Protein AF-A0A1Y6C4J4-F1 (afdb_monomer_lite)

Structure (mmCIF, N/CA/C/O backbone):
data_AF-A0A1Y6C4J4-F1
#
_entry.id   AF-A0A1Y6C4J4-F1
#
loop_
_atom_site.group_PDB
_atom_site.id
_atom_site.type_symbol
_atom_site.label_atom_id
_atom_site.label_alt_id
_atom_site.label_comp_id
_atom_site.label_asym_id
_atom_site.label_entity_id
_atom_site.label_seq_id
_atom_site.pdbx_PDB_ins_code
_atom_site.Cartn_x
_atom_site.Cartn_y
_atom_site.Cartn_z
_atom_site.occupancy
_atom_site.B_iso_or_equiv
_atom_site.auth_seq_id
_atom_site.auth_comp_id
_atom_site.auth_asym_id
_atom_site.auth_atom_id
_atom_site.pdbx_PDB_model_num
ATOM 1 N N . MET A 1 1 ? -46.419 4.845 -4.635 1.00 34.09 1 MET A N 1
ATOM 2 C CA . MET A 1 1 ? -47.227 3.797 -5.295 1.00 34.09 1 MET A CA 1
ATOM 3 C C . MET A 1 1 ? -47.492 2.702 -4.265 1.00 34.09 1 MET A C 1
ATOM 5 O O . MET A 1 1 ? -46.552 2.068 -3.812 1.00 34.09 1 MET A O 1
ATOM 9 N N . LYS A 1 2 ? -48.734 2.592 -3.773 1.00 34.47 2 LYS A N 1
ATOM 10 C CA . LYS A 1 2 ? -49.174 1.552 -2.825 1.00 34.47 2 LYS A CA 1
ATOM 11 C C . LYS A 1 2 ? -49.326 0.235 -3.581 1.00 34.47 2 LYS A C 1
ATOM 13 O O . LYS A 1 2 ? -50.110 0.230 -4.520 1.00 34.47 2 LYS A O 1
ATOM 18 N N . ILE A 1 3 ? -48.735 -0.862 -3.109 1.00 26.92 3 ILE A N 1
ATOM 19 C CA . ILE A 1 3 ? -49.293 -2.205 -3.333 1.00 26.92 3 ILE A CA 1
ATOM 20 C C . ILE A 1 3 ? -49.146 -3.014 -2.039 1.00 26.92 3 ILE A C 1
ATOM 22 O O . ILE A 1 3 ? -48.052 -3.368 -1.616 1.00 26.92 3 ILE A O 1
ATOM 26 N N . LYS A 1 4 ? -50.294 -3.267 -1.401 1.00 36.09 4 LYS A N 1
ATOM 27 C CA . LYS A 1 4 ? -50.515 -4.353 -0.441 1.00 36.09 4 LYS A CA 1
ATOM 28 C C . LYS A 1 4 ? -50.807 -5.615 -1.249 1.00 36.09 4 LYS A C 1
ATOM 30 O O . LYS A 1 4 ? -51.696 -5.559 -2.090 1.00 36.09 4 LYS A O 1
ATOM 35 N N . MET A 1 5 ? -50.227 -6.751 -0.876 1.00 27.31 5 MET A N 1
ATOM 36 C CA . MET A 1 5 ? -50.918 -8.038 -0.990 1.00 27.31 5 MET A CA 1
ATOM 37 C C . MET A 1 5 ? -50.624 -8.898 0.239 1.00 27.31 5 MET A C 1
ATOM 39 O O . MET A 1 5 ? -49.491 -9.273 0.515 1.00 27.31 5 MET A O 1
ATOM 43 N N . LYS A 1 6 ? -51.696 -9.165 0.990 1.00 33.03 6 LYS A N 1
ATOM 44 C CA . LYS A 1 6 ? -51.835 -10.311 1.887 1.00 33.03 6 LYS A CA 1
ATOM 45 C C . LYS A 1 6 ? -52.098 -11.539 1.014 1.00 33.03 6 LYS A C 1
ATOM 47 O O . LYS A 1 6 ? -52.935 -11.438 0.122 1.00 33.03 6 LYS A O 1
ATOM 52 N N . ASN A 1 7 ? -51.496 -12.680 1.339 1.00 28.75 7 ASN A N 1
ATOM 53 C CA . ASN A 1 7 ? -52.259 -13.900 1.609 1.00 28.75 7 ASN A CA 1
ATOM 54 C C . ASN A 1 7 ? -51.387 -14.979 2.262 1.00 28.75 7 ASN A C 1
ATOM 56 O O . ASN A 1 7 ? -50.315 -15.332 1.787 1.00 28.75 7 ASN A O 1
ATOM 60 N N . MET A 1 8 ? -51.905 -15.470 3.386 1.00 27.91 8 MET A N 1
ATOM 61 C CA . MET A 1 8 ? -51.503 -16.678 4.097 1.00 27.91 8 MET A CA 1
ATOM 62 C C . MET A 1 8 ? -51.885 -17.910 3.263 1.00 27.91 8 MET A C 1
ATOM 64 O O . MET A 1 8 ? -52.939 -17.879 2.639 1.00 27.91 8 MET A O 1
ATOM 68 N N . PHE A 1 9 ? -51.116 -19.002 3.328 1.00 26.58 9 PHE A N 1
ATOM 69 C CA . PHE A 1 9 ? -51.574 -20.288 3.886 1.00 26.58 9 PHE A CA 1
ATOM 70 C C . PHE A 1 9 ? -50.457 -21.352 3.857 1.00 26.58 9 PHE A C 1
ATOM 72 O O . PHE A 1 9 ? -49.955 -21.712 2.803 1.00 26.58 9 PHE A O 1
ATOM 79 N N . LYS A 1 10 ? -50.133 -21.835 5.066 1.00 29.83 10 LYS A N 1
ATOM 80 C CA . LYS A 1 10 ? -49.715 -23.190 5.477 1.00 29.83 10 LYS A CA 1
ATOM 81 C C . LYS A 1 10 ? -48.837 -24.025 4.534 1.00 29.83 10 LYS A C 1
ATOM 83 O O . LYS A 1 10 ? -49.337 -24.543 3.549 1.00 29.83 10 LYS A O 1
ATOM 88 N N . LEU A 1 11 ? -47.640 -24.367 5.022 1.00 26.33 11 LEU A N 1
ATOM 89 C CA . LEU A 1 11 ? -47.135 -25.747 5.087 1.00 26.33 11 LEU A CA 1
ATOM 90 C C . LEU A 1 11 ? -46.048 -25.837 6.179 1.00 26.33 11 LEU A C 1
ATOM 92 O O . LEU A 1 11 ? -44.971 -25.268 6.068 1.00 26.33 11 LEU A O 1
ATOM 96 N N . ALA A 1 12 ? -46.382 -26.538 7.255 1.00 26.98 12 ALA A N 1
ATOM 97 C CA . ALA A 1 12 ? -45.487 -27.230 8.184 1.00 26.98 12 ALA A CA 1
ATOM 98 C C . ALA A 1 12 ? -46.141 -28.622 8.368 1.00 26.98 12 ALA A C 1
ATOM 100 O O . ALA A 1 12 ? -47.374 -28.675 8.244 1.00 26.98 12 ALA A O 1
ATOM 101 N N . PRO A 1 13 ? -45.423 -29.725 8.681 1.00 40.00 13 PRO A N 1
ATOM 102 C CA . PRO A 1 13 ? -44.359 -29.716 9.687 1.00 40.00 13 PRO A CA 1
ATOM 103 C C . PRO A 1 13 ? -43.185 -30.711 9.474 1.00 40.00 13 PRO A C 1
ATOM 105 O O . PRO A 1 13 ? -43.144 -31.484 8.525 1.00 40.00 13 PRO A O 1
ATOM 108 N N . ILE A 1 14 ? -42.320 -30.736 10.498 1.00 28.66 14 ILE A N 1
ATOM 109 C CA . ILE A 1 14 ? -41.444 -31.828 10.969 1.00 28.66 14 ILE A CA 1
ATOM 110 C C . ILE A 1 14 ? -40.010 -31.864 10.409 1.00 28.66 14 ILE A C 1
ATOM 112 O O . ILE A 1 14 ? -39.689 -32.638 9.518 1.00 28.66 14 ILE A O 1
ATOM 116 N N . PHE A 1 15 ? -39.109 -31.145 11.086 1.00 26.92 15 PHE A N 1
ATOM 117 C CA . PHE A 1 15 ? -37.897 -31.762 11.635 1.00 26.92 15 PHE A CA 1
ATOM 118 C C . PHE A 1 15 ? -37.693 -31.240 13.066 1.00 26.92 15 PHE A C 1
ATOM 120 O O . PHE A 1 15 ? -37.558 -30.041 13.302 1.00 26.92 15 PHE A O 1
ATOM 127 N N . LEU A 1 16 ? -37.789 -32.162 14.025 1.00 32.66 16 LEU A N 1
ATOM 128 C CA . LEU A 1 16 ? -37.516 -31.968 15.447 1.00 32.66 16 LEU A CA 1
ATOM 129 C C . LEU A 1 16 ? -36.001 -31.909 15.660 1.00 32.66 16 LEU A C 1
ATOM 131 O O . LEU A 1 16 ? -35.281 -32.779 15.179 1.00 32.66 16 LEU A O 1
ATOM 135 N N . GLY A 1 17 ? -35.542 -30.912 16.412 1.00 28.70 17 GLY A N 1
ATOM 136 C CA . GLY A 1 17 ? -34.134 -30.761 16.775 1.00 28.70 17 GLY A CA 1
ATOM 137 C C . GLY A 1 17 ? -33.886 -29.573 17.701 1.00 28.70 17 GLY A C 1
ATOM 138 O O . GLY A 1 17 ? -33.094 -28.701 17.383 1.00 28.70 17 GLY A O 1
ATOM 139 N N . SER A 1 18 ? -34.638 -29.510 18.806 1.00 36.38 18 SER A N 1
ATOM 140 C CA . SER A 1 18 ? -34.207 -28.946 20.100 1.00 36.38 18 SER A CA 1
ATOM 141 C C . SER A 1 18 ? -33.292 -27.704 20.098 1.00 36.38 18 SER A C 1
ATOM 143 O O . SER A 1 18 ? -32.151 -27.778 20.538 1.00 36.38 18 SER A O 1
ATOM 145 N N . THR A 1 19 ? -33.816 -26.535 19.723 1.00 35.59 19 THR A N 1
ATOM 146 C CA . THR A 1 19 ? -33.212 -25.226 20.079 1.00 35.59 19 THR A CA 1
ATOM 147 C C . THR A 1 19 ? -34.222 -24.194 20.600 1.00 35.59 19 THR A C 1
ATOM 149 O O . THR A 1 19 ? -33.856 -23.072 20.930 1.00 35.59 19 THR A O 1
ATOM 152 N N . LEU A 1 20 ? -35.493 -24.571 20.780 1.00 35.91 20 LEU A N 1
ATOM 153 C CA . LEU A 1 20 ? -36.574 -23.650 21.171 1.00 35.91 20 LEU A CA 1
ATOM 154 C C . LEU A 1 20 ? -36.891 -23.595 22.680 1.00 35.91 20 LEU A C 1
ATOM 156 O O . LEU A 1 20 ? -37.967 -23.143 23.050 1.00 35.91 20 LEU A O 1
ATOM 160 N N . ALA A 1 21 ? -35.985 -24.029 23.561 1.00 34.91 21 ALA A N 1
ATOM 161 C CA . ALA A 1 21 ? -36.251 -24.037 25.009 1.00 34.91 21 ALA A CA 1
ATOM 162 C C . ALA A 1 21 ? -35.464 -23.000 25.832 1.00 34.91 21 ALA A C 1
ATOM 164 O O . ALA A 1 21 ? -35.797 -22.795 26.996 1.00 34.91 21 ALA A O 1
ATOM 165 N N . PHE A 1 22 ? -34.458 -22.323 25.266 1.00 36.72 22 PHE A N 1
ATOM 166 C CA . PHE A 1 22 ? -33.609 -21.415 26.054 1.00 36.72 22 PHE A CA 1
ATOM 167 C C . PHE A 1 22 ? -33.965 -19.929 25.914 1.00 36.72 22 PHE A C 1
ATOM 169 O O . PHE A 1 22 ? -33.882 -19.191 26.893 1.00 36.72 22 PHE A O 1
ATOM 176 N N . THR A 1 23 ? -34.462 -19.477 24.759 1.00 35.97 23 THR A N 1
ATOM 177 C CA . THR A 1 23 ? -34.812 -18.056 24.560 1.00 35.97 23 THR A CA 1
ATOM 178 C C . THR A 1 23 ? -36.113 -17.652 25.259 1.00 35.97 23 THR A C 1
ATOM 180 O O . THR A 1 23 ? -36.235 -16.521 25.725 1.00 35.97 23 THR A O 1
ATOM 183 N N . SER A 1 24 ? -37.056 -18.584 25.432 1.00 40.69 24 SER A N 1
ATOM 184 C CA . SER A 1 24 ? -38.268 -18.374 26.235 1.00 40.69 24 SER A CA 1
ATOM 185 C C . SER A 1 24 ? -38.009 -18.405 27.744 1.00 40.69 24 SER A C 1
ATOM 187 O O . SER A 1 24 ? -38.804 -17.855 28.497 1.00 40.69 24 SER A O 1
ATOM 189 N N . GLY A 1 25 ? -36.913 -19.027 28.193 1.00 37.84 25 GLY A N 1
ATOM 190 C CA . GLY A 1 25 ? -36.538 -19.080 29.608 1.00 37.84 25 GLY A CA 1
ATOM 191 C C . GLY A 1 25 ? -35.976 -17.752 30.112 1.00 37.84 25 GLY A C 1
ATOM 192 O O . GLY A 1 25 ? -36.397 -17.277 31.161 1.00 37.84 25 GLY A O 1
ATOM 193 N N . ILE A 1 26 ? -35.096 -17.118 29.331 1.00 41.72 26 ILE A N 1
ATOM 194 C CA . ILE A 1 26 ? -34.402 -15.880 29.723 1.00 41.72 26 ILE A CA 1
ATOM 195 C C . ILE A 1 26 ? -35.346 -14.668 29.686 1.00 41.72 26 ILE A C 1
ATOM 197 O O . ILE A 1 26 ? -35.375 -13.901 30.645 1.00 41.72 26 ILE A O 1
ATOM 201 N N . TYR A 1 27 ? -36.181 -14.533 28.644 1.00 37.47 27 TYR A N 1
ATOM 202 C CA . TYR A 1 27 ? -37.206 -13.476 28.583 1.00 37.47 27 TYR A CA 1
ATOM 203 C C . TYR A 1 27 ? -38.282 -13.637 29.671 1.00 37.47 27 TYR A C 1
ATOM 205 O O . TYR A 1 27 ? -38.720 -12.656 30.265 1.00 37.47 27 TYR A O 1
ATOM 213 N N . ALA A 1 28 ? -38.675 -14.875 29.997 1.00 36.50 28 ALA A N 1
ATOM 214 C CA . ALA A 1 28 ? -39.592 -15.120 31.109 1.00 36.50 28 ALA A CA 1
ATOM 215 C C . ALA A 1 28 ? -38.946 -14.822 32.475 1.00 36.50 28 ALA A C 1
ATOM 217 O O . ALA A 1 28 ? -39.638 -14.386 33.395 1.00 36.50 28 ALA A O 1
ATOM 218 N N . GLN A 1 29 ? -37.630 -15.022 32.619 1.00 41.62 29 GLN A N 1
ATOM 219 C CA . GLN A 1 29 ? -36.895 -14.709 33.846 1.00 41.62 29 GLN A CA 1
ATOM 220 C C . GLN A 1 29 ? -36.711 -13.206 34.055 1.00 41.62 29 GLN A C 1
ATOM 222 O O . GLN A 1 29 ? -36.845 -12.752 35.191 1.00 41.62 29 GLN A O 1
ATOM 227 N N . THR A 1 30 ? -36.450 -12.420 33.007 1.00 49.28 30 THR A N 1
ATOM 228 C CA . THR A 1 30 ? -36.346 -10.955 33.115 1.00 49.28 30 THR A CA 1
ATOM 229 C C . THR A 1 30 ? -37.695 -10.308 33.415 1.00 49.28 30 THR A C 1
ATOM 231 O O . THR A 1 30 ? -37.757 -9.449 34.295 1.00 49.28 30 THR A O 1
ATOM 234 N N . ASP A 1 31 ? -38.787 -10.770 32.799 1.00 52.00 31 ASP A N 1
ATOM 235 C CA . ASP A 1 31 ? -40.142 -10.285 33.103 1.00 52.00 31 ASP A CA 1
ATOM 236 C C . ASP A 1 31 ? -40.610 -10.696 34.506 1.00 52.00 31 ASP A C 1
ATOM 238 O O . ASP A 1 31 ? -41.165 -9.875 35.242 1.00 52.00 31 ASP A O 1
ATOM 242 N N . ALA A 1 32 ? -40.330 -11.932 34.933 1.00 51.34 32 ALA A N 1
ATOM 243 C CA . ALA A 1 32 ? -40.629 -12.375 36.293 1.00 51.34 32 ALA A CA 1
ATOM 244 C C . ALA A 1 32 ? -39.810 -11.596 37.333 1.00 51.34 32 ALA A C 1
ATOM 246 O O . ALA A 1 32 ? -40.360 -11.167 38.347 1.00 51.34 32 ALA A O 1
ATOM 247 N N . SER A 1 33 ? -38.525 -11.348 37.072 1.00 54.28 33 SER A N 1
ATOM 248 C CA . SER A 1 33 ? -37.646 -10.610 37.989 1.00 54.28 33 SER A CA 1
ATOM 249 C C . SER A 1 33 ? -38.019 -9.126 38.064 1.00 54.28 33 SER A C 1
ATOM 251 O O . SER A 1 33 ? -38.105 -8.578 39.163 1.00 54.28 33 SER A O 1
ATOM 253 N N . ASN A 1 34 ? -38.356 -8.489 36.937 1.00 59.75 34 ASN A N 1
ATOM 254 C CA . ASN A 1 34 ? -38.869 -7.114 36.911 1.00 59.75 34 ASN A CA 1
ATOM 255 C C . ASN A 1 34 ? -40.237 -6.995 37.594 1.00 59.75 34 ASN A C 1
ATOM 257 O O . ASN A 1 34 ? -40.468 -6.043 38.342 1.00 59.75 34 ASN A O 1
ATOM 261 N N . SER A 1 35 ? -41.125 -7.973 37.399 1.00 62.88 35 SER A N 1
ATOM 262 C CA . SER A 1 35 ? -42.422 -8.037 38.079 1.00 62.88 35 SER A CA 1
ATOM 263 C C . SER A 1 35 ? -42.262 -8.206 39.592 1.00 62.88 35 SER A C 1
ATOM 265 O O . SER A 1 35 ? -42.950 -7.537 40.367 1.00 62.88 35 SER A O 1
ATOM 267 N N . VAL A 1 36 ? -41.339 -9.061 40.041 1.00 65.44 36 VAL A N 1
ATOM 268 C CA . VAL A 1 36 ? -41.051 -9.268 41.468 1.00 65.44 36 VAL A CA 1
ATOM 269 C C . VAL A 1 36 ? -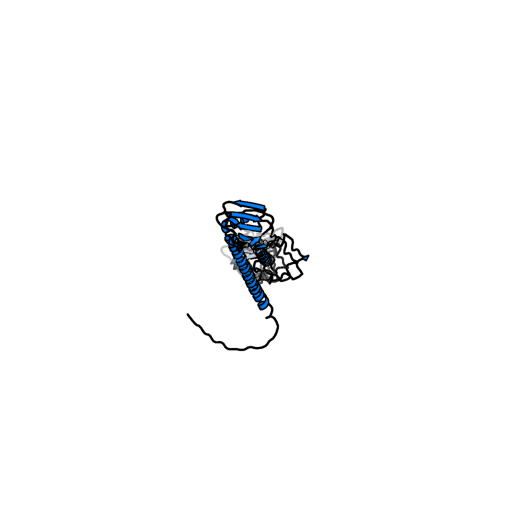40.453 -8.006 42.085 1.00 65.44 36 VAL A C 1
ATOM 271 O O . VAL A 1 36 ? -40.950 -7.565 43.115 1.00 65.44 36 VAL A O 1
ATOM 274 N N . VAL A 1 37 ? -39.482 -7.353 41.442 1.00 66.44 37 VAL A N 1
ATOM 275 C CA . VAL A 1 37 ? -38.886 -6.100 41.947 1.00 66.44 37 VAL A CA 1
ATOM 276 C C . VAL A 1 37 ? -39.899 -4.959 41.980 1.00 66.44 37 VAL A C 1
ATOM 278 O O . VAL A 1 37 ? -39.947 -4.216 42.961 1.00 66.44 37 VAL A O 1
ATOM 281 N N . ALA A 1 38 ? -40.745 -4.825 40.956 1.00 65.25 38 ALA A N 1
ATOM 282 C CA . ALA A 1 38 ? -41.829 -3.844 40.952 1.00 65.25 38 ALA A CA 1
ATOM 283 C C . ALA A 1 38 ? -42.831 -4.110 42.088 1.00 65.25 38 ALA A C 1
ATOM 285 O O . ALA A 1 38 ? -43.228 -3.183 42.796 1.00 65.25 38 ALA A O 1
ATOM 286 N N . THR A 1 39 ? -43.174 -5.380 42.322 1.00 72.06 39 THR A N 1
ATOM 287 C CA . THR A 1 39 ? -44.068 -5.801 43.411 1.00 72.06 39 THR A CA 1
ATOM 288 C C . THR A 1 39 ? -43.443 -5.557 44.786 1.00 72.06 39 THR A C 1
ATOM 290 O O . THR A 1 39 ? -44.113 -5.047 45.683 1.00 72.06 39 THR A O 1
ATOM 293 N N . THR A 1 40 ? -42.158 -5.867 44.966 1.00 71.06 40 THR A N 1
ATOM 294 C CA . THR A 1 40 ? -41.415 -5.621 46.209 1.00 71.06 40 THR A CA 1
ATOM 295 C C . THR A 1 40 ? -41.287 -4.126 46.478 1.00 71.06 40 THR A C 1
ATOM 297 O O . THR A 1 40 ? -41.589 -3.689 47.583 1.00 71.06 40 THR A O 1
ATOM 300 N N . ARG A 1 41 ? -40.953 -3.310 45.469 1.00 72.31 41 ARG A N 1
ATOM 301 C CA . ARG A 1 41 ? -40.892 -1.844 45.597 1.00 72.31 41 ARG A CA 1
ATOM 302 C C . ARG A 1 41 ? -42.251 -1.250 45.969 1.00 72.31 41 ARG A C 1
ATOM 304 O O . ARG A 1 41 ? -42.314 -0.388 46.837 1.00 72.31 41 ARG A O 1
ATOM 311 N N . ALA A 1 42 ? -43.336 -1.743 45.372 1.00 76.12 42 ALA A N 1
ATOM 312 C CA . ALA A 1 42 ? -44.688 -1.332 45.740 1.00 76.12 42 ALA A CA 1
ATOM 313 C C . ALA A 1 42 ? -45.036 -1.727 47.186 1.00 76.12 42 ALA A C 1
ATOM 315 O O . ALA A 1 42 ? -45.605 -0.923 47.920 1.00 76.12 42 ALA A O 1
ATOM 316 N N . ARG A 1 43 ? -44.660 -2.934 47.630 1.00 77.31 43 ARG A N 1
ATOM 317 C CA . ARG A 1 43 ? -44.859 -3.389 49.019 1.00 77.31 43 ARG A CA 1
ATOM 318 C C . ARG A 1 43 ? -44.059 -2.564 50.025 1.00 77.31 43 ARG A C 1
ATOM 320 O O . ARG A 1 43 ? -44.623 -2.194 51.050 1.00 77.31 43 ARG A O 1
ATOM 327 N N . VAL A 1 44 ? -42.800 -2.247 49.721 1.00 76.75 44 VAL A N 1
ATOM 328 C CA . VAL A 1 44 ? -41.965 -1.350 50.537 1.00 76.75 44 VAL A CA 1
ATOM 329 C C . VAL A 1 44 ? -42.617 0.026 50.625 1.00 76.75 44 VAL A C 1
ATOM 331 O O . VAL A 1 44 ? -42.866 0.492 51.728 1.00 76.75 44 VAL A O 1
ATOM 334 N N . GLN A 1 45 ? -43.032 0.617 49.500 1.00 79.88 45 GLN A N 1
ATOM 335 C CA . GLN A 1 45 ? -43.687 1.928 49.498 1.00 79.88 45 GLN A CA 1
ATOM 336 C C . GLN A 1 45 ? -44.990 1.944 50.309 1.00 79.88 45 GLN A C 1
ATOM 338 O O . GLN A 1 45 ? -45.271 2.907 51.019 1.00 79.88 45 GLN A O 1
ATOM 343 N N . ILE A 1 46 ? -45.798 0.882 50.222 1.00 80.50 46 ILE A N 1
ATOM 344 C CA . ILE A 1 46 ? -47.022 0.740 51.021 1.00 80.50 46 ILE A CA 1
ATOM 345 C C . ILE A 1 46 ? -46.684 0.679 52.513 1.00 80.50 46 ILE A C 1
ATOM 347 O O . ILE A 1 46 ? -47.370 1.306 53.315 1.00 80.50 46 ILE A O 1
ATOM 351 N N . LEU A 1 47 ? -45.648 -0.065 52.901 1.00 77.44 47 LEU A N 1
ATOM 352 C CA . LEU A 1 47 ? -45.229 -0.165 54.298 1.00 77.44 47 LEU A CA 1
ATOM 353 C C . LEU A 1 47 ? -44.613 1.141 54.809 1.00 77.44 47 LEU A C 1
ATOM 355 O O . LEU A 1 47 ? -44.971 1.562 55.900 1.00 77.44 47 LEU A O 1
ATOM 359 N N . GLU A 1 48 ? -43.783 1.822 54.021 1.00 77.44 48 GLU A N 1
ATOM 360 C CA . GLU A 1 48 ? -43.252 3.153 54.340 1.00 77.44 48 GLU A CA 1
ATOM 361 C C . GLU A 1 48 ? -44.367 4.184 54.513 1.00 77.44 48 GLU A C 1
ATOM 363 O O . GLU A 1 48 ? -44.331 4.988 55.439 1.00 77.44 48 GLU A O 1
ATOM 368 N N . ASN A 1 49 ? -45.382 4.157 53.647 1.00 77.06 49 ASN A N 1
ATOM 369 C CA . ASN A 1 49 ? -46.542 5.031 53.785 1.00 77.06 49 ASN A CA 1
ATOM 370 C C . ASN A 1 49 ? -47.339 4.683 55.046 1.00 77.06 49 ASN A C 1
ATOM 372 O O . ASN A 1 49 ? -47.732 5.585 55.771 1.00 77.06 49 ASN A O 1
ATOM 376 N N . ARG A 1 50 ? -47.501 3.394 55.375 1.00 72.50 50 ARG A N 1
ATOM 377 C CA . ARG A 1 50 ? -48.128 2.967 56.637 1.00 72.50 50 ARG A CA 1
ATOM 378 C C . ARG A 1 50 ? -47.319 3.383 57.863 1.00 72.50 50 ARG A C 1
ATOM 380 O O . ARG A 1 50 ? -47.924 3.734 58.868 1.00 72.50 50 ARG A O 1
ATOM 387 N N . ILE A 1 51 ? -45.989 3.352 57.792 1.00 70.12 51 ILE A N 1
ATOM 388 C CA . ILE A 1 51 ? -45.102 3.859 58.844 1.00 70.12 51 ILE A CA 1
ATOM 389 C C . ILE A 1 51 ? -45.292 5.367 58.979 1.00 70.12 51 ILE A C 1
ATOM 391 O O . ILE A 1 51 ? -45.587 5.818 60.073 1.00 70.12 51 ILE A O 1
ATOM 395 N N . LYS A 1 52 ? -45.258 6.133 57.882 1.00 67.69 52 LYS A N 1
ATOM 396 C CA . LYS A 1 52 ? -45.506 7.587 57.894 1.00 67.69 52 LYS A CA 1
ATOM 397 C C . LYS A 1 52 ? -46.900 7.945 58.405 1.00 67.69 52 LYS A C 1
ATOM 399 O O . LYS A 1 52 ? -47.054 8.914 59.140 1.00 67.69 52 LYS A O 1
ATOM 404 N N . ASP A 1 53 ? -47.918 7.166 58.056 1.00 65.56 53 ASP A N 1
ATOM 405 C CA . ASP A 1 53 ? -49.273 7.332 58.580 1.00 65.56 53 ASP A CA 1
ATOM 406 C C . ASP A 1 53 ? -49.325 7.011 60.081 1.00 65.56 53 ASP A C 1
ATOM 408 O O . ASP A 1 53 ? -49.989 7.727 60.834 1.00 65.56 53 ASP A O 1
ATOM 412 N N . GLN A 1 54 ? -48.594 5.988 60.546 1.00 62.56 54 GLN A N 1
ATOM 413 C CA . GLN A 1 54 ? -48.437 5.673 61.971 1.00 62.56 54 GLN A CA 1
ATOM 414 C C . GLN A 1 54 ? -47.626 6.732 62.731 1.00 62.56 54 GLN A C 1
ATOM 416 O O . GLN A 1 54 ? -48.000 7.093 63.843 1.00 62.56 54 GLN A O 1
ATOM 421 N N . GLU A 1 55 ? -46.575 7.291 62.140 1.00 60.00 55 GLU A N 1
ATOM 422 C CA . GLU A 1 55 ? -45.795 8.407 62.680 1.00 60.00 55 GLU A CA 1
ATOM 423 C C . GLU A 1 55 ? -46.639 9.690 62.735 1.00 60.00 55 GLU A C 1
ATOM 425 O O . GLU A 1 55 ? -46.648 10.388 63.745 1.00 60.00 55 GLU A O 1
ATOM 430 N N . ASN A 1 56 ? -47.455 9.980 61.723 1.00 55.81 56 ASN A N 1
ATOM 431 C CA . ASN A 1 56 ? -48.355 11.136 61.745 1.00 55.81 56 ASN A CA 1
ATOM 432 C C . ASN A 1 56 ? -49.514 10.956 62.738 1.00 55.81 56 ASN A C 1
ATOM 434 O O . ASN A 1 56 ? -49.883 11.899 63.439 1.00 55.81 56 ASN A O 1
ATOM 438 N N . THR A 1 57 ? -50.051 9.741 62.883 1.00 53.78 57 THR A N 1
ATOM 439 C CA . THR A 1 57 ? -51.002 9.412 63.963 1.00 53.78 57 THR A CA 1
ATOM 440 C C . THR A 1 57 ? -50.332 9.273 65.333 1.00 53.78 57 THR A C 1
ATOM 442 O O . THR A 1 57 ? -51.033 9.284 66.347 1.00 53.78 57 THR A O 1
ATOM 445 N N . SER A 1 58 ? -49.000 9.220 65.416 1.00 49.16 58 SER A N 1
ATOM 446 C CA . SER A 1 58 ? -48.251 9.244 66.681 1.00 49.16 58 SER A CA 1
ATOM 447 C C . SER A 1 58 ? -48.230 10.625 67.350 1.00 49.16 58 SER A C 1
ATOM 449 O O . SER A 1 58 ? -47.938 10.723 68.539 1.00 49.16 58 SER A O 1
ATOM 451 N N . LEU A 1 59 ? -48.618 11.682 66.625 1.00 49.34 59 LEU A N 1
ATOM 452 C CA . LEU A 1 59 ? -48.827 13.036 67.157 1.00 49.34 59 LEU A CA 1
ATOM 453 C C . LEU A 1 59 ? -50.237 13.234 67.762 1.00 49.34 59 LEU A C 1
ATOM 455 O O . LEU A 1 59 ? -50.520 14.269 68.379 1.00 49.34 59 LEU A O 1
ATOM 459 N N . SER A 1 60 ? -51.124 12.238 67.638 1.00 52.47 60 SER A N 1
ATOM 460 C CA . SER A 1 60 ? -52.460 12.198 68.247 1.00 52.47 60 SER A CA 1
ATOM 461 C C . SER A 1 60 ? -52.623 10.996 69.189 1.00 52.47 60 SER A C 1
ATOM 463 O O . SER A 1 60 ? -51.844 10.050 69.161 1.00 52.47 60 SER A O 1
ATOM 465 N N . ALA A 1 61 ? -53.647 11.013 70.052 1.00 51.69 61 ALA A N 1
ATOM 466 C CA . ALA A 1 61 ? -53.923 10.013 71.104 1.00 51.69 61 ALA A CA 1
ATOM 467 C C . ALA A 1 61 ? -54.128 8.547 70.624 1.00 51.69 61 ALA A C 1
ATOM 469 O O . ALA A 1 61 ? -54.467 7.673 71.415 1.00 51.69 61 ALA A O 1
ATOM 470 N N . SER A 1 62 ? -53.909 8.280 69.339 1.00 58.00 62 SER A N 1
ATOM 471 C CA . SER A 1 62 ? -53.991 7.012 68.611 1.00 58.00 62 SER A CA 1
ATOM 472 C C . SER A 1 62 ? -52.834 6.037 68.865 1.00 58.00 62 SER A C 1
ATOM 474 O O . SER A 1 62 ? -52.972 4.862 68.542 1.00 58.00 62 SER A O 1
ATOM 476 N N . ARG A 1 63 ? -51.717 6.472 69.472 1.00 72.38 63 ARG A N 1
ATOM 477 C CA . ARG A 1 63 ? -50.583 5.586 69.833 1.00 72.38 63 ARG A CA 1
ATOM 478 C C . ARG A 1 63 ? -50.837 4.732 71.086 1.00 72.38 63 ARG A C 1
ATOM 480 O O . ARG A 1 63 ? -50.056 3.839 71.419 1.00 72.38 63 ARG A O 1
ATOM 487 N N . PHE A 1 64 ? -51.945 5.000 71.775 1.00 76.62 64 PHE A N 1
ATOM 488 C CA . PHE A 1 64 ? -52.384 4.251 72.941 1.00 76.62 64 PHE A CA 1
ATOM 489 C C . PHE A 1 64 ? -53.665 3.490 72.639 1.00 76.62 64 PHE A C 1
ATOM 491 O O . PHE A 1 64 ? -54.626 4.039 72.101 1.00 76.62 64 PHE A O 1
ATOM 498 N N . ARG A 1 65 ? -53.734 2.240 73.093 1.00 82.12 65 ARG A N 1
ATOM 499 C CA . ARG A 1 65 ? -55.020 1.575 73.278 1.00 82.12 65 ARG A CA 1
ATOM 500 C C . ARG A 1 65 ? -55.695 2.199 74.497 1.00 82.12 65 ARG A C 1
ATOM 502 O O . ARG A 1 65 ? -55.213 2.020 75.615 1.00 82.12 65 ARG A O 1
ATOM 509 N N . ILE A 1 66 ? -56.774 2.943 74.263 1.00 85.38 66 ILE A N 1
ATOM 510 C CA . ILE A 1 66 ? -57.535 3.631 75.309 1.00 85.38 66 ILE A CA 1
ATOM 511 C C . ILE A 1 66 ? -58.495 2.657 75.986 1.00 85.38 66 ILE A C 1
ATOM 513 O O . ILE A 1 66 ? -59.293 1.987 75.334 1.00 85.38 66 ILE A O 1
ATOM 517 N N . GLU A 1 67 ? -58.426 2.603 77.309 1.00 85.19 67 GLU A N 1
ATOM 518 C CA . GLU A 1 67 ? -59.227 1.735 78.157 1.00 85.19 67 GLU A CA 1
ATOM 519 C C . GLU A 1 67 ? -59.974 2.587 79.196 1.00 85.19 67 GLU A C 1
ATOM 521 O O . GLU A 1 67 ? -59.432 2.885 80.266 1.00 85.19 67 GLU A O 1
ATOM 526 N N . PRO A 1 68 ? -61.216 3.010 78.898 1.00 86.50 68 PRO A N 1
ATOM 527 C CA . PRO A 1 68 ? -62.028 3.761 79.845 1.00 86.50 68 PRO A CA 1
ATOM 528 C C . PRO A 1 68 ? -62.463 2.879 81.019 1.00 86.50 68 PRO A C 1
ATOM 530 O O . PRO A 1 68 ? -62.585 1.658 80.891 1.00 86.50 68 PRO A O 1
ATOM 533 N N . ASN A 1 69 ? -62.706 3.510 82.164 1.00 88.88 69 ASN A N 1
ATOM 534 C CA . ASN A 1 69 ? -63.076 2.892 83.440 1.00 88.88 69 ASN A CA 1
ATOM 535 C C . ASN A 1 69 ? -62.091 1.830 83.948 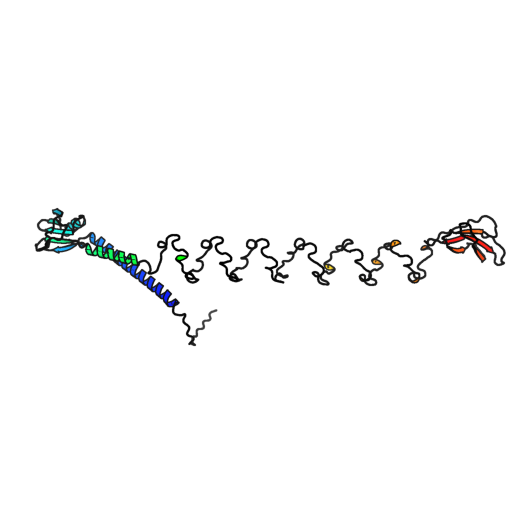1.00 88.88 69 ASN A C 1
ATOM 537 O O . ASN A 1 69 ? -62.457 0.918 84.695 1.00 88.88 69 ASN A O 1
ATOM 541 N N . ASN A 1 70 ? -60.832 1.937 83.537 1.00 88.38 70 ASN A N 1
ATOM 542 C CA . ASN A 1 70 ? -59.769 1.030 83.926 1.00 88.38 70 ASN A CA 1
ATOM 543 C C . ASN A 1 70 ? -58.582 1.834 84.435 1.00 88.38 70 ASN A C 1
ATOM 545 O O . ASN A 1 70 ? -58.135 2.775 83.780 1.00 88.38 70 ASN A O 1
ATOM 549 N N . ARG A 1 71 ? -58.046 1.421 85.582 1.00 90.88 71 ARG A N 1
ATOM 550 C CA . ARG A 1 71 ? -56.817 1.952 86.160 1.00 90.88 71 ARG A CA 1
ATOM 551 C C . ARG A 1 71 ? -55.738 0.883 86.159 1.00 90.88 71 ARG A C 1
ATOM 553 O O . ARG A 1 71 ? -55.941 -0.212 86.688 1.00 90.88 71 ARG A O 1
ATOM 560 N N . TYR A 1 72 ? -54.579 1.228 85.616 1.00 90.75 72 TYR A N 1
ATOM 561 C CA . TYR A 1 72 ? -53.365 0.444 85.805 1.00 90.75 72 TYR A CA 1
ATOM 562 C C . TYR A 1 72 ? -52.650 0.868 87.086 1.00 90.75 72 TYR A C 1
ATOM 564 O O . TYR A 1 72 ? -52.518 2.055 87.383 1.00 90.75 72 TYR A O 1
ATOM 572 N N . LEU A 1 73 ? -52.209 -0.118 87.862 1.00 87.31 73 LEU A N 1
ATOM 573 C CA . LEU A 1 73 ? -51.465 0.058 89.111 1.00 87.31 73 LEU A CA 1
ATOM 574 C C . LEU A 1 73 ? -49.968 -0.208 88.890 1.00 87.31 73 LEU A C 1
ATOM 576 O O . LEU A 1 73 ? -49.337 -0.924 89.665 1.00 87.31 73 LEU A O 1
ATOM 580 N N . GLY A 1 74 ? -49.422 0.283 87.777 1.00 83.31 74 GLY A N 1
ATOM 581 C CA . GLY A 1 74 ? -47.991 0.243 87.498 1.00 83.31 74 GLY A CA 1
ATOM 582 C C . GLY A 1 74 ? -47.219 1.279 88.313 1.00 83.31 74 GLY A C 1
ATOM 583 O O . GLY A 1 74 ? -47.791 2.127 89.001 1.00 83.31 74 GLY A O 1
ATOM 584 N N . MET A 1 75 ? -45.892 1.215 88.231 1.00 84.38 75 MET A N 1
ATOM 585 C CA . MET A 1 75 ? -45.024 2.192 88.883 1.00 84.38 75 MET A CA 1
ATOM 586 C C . MET A 1 75 ? -45.193 3.563 88.218 1.00 84.38 75 MET A C 1
ATOM 588 O O . MET A 1 75 ? -44.916 3.711 87.028 1.00 84.38 75 MET A O 1
ATOM 592 N N . VAL A 1 76 ? -45.644 4.557 88.987 1.00 87.69 76 VAL A N 1
ATOM 593 C CA . VAL A 1 76 ? -45.832 5.930 88.499 1.00 87.69 76 VAL A CA 1
ATOM 594 C C . VAL A 1 76 ? -44.469 6.607 88.361 1.00 87.69 76 VAL A C 1
ATOM 596 O O . VAL A 1 76 ? -43.781 6.834 89.353 1.00 87.69 76 VAL A O 1
ATOM 599 N N . SER A 1 77 ? -44.073 6.915 87.127 1.00 86.94 77 SER A N 1
ATOM 600 C CA . SER A 1 77 ? -42.821 7.599 86.794 1.00 86.94 77 SER A CA 1
ATOM 601 C C . SER A 1 77 ? -42.932 9.116 86.930 1.00 86.94 77 SER A C 1
ATOM 603 O O . SER A 1 77 ? -41.950 9.780 87.246 1.00 86.94 77 SER A O 1
ATOM 605 N N . SER A 1 78 ? -44.115 9.680 86.686 1.00 89.25 78 SER A N 1
ATOM 606 C CA . SER A 1 78 ? -44.381 11.109 86.868 1.00 89.25 78 SER A CA 1
ATOM 607 C C . SER A 1 78 ? -45.873 11.378 87.025 1.00 89.25 78 SER A C 1
ATOM 609 O O . SER A 1 78 ? -46.715 10.584 86.611 1.00 89.25 78 SER A O 1
ATOM 611 N N . THR A 1 79 ? -46.215 12.517 87.620 1.00 91.38 79 THR A N 1
ATOM 612 C CA . THR A 1 79 ? -47.601 12.966 87.792 1.00 91.38 79 THR A CA 1
ATOM 613 C C . THR A 1 79 ? -47.730 14.418 87.355 1.00 91.38 79 THR A C 1
ATOM 615 O O . THR A 1 79 ? -46.904 15.252 87.720 1.00 91.38 79 THR A O 1
ATOM 618 N N . THR A 1 80 ? -48.777 14.726 86.598 1.00 92.50 80 THR A N 1
ATOM 619 C CA . THR A 1 80 ? -49.106 16.077 86.139 1.00 92.50 80 THR A CA 1
ATOM 620 C C . THR A 1 80 ? -50.556 16.387 86.492 1.00 92.50 80 THR A C 1
ATOM 622 O O . THR A 1 80 ? -51.460 15.646 86.113 1.00 92.50 80 THR A O 1
ATOM 625 N N . ASN A 1 81 ? -50.780 17.482 87.217 1.00 92.06 81 ASN A N 1
ATOM 626 C CA . ASN A 1 81 ? -52.116 17.957 87.588 1.00 92.06 81 ASN A CA 1
ATOM 627 C C . ASN A 1 81 ? -52.600 19.032 86.602 1.00 92.06 81 ASN A C 1
ATOM 629 O O . ASN A 1 81 ? -51.789 19.655 85.919 1.00 92.06 81 ASN A O 1
ATOM 633 N N . GLY A 1 82 ? -53.911 19.277 86.554 1.00 88.56 82 GLY A N 1
ATOM 634 C CA . GLY A 1 82 ? -54.506 20.306 85.691 1.00 88.56 82 GLY A CA 1
ATOM 635 C C . GLY A 1 82 ? -54.582 19.909 84.214 1.00 88.56 82 GLY A C 1
ATOM 636 O O . GLY A 1 82 ? -54.614 20.772 83.339 1.00 88.56 82 GLY A O 1
ATOM 637 N N . VAL A 1 83 ? -54.586 18.608 83.919 1.00 89.94 83 VAL A N 1
ATOM 638 C CA . VAL A 1 83 ? -54.685 18.086 82.553 1.00 89.94 83 VAL A CA 1
ATOM 639 C C . VAL A 1 83 ? -56.159 18.042 82.141 1.00 89.94 83 VAL A C 1
ATOM 641 O O . VAL A 1 83 ? -56.980 17.419 82.815 1.00 89.94 83 VAL A O 1
ATOM 644 N N . ALA A 1 84 ? -56.505 18.705 81.035 1.00 86.19 84 ALA A N 1
ATOM 645 C CA . ALA A 1 84 ? -57.897 18.960 80.659 1.00 86.19 84 ALA A CA 1
ATOM 646 C C . ALA A 1 84 ? -58.657 17.705 80.203 1.00 86.19 84 ALA A C 1
ATOM 648 O O . ALA A 1 84 ? -59.878 17.659 80.307 1.00 86.19 84 ALA A O 1
ATOM 649 N N . ASN A 1 85 ? -57.954 16.709 79.659 1.00 85.25 85 ASN A N 1
ATOM 650 C CA . ASN A 1 85 ? -58.534 15.449 79.201 1.00 85.25 85 ASN A CA 1
ATOM 651 C C . ASN A 1 85 ? -57.460 14.364 79.014 1.00 85.25 85 ASN A C 1
ATOM 653 O O . ASN A 1 85 ? -56.253 14.635 78.991 1.00 85.25 85 ASN A O 1
ATOM 657 N N . TYR A 1 86 ? -57.903 13.121 78.822 1.00 84.56 86 TYR A N 1
ATOM 658 C CA . TYR A 1 86 ? -57.006 11.987 78.609 1.00 84.56 86 TYR A CA 1
ATOM 659 C C . TYR A 1 86 ? -56.163 12.120 77.327 1.00 84.56 86 TYR A C 1
ATOM 661 O O . TYR A 1 86 ? -55.053 11.595 77.282 1.00 84.56 86 TYR A O 1
ATOM 669 N N . GLN A 1 87 ? -56.624 12.844 76.294 1.00 86.62 87 GLN A N 1
ATOM 670 C CA . GLN A 1 87 ? -55.829 13.078 75.081 1.00 86.62 87 GLN A CA 1
ATOM 671 C C . GLN A 1 87 ? -54.606 13.960 75.361 1.00 86.62 87 GLN A C 1
ATOM 673 O O . GLN A 1 87 ? -53.536 13.731 74.799 1.00 86.62 87 GLN A O 1
ATOM 678 N N . GLN A 1 88 ? -54.733 14.955 76.240 1.00 86.12 88 GLN A N 1
ATOM 679 C CA . GLN A 1 88 ? -53.603 15.762 76.691 1.00 86.12 88 GLN A CA 1
ATOM 680 C C . GLN A 1 88 ? -52.652 14.929 77.563 1.00 86.12 88 GLN A C 1
ATOM 682 O O . GLN A 1 88 ? -51.440 15.029 77.398 1.00 86.12 88 GLN A O 1
ATOM 687 N N . CYS A 1 89 ? -53.184 14.039 78.407 1.00 87.44 89 CYS A N 1
ATOM 688 C CA . CYS A 1 89 ? -52.383 13.087 79.184 1.00 87.44 89 CYS A CA 1
ATOM 689 C C . CYS A 1 89 ? -51.577 12.128 78.282 1.00 87.44 89 CYS A C 1
ATOM 691 O O . CYS A 1 89 ? -50.383 11.917 78.499 1.00 87.44 89 CYS A O 1
ATOM 693 N N . ALA A 1 90 ? -52.185 11.642 77.195 1.00 86.12 90 ALA A N 1
ATOM 694 C CA . ALA A 1 90 ? -51.517 10.833 76.176 1.00 86.12 90 ALA A CA 1
ATOM 695 C C . ALA A 1 90 ? -50.334 11.567 75.519 1.00 86.12 90 ALA A C 1
ATOM 697 O O . ALA A 1 90 ? -49.266 10.982 75.341 1.00 86.12 90 ALA A O 1
ATOM 698 N N . LYS A 1 91 ? -50.489 12.861 75.202 1.00 84.56 91 LYS A N 1
ATOM 699 C CA . LYS A 1 91 ? -49.403 13.683 74.638 1.00 84.56 91 LYS A CA 1
ATOM 700 C C . LYS A 1 91 ? -48.231 13.839 75.607 1.00 84.56 91 LYS A C 1
ATOM 702 O O . LYS A 1 91 ? -47.083 13.740 75.186 1.00 84.56 91 LYS A O 1
ATOM 707 N N . ILE A 1 92 ? -48.519 14.044 76.893 1.00 85.75 92 ILE A N 1
ATOM 708 C CA . ILE A 1 92 ? -47.488 14.142 77.938 1.00 85.75 92 ILE A CA 1
ATOM 709 C C . ILE A 1 92 ? -46.730 12.810 78.056 1.00 85.75 92 ILE A C 1
ATOM 711 O O . ILE A 1 92 ? -45.508 12.813 78.160 1.00 85.75 92 ILE A O 1
ATOM 715 N N . CYS A 1 93 ? -47.433 11.676 77.960 1.00 85.81 93 CYS A N 1
ATOM 716 C CA . CYS A 1 93 ? -46.813 10.351 77.948 1.00 85.81 93 CYS A CA 1
ATOM 717 C C . CYS A 1 93 ? -45.894 10.140 76.733 1.00 85.81 93 CYS A C 1
ATOM 719 O O . CYS A 1 93 ? -44.768 9.695 76.906 1.00 85.81 93 CYS A O 1
ATOM 721 N N . ILE A 1 94 ? -46.313 10.522 75.521 1.00 81.75 94 ILE A N 1
ATOM 722 C CA . ILE A 1 94 ? -45.477 10.402 74.306 1.00 81.75 94 ILE A CA 1
ATOM 723 C C . ILE A 1 94 ? -44.205 11.254 74.390 1.00 81.75 94 ILE A C 1
ATOM 725 O O . ILE A 1 94 ? -43.158 10.837 73.902 1.00 81.75 94 ILE A O 1
ATOM 729 N N . ALA A 1 95 ? -44.284 12.434 75.009 1.00 80.94 95 ALA A N 1
ATOM 730 C CA . ALA A 1 95 ? -43.131 13.312 75.197 1.00 80.94 95 ALA A CA 1
ATOM 731 C C . ALA A 1 95 ? -42.154 12.815 76.283 1.00 80.94 95 ALA A C 1
ATOM 733 O O . ALA A 1 95 ? -41.029 13.307 76.367 1.00 80.94 95 ALA A O 1
ATOM 734 N N . ALA A 1 96 ? -42.563 11.859 77.121 1.00 81.88 96 ALA A N 1
ATOM 735 C CA . ALA A 1 96 ? -41.737 11.307 78.184 1.00 81.88 96 ALA A CA 1
ATOM 736 C C . ALA A 1 96 ? -40.973 10.064 77.700 1.00 81.88 96 ALA A C 1
ATOM 738 O O . ALA A 1 96 ? -41.558 9.092 77.233 1.00 81.88 96 ALA A O 1
ATOM 739 N N . THR A 1 97 ? -39.655 10.051 77.899 1.00 77.06 97 THR A N 1
ATOM 740 C CA . THR A 1 97 ? -38.743 8.993 77.423 1.00 77.06 97 THR A CA 1
ATOM 741 C C . THR A 1 97 ? -39.011 7.595 77.990 1.00 77.06 97 THR A C 1
ATOM 743 O O . THR A 1 97 ? -38.568 6.623 77.394 1.00 77.06 97 THR A O 1
ATOM 746 N N . ASN A 1 98 ? -39.742 7.471 79.105 1.00 79.75 98 ASN A N 1
ATOM 747 C CA . ASN A 1 98 ? -39.987 6.198 79.802 1.00 79.75 98 ASN A CA 1
ATOM 748 C C . ASN A 1 98 ? -41.472 5.939 80.117 1.00 79.75 98 ASN A C 1
ATOM 750 O O . ASN A 1 98 ? -41.789 5.245 81.085 1.00 79.75 98 ASN A O 1
ATOM 754 N N . CYS A 1 99 ? -42.399 6.496 79.337 1.00 84.50 99 CYS A N 1
ATOM 755 C CA . CYS A 1 99 ? -43.826 6.267 79.544 1.00 84.50 99 CYS A CA 1
ATOM 756 C C . CYS A 1 99 ? -44.362 5.177 78.610 1.00 84.50 99 CYS A C 1
ATOM 758 O O . CYS A 1 99 ? -44.379 5.332 77.394 1.00 84.50 99 CYS A O 1
ATOM 760 N N . GLN A 1 100 ? -44.837 4.074 79.185 1.00 86.44 100 GLN A N 1
ATOM 761 C CA . GLN A 1 100 ? -45.531 3.011 78.452 1.00 86.44 100 GLN A CA 1
ATOM 762 C C . GLN A 1 100 ? -47.045 3.065 78.652 1.00 86.44 100 GLN A C 1
ATOM 764 O O . GLN A 1 100 ? -47.797 2.466 77.882 1.00 86.44 100 GLN A O 1
ATOM 769 N N . ILE A 1 101 ? -47.508 3.724 79.714 1.00 88.94 101 ILE A N 1
ATOM 770 C CA . ILE A 1 101 ? -48.921 3.822 80.069 1.00 88.94 101 ILE A CA 1
ATOM 771 C C . ILE A 1 101 ? -49.170 5.175 80.690 1.00 88.94 101 ILE A C 1
ATOM 773 O O . ILE A 1 101 ? -48.377 5.638 81.504 1.00 88.94 101 ILE A O 1
ATOM 777 N N . PHE A 1 102 ? -50.310 5.766 80.379 1.00 91.94 102 PHE A N 1
ATOM 778 C CA . PHE A 1 102 ? -50.834 6.861 81.174 1.00 91.94 102 PHE A CA 1
ATOM 779 C C . PHE A 1 102 ? -52.129 6.442 81.865 1.00 91.94 102 PHE A C 1
ATOM 781 O O . PHE A 1 102 ? -52.875 5.605 81.355 1.00 91.94 102 PHE A O 1
ATOM 788 N N . VAL A 1 103 ? -52.405 7.057 83.007 1.00 93.12 103 VAL A N 1
ATOM 789 C CA . VAL A 1 103 ? -53.645 6.931 83.768 1.00 93.12 103 VAL A CA 1
ATOM 790 C C . VAL A 1 103 ? -54.167 8.337 84.022 1.00 93.12 103 VAL A C 1
ATOM 792 O O . VAL A 1 103 ? -53.517 9.134 84.695 1.00 93.12 103 VAL A O 1
ATOM 795 N N . TYR A 1 104 ? -55.333 8.652 83.470 1.00 93.69 104 TYR A N 1
ATOM 796 C CA . TYR A 1 104 ? -56.004 9.930 83.656 1.00 93.69 104 TYR A CA 1
ATOM 797 C C . TYR A 1 104 ? -57.213 9.772 84.575 1.00 93.69 104 TYR A C 1
ATOM 799 O O . TYR A 1 104 ? -58.113 8.990 84.274 1.00 93.69 104 TYR A O 1
ATOM 807 N N . THR A 1 105 ? -57.247 10.527 85.670 1.00 93.06 105 THR A N 1
ATOM 808 C CA . THR A 1 105 ? -58.372 10.569 86.612 1.00 93.06 105 THR A CA 1
ATOM 809 C C . THR A 1 105 ? -59.165 11.852 86.384 1.00 93.06 105 THR A C 1
ATOM 811 O O . THR A 1 105 ? -58.668 12.945 86.666 1.00 93.06 105 THR A O 1
ATOM 814 N N . GLU A 1 106 ? -60.403 11.725 85.901 1.00 88.88 106 GLU A N 1
ATOM 815 C CA . GLU A 1 106 ? -61.255 12.865 85.527 1.00 88.88 106 GLU A CA 1
ATOM 816 C C . GLU A 1 106 ? -61.595 13.753 86.726 1.00 88.88 106 GLU A C 1
ATOM 818 O O . GLU A 1 106 ? -61.477 14.973 86.647 1.00 88.88 106 GLU A O 1
ATOM 823 N N . SER A 1 107 ? -61.940 13.147 87.867 1.00 88.56 107 SER A N 1
ATOM 824 C CA . SER A 1 107 ? -62.330 13.875 89.082 1.00 88.56 107 SER A CA 1
ATOM 825 C C . SER A 1 107 ? -61.214 14.737 89.677 1.00 88.56 107 SER A C 1
ATOM 827 O O . SER A 1 107 ? -61.493 15.651 90.445 1.00 88.56 107 SER A O 1
ATOM 829 N N . GLU A 1 108 ? -59.956 14.441 89.346 1.00 89.50 108 GLU A N 1
ATOM 830 C CA . GLU A 1 108 ? -58.772 15.123 89.881 1.00 89.50 108 GLU A CA 1
ATOM 831 C C . GLU A 1 108 ? -58.026 15.937 88.811 1.00 89.50 108 GLU A C 1
ATOM 833 O O . GLU A 1 108 ? -57.022 16.579 89.122 1.00 89.50 108 GLU A O 1
ATOM 838 N N . ALA A 1 109 ? -58.475 15.894 87.546 1.00 91.56 109 ALA A N 1
ATOM 839 C CA . ALA A 1 109 ? -57.743 16.416 86.386 1.00 91.56 109 ALA A CA 1
ATOM 840 C C . ALA A 1 109 ? -56.256 15.992 86.391 1.00 91.56 109 ALA A C 1
ATOM 842 O O . ALA A 1 109 ? -55.351 16.783 86.098 1.00 91.56 109 ALA A O 1
ATOM 843 N N . LYS A 1 110 ? -56.001 14.739 86.781 1.00 93.81 110 LYS A N 1
ATOM 844 C CA . LYS A 1 110 ? -54.670 14.218 87.113 1.00 93.81 110 LYS A CA 1
ATOM 845 C C . LYS A 1 110 ? -54.217 13.191 86.087 1.00 93.81 110 LYS A C 1
ATOM 847 O O . LYS A 1 110 ? -54.956 12.265 85.774 1.00 93.81 110 LYS A O 1
ATOM 852 N N . CYS A 1 111 ? -52.991 13.340 85.598 1.00 94.06 111 CYS A N 1
ATOM 853 C CA . CYS A 1 111 ? -52.333 12.440 84.660 1.00 94.06 111 CYS A CA 1
ATOM 854 C C . CYS A 1 111 ? -51.126 11.774 85.328 1.00 94.06 111 CYS A C 1
ATOM 856 O O . CYS A 1 111 ? -50.165 12.447 85.697 1.00 94.06 111 CYS A O 1
ATOM 858 N N . GLU A 1 112 ? -51.163 10.458 85.484 1.00 92.94 112 GLU A N 1
ATOM 859 C CA . GLU A 1 112 ? -50.065 9.652 86.014 1.00 92.94 112 GLU A CA 1
ATOM 860 C C . GLU A 1 112 ? -49.428 8.863 84.870 1.00 92.94 112 GLU A C 1
ATOM 862 O O . GLU A 1 112 ? -50.103 8.101 84.180 1.00 92.94 112 GLU A O 1
ATOM 867 N N . LEU A 1 113 ? -48.128 9.037 84.664 1.00 93.38 113 LEU A N 1
ATOM 868 C CA . LEU A 1 113 ? -47.359 8.280 83.682 1.00 93.38 113 LEU A CA 1
ATOM 869 C C . LEU A 1 113 ? -46.733 7.066 84.358 1.00 93.38 113 LEU A C 1
ATOM 871 O O . LEU A 1 113 ? -46.267 7.170 85.490 1.00 93.38 113 LEU A O 1
ATOM 875 N N . GLN A 1 114 ? -46.713 5.926 83.680 1.00 91.25 114 GLN A N 1
ATOM 876 C CA . GLN A 1 114 ? -46.174 4.669 84.187 1.00 91.25 114 GLN A CA 1
ATOM 877 C C . GLN A 1 114 ? -45.280 4.012 83.134 1.00 91.25 114 GLN A C 1
ATOM 879 O O . GLN A 1 114 ? -45.546 4.071 81.931 1.00 91.25 114 GLN A O 1
ATOM 884 N N . ASN A 1 115 ? -44.230 3.338 83.594 1.00 85.88 115 ASN A N 1
ATOM 885 C CA . ASN A 1 115 ? -43.264 2.643 82.737 1.00 85.88 115 ASN A CA 1
ATOM 886 C C . ASN A 1 115 ? -43.570 1.145 82.545 1.00 85.88 115 ASN A C 1
ATOM 888 O O . ASN A 1 115 ? -42.836 0.461 81.840 1.00 85.88 115 ASN A O 1
ATOM 892 N N . SER A 1 116 ? -44.610 0.616 83.198 1.00 82.75 116 SER A N 1
ATOM 893 C CA . SER A 1 116 ? -44.913 -0.819 83.241 1.00 82.75 116 SER A CA 1
ATOM 894 C C . SER A 1 116 ? -46.407 -1.088 83.436 1.00 82.75 116 SER A C 1
ATOM 896 O O . SER A 1 116 ? -47.114 -0.298 84.059 1.00 82.75 116 SER A O 1
ATOM 898 N N . ARG A 1 117 ? -46.891 -2.227 82.911 1.00 75.25 117 ARG A N 1
ATOM 899 C CA . ARG A 1 117 ? -48.327 -2.582 82.854 1.00 75.25 117 ARG A CA 1
ATOM 900 C C . ARG A 1 117 ? -48.999 -2.933 84.171 1.00 75.25 117 ARG A C 1
ATOM 902 O O . ARG A 1 117 ? -50.217 -2.886 84.194 1.00 75.25 117 ARG A O 1
ATOM 909 N N . GLY A 1 118 ? -48.272 -3.153 85.268 1.00 79.94 118 GLY A N 1
ATOM 910 C CA . GLY A 1 118 ? -48.867 -3.375 86.595 1.00 79.94 118 GLY A CA 1
ATOM 911 C C . GLY A 1 118 ? -50.054 -4.356 86.607 1.00 79.94 118 GLY A C 1
ATOM 912 O O . GLY A 1 118 ? -50.230 -5.172 85.704 1.00 79.94 118 GLY A O 1
ATOM 913 N N . SER A 1 119 ? -50.892 -4.277 87.642 1.00 83.38 119 SER A N 1
ATOM 914 C CA . SER A 1 119 ? -52.201 -4.949 87.656 1.00 83.38 119 SER A CA 1
ATOM 915 C C . SER A 1 119 ? -53.301 -3.990 87.203 1.00 83.38 119 SER A C 1
ATOM 917 O O . SER A 1 119 ? -53.265 -2.802 87.528 1.00 83.38 119 SER A O 1
ATOM 919 N N . LYS A 1 120 ? -54.293 -4.505 86.473 1.00 88.50 120 LYS A N 1
ATOM 920 C CA . LYS A 1 120 ? -55.446 -3.738 85.983 1.00 88.50 120 LYS A CA 1
ATOM 921 C C . LYS A 1 120 ? -56.617 -3.857 86.956 1.00 88.50 120 LYS A C 1
ATOM 923 O O . LYS A 1 120 ? -56.983 -4.963 87.348 1.00 88.50 120 LYS A O 1
ATOM 928 N N . ARG A 1 121 ? -57.233 -2.730 87.316 1.00 89.38 121 ARG A N 1
ATOM 929 C CA . ARG A 1 121 ? -58.433 -2.671 88.163 1.00 89.38 121 ARG A CA 1
ATOM 930 C C . ARG A 1 121 ? -59.508 -1.820 87.494 1.00 89.38 121 ARG A C 1
ATOM 932 O O . ARG A 1 121 ? -59.209 -0.754 86.963 1.00 89.38 121 ARG A O 1
ATOM 939 N N . ALA A 1 122 ? -60.758 -2.267 87.552 1.00 89.00 122 ALA A N 1
ATOM 940 C CA . ALA A 1 122 ? -61.886 -1.448 87.122 1.00 89.00 122 ALA A CA 1
ATOM 941 C C . ALA A 1 122 ? -62.071 -0.270 88.093 1.00 89.00 122 ALA A C 1
ATOM 943 O O . ALA A 1 122 ? -62.177 -0.469 89.306 1.00 89.00 122 ALA A O 1
ATOM 944 N N . GLN A 1 123 ? -62.091 0.950 87.565 1.00 89.56 123 GLN A N 1
ATOM 945 C CA . GLN A 1 123 ? -62.303 2.174 88.333 1.00 89.56 123 GLN A CA 1
ATOM 946 C C . GLN A 1 123 ? -63.034 3.192 87.459 1.00 89.56 123 GLN A C 1
ATOM 948 O O . GLN A 1 123 ? -62.493 3.654 86.459 1.00 89.56 123 GLN A O 1
ATOM 953 N N . SER A 1 124 ? -64.267 3.526 87.841 1.00 87.56 124 SER A N 1
ATOM 954 C CA . SER A 1 124 ? -65.090 4.504 87.122 1.00 87.56 124 SER A CA 1
ATOM 955 C C . SER A 1 124 ? -64.448 5.895 87.146 1.00 87.56 124 SER A C 1
ATOM 957 O O . SER A 1 124 ? -63.903 6.293 88.175 1.00 87.56 124 SER A O 1
ATOM 959 N N . GLY A 1 125 ? -64.525 6.631 86.033 1.00 85.38 125 GLY A N 1
ATOM 960 C CA . GLY A 1 125 ? -63.958 7.988 85.911 1.00 85.38 125 GLY A CA 1
ATOM 961 C C . GLY A 1 125 ? -62.435 8.029 85.727 1.00 85.38 125 GLY A C 1
ATOM 962 O O . GLY A 1 125 ? -61.816 9.083 85.884 1.00 85.38 125 GLY A O 1
ATOM 963 N N . VAL A 1 126 ? -61.820 6.882 85.415 1.00 91.25 126 VAL A N 1
ATOM 964 C CA . VAL A 1 126 ? -60.398 6.773 85.072 1.00 91.25 126 VAL A CA 1
ATOM 965 C C . VAL A 1 126 ? -60.250 6.247 83.651 1.00 91.25 126 VAL A C 1
ATOM 967 O O . VAL A 1 126 ? -60.842 5.230 83.291 1.00 91.25 126 VAL A O 1
ATOM 970 N N . VAL A 1 127 ? -59.428 6.916 82.850 1.00 91.06 127 VAL A N 1
ATOM 971 C CA . VAL A 1 127 ? -59.076 6.500 81.492 1.00 91.06 127 VAL A CA 1
ATOM 972 C C . VAL A 1 127 ? -57.594 6.189 81.456 1.00 91.06 127 VAL A C 1
ATOM 974 O O . VAL A 1 127 ? -56.767 7.076 81.661 1.00 91.06 127 VAL A O 1
ATOM 977 N N . SER A 1 128 ? -57.246 4.942 81.161 1.00 90.88 128 SER A N 1
ATOM 978 C CA . SER A 1 128 ? -55.849 4.575 80.946 1.00 90.88 128 SER A CA 1
ATOM 979 C C . SER A 1 128 ? -55.557 4.364 79.468 1.00 90.88 128 SER A C 1
ATOM 981 O O . SER A 1 128 ? -56.410 3.878 78.730 1.00 90.88 128 SER A O 1
ATOM 983 N N . GLY A 1 129 ? -54.346 4.687 79.031 1.00 88.19 129 GLY A N 1
ATOM 984 C CA . GLY A 1 129 ? -53.875 4.382 77.685 1.00 88.19 129 GLY A CA 1
ATOM 985 C C . GLY A 1 129 ? -52.606 3.555 77.735 1.00 88.19 129 GLY A C 1
ATOM 986 O O . GLY A 1 129 ? -51.664 3.929 78.425 1.00 88.19 129 GLY A O 1
ATOM 987 N N . VAL A 1 130 ? -52.567 2.452 76.989 1.00 86.88 130 VAL A N 1
ATOM 988 C CA . VAL A 1 130 ? -51.397 1.566 76.896 1.00 86.88 130 VAL A CA 1
ATOM 989 C C . VAL A 1 130 ? -50.698 1.759 75.555 1.00 86.88 130 VAL A C 1
ATOM 991 O O . VAL A 1 130 ? -51.328 1.581 74.514 1.00 86.88 130 VAL A O 1
ATOM 994 N N . LEU A 1 131 ? -49.411 2.107 75.580 1.00 82.50 131 LEU A N 1
ATOM 995 C CA . LEU A 1 131 ? -48.604 2.385 74.392 1.00 82.50 131 LEU A CA 1
ATOM 996 C C . LEU A 1 131 ? -48.481 1.119 73.528 1.00 82.50 131 LEU A C 1
ATOM 998 O O . LEU A 1 131 ? -48.188 0.028 74.040 1.00 82.50 131 LEU A O 1
ATOM 1002 N N . VAL A 1 132 ? -48.725 1.259 72.224 1.00 73.12 132 VAL A N 1
ATOM 1003 C CA . VAL A 1 132 ? -48.715 0.157 71.247 1.00 73.12 132 VAL A CA 1
ATOM 1004 C C . VAL A 1 132 ? -47.540 0.315 70.272 1.00 73.12 132 VAL A C 1
ATOM 1006 O O . VAL A 1 132 ? -47.721 0.365 69.064 1.00 73.12 132 VAL A O 1
ATOM 1009 N N . ASP A 1 133 ? -46.306 0.360 70.779 1.00 65.06 133 ASP A N 1
ATOM 1010 C CA . ASP A 1 133 ? -45.097 0.453 69.930 1.00 65.06 133 ASP A CA 1
ATOM 1011 C C . ASP A 1 133 ? -44.772 -0.863 69.184 1.00 65.06 133 ASP A C 1
ATOM 1013 O O . ASP A 1 133 ? -43.938 -0.905 68.280 1.00 65.06 133 ASP A O 1
ATOM 1017 N N . SER A 1 134 ? -45.455 -1.964 69.523 1.00 61.41 134 SER A N 1
ATOM 1018 C CA . SER A 1 134 ? -45.197 -3.290 68.945 1.00 61.41 134 SER A CA 1
ATOM 1019 C C . SER A 1 134 ? -45.588 -3.434 67.474 1.00 61.41 134 SER A C 1
ATOM 1021 O O . SER A 1 134 ? -45.165 -4.393 66.835 1.00 61.41 134 SER A O 1
ATOM 1023 N N . GLU A 1 135 ? -46.455 -2.567 66.948 1.00 64.69 135 GLU A N 1
ATOM 1024 C CA . GLU A 1 135 ? -46.867 -2.627 65.539 1.00 64.69 135 GLU A CA 1
ATOM 1025 C C . GLU A 1 135 ? -45.913 -1.854 64.629 1.00 64.69 135 GLU A C 1
ATOM 1027 O O . GLU A 1 135 ? -45.575 -2.363 63.562 1.00 64.69 135 GLU A O 1
ATOM 1032 N N . LEU A 1 136 ? -45.400 -0.709 65.090 1.00 65.75 136 LEU A N 1
ATOM 1033 C CA . LEU A 1 136 ? -44.417 0.088 64.356 1.00 65.75 136 LEU A CA 1
ATOM 1034 C C . LEU A 1 136 ? -43.113 -0.697 64.163 1.00 65.75 136 LEU A C 1
ATOM 1036 O O . LEU A 1 136 ? -42.667 -0.881 63.036 1.00 65.75 136 LEU A O 1
ATOM 1040 N N . SER A 1 137 ? -42.596 -1.309 65.234 1.00 68.06 137 SER A N 1
ATOM 1041 C CA . SER A 1 137 ? -41.391 -2.149 65.161 1.00 68.06 137 SER A CA 1
ATOM 1042 C C . SER A 1 137 ? -41.563 -3.365 64.233 1.00 68.06 137 SER A C 1
ATOM 1044 O O . SER A 1 137 ? -40.632 -3.761 63.532 1.00 68.06 137 SER A O 1
ATOM 1046 N N . LYS A 1 138 ? -42.771 -3.949 64.161 1.00 72.88 138 LYS A N 1
ATOM 1047 C CA . LYS A 1 138 ? -43.073 -5.033 63.208 1.00 72.88 138 LYS A CA 1
ATOM 1048 C C . LYS A 1 138 ? -43.088 -4.540 61.763 1.00 72.88 138 LYS A C 1
ATOM 1050 O O . LYS A 1 138 ? -42.648 -5.279 60.886 1.00 72.88 138 LYS A O 1
ATOM 1055 N N . LEU A 1 139 ? -43.600 -3.336 61.512 1.00 69.94 139 LEU A N 1
ATOM 1056 C CA . LEU A 1 139 ? -43.618 -2.734 60.179 1.00 69.94 139 LEU A CA 1
ATOM 1057 C C . LEU A 1 139 ? -42.206 -2.351 59.724 1.00 69.9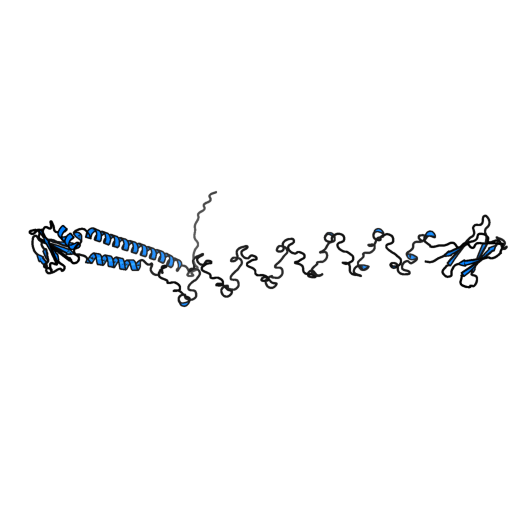4 139 LEU A C 1
ATOM 1059 O O . LEU A 1 139 ? -41.838 -2.670 58.599 1.00 69.94 139 LEU A O 1
ATOM 1063 N N . GLU A 1 140 ? -41.388 -1.774 60.604 1.00 71.94 140 GLU A N 1
ATOM 1064 C CA . GLU A 1 140 ? -39.975 -1.463 60.335 1.00 71.94 140 GLU A CA 1
ATOM 1065 C C . GLU A 1 140 ? -39.164 -2.727 60.008 1.00 71.94 140 GLU A C 1
ATOM 1067 O O . GLU A 1 140 ? -38.422 -2.766 59.026 1.00 71.94 140 GLU A O 1
ATOM 1072 N N . LEU A 1 141 ? -39.358 -3.807 60.775 1.00 75.81 141 LEU A N 1
ATOM 1073 C CA . LEU A 1 141 ? -38.742 -5.109 60.494 1.00 75.81 141 LEU A CA 1
ATOM 1074 C C . LEU A 1 141 ? -39.203 -5.701 59.153 1.00 75.81 141 LEU A C 1
ATOM 1076 O O . LEU A 1 141 ? -38.406 -6.309 58.440 1.00 75.81 141 LEU A O 1
ATOM 1080 N N . GLN A 1 142 ? -40.479 -5.532 58.791 1.00 76.81 142 GLN A N 1
ATOM 1081 C CA . GLN A 1 142 ? -41.002 -5.971 57.493 1.00 76.81 142 GLN A CA 1
ATOM 1082 C C . GLN A 1 142 ? -40.405 -5.178 56.328 1.00 76.81 142 GLN A C 1
ATOM 1084 O O . GLN A 1 142 ? -40.111 -5.778 55.297 1.00 76.81 142 GLN A O 1
ATOM 1089 N N . VAL A 1 143 ? -40.203 -3.866 56.489 1.00 78.25 143 VAL A N 1
ATOM 1090 C CA . VAL A 1 143 ? -39.525 -3.026 55.491 1.00 78.25 143 VAL A CA 1
ATOM 1091 C C . VAL A 1 143 ? -38.093 -3.498 55.294 1.00 78.25 143 VAL A C 1
ATOM 1093 O O . VAL A 1 143 ? -37.727 -3.821 54.168 1.00 78.25 143 VAL A O 1
ATOM 1096 N N . LYS A 1 144 ? -37.326 -3.659 56.377 1.00 74.31 144 LYS A N 1
ATOM 1097 C CA . LYS A 1 144 ? -35.926 -4.098 56.307 1.00 74.31 144 LYS A CA 1
ATOM 1098 C C . LYS A 1 144 ? -35.762 -5.428 55.561 1.00 74.31 144 LYS A C 1
ATOM 1100 O O . LYS A 1 144 ? -34.952 -5.538 54.649 1.00 74.31 144 LYS A O 1
ATOM 1105 N N . ASN A 1 145 ? -36.599 -6.414 55.884 1.00 74.69 145 ASN A N 1
ATOM 1106 C CA . ASN A 1 145 ? -36.563 -7.719 55.218 1.00 74.69 145 ASN A CA 1
ATOM 1107 C C . ASN A 1 145 ? -36.906 -7.644 53.719 1.00 74.69 145 ASN A C 1
ATOM 1109 O O . ASN A 1 145 ? -36.480 -8.503 52.953 1.00 74.69 145 ASN A O 1
ATOM 1113 N N . LEU A 1 146 ? -37.696 -6.656 53.289 1.00 73.88 146 LEU A N 1
ATOM 1114 C CA . LEU A 1 146 ? -38.030 -6.449 51.878 1.00 73.88 146 LEU A CA 1
ATOM 1115 C C . LEU A 1 146 ? -36.971 -5.615 51.147 1.00 73.88 146 LEU A C 1
ATOM 1117 O O . LEU A 1 146 ? -36.742 -5.841 49.959 1.00 73.88 146 LEU A O 1
ATOM 1121 N N . GLU A 1 147 ? -36.300 -4.690 51.831 1.00 70.69 147 GLU A N 1
ATOM 1122 C CA . GLU A 1 147 ? -35.177 -3.927 51.277 1.00 70.69 147 GLU A CA 1
ATOM 1123 C C . GLU A 1 147 ? -33.993 -4.828 50.925 1.00 70.69 147 GLU A C 1
ATOM 1125 O O . GLU A 1 147 ? -33.429 -4.684 49.841 1.00 70.69 147 GLU A O 1
ATOM 1130 N N . ASP A 1 148 ? -33.703 -5.831 51.753 1.00 64.38 148 ASP A N 1
ATOM 1131 C CA . ASP A 1 148 ? -32.683 -6.845 51.459 1.00 64.38 148 ASP A CA 1
ATOM 1132 C C . ASP A 1 148 ? -33.029 -7.675 50.201 1.00 64.38 148 ASP A C 1
ATOM 1134 O O . ASP A 1 148 ? -32.147 -8.206 49.526 1.00 64.38 148 ASP A O 1
ATOM 1138 N N . THR A 1 149 ? -34.311 -7.728 49.817 1.00 64.12 149 THR A N 1
ATOM 1139 C CA . THR A 1 149 ? -34.798 -8.385 48.586 1.00 64.12 149 THR A CA 1
ATOM 1140 C C . THR A 1 149 ? -34.960 -7.439 47.390 1.00 64.12 149 THR A C 1
ATOM 1142 O O . THR A 1 149 ? -35.448 -7.850 46.338 1.00 64.12 149 THR A O 1
ATOM 1145 N N . LYS A 1 150 ? -34.585 -6.159 47.525 1.00 62.00 150 LYS A N 1
ATOM 1146 C CA . LYS A 1 150 ? -34.682 -5.158 46.447 1.00 62.00 150 LYS A CA 1
ATOM 1147 C C . LYS A 1 150 ? -33.676 -5.409 45.321 1.00 62.00 150 LYS A C 1
ATOM 1149 O O . LYS A 1 150 ? -33.902 -4.949 44.201 1.00 62.00 150 LYS A O 1
ATOM 1154 N N . ASN A 1 151 ? -32.596 -6.135 45.604 1.00 65.31 151 ASN A N 1
ATOM 1155 C CA . ASN A 1 151 ? -31.681 -6.616 44.577 1.00 65.31 151 ASN A CA 1
ATOM 1156 C C . ASN A 1 151 ? -32.372 -7.725 43.781 1.00 65.31 151 ASN A C 1
ATOM 1158 O O . ASN A 1 151 ? -32.993 -8.615 44.364 1.00 65.31 151 ASN A O 1
ATOM 1162 N N . LEU A 1 152 ? -32.282 -7.669 42.449 1.00 63.16 152 LEU A N 1
ATOM 1163 C CA . LEU A 1 152 ? -32.804 -8.744 41.609 1.00 63.16 152 LEU A CA 1
ATOM 1164 C C . LEU A 1 152 ? -32.136 -10.056 42.064 1.00 63.16 152 LEU A C 1
ATOM 1166 O O . LEU A 1 152 ? -30.916 -10.076 42.266 1.00 63.16 152 LEU A O 1
ATOM 1170 N N . PRO A 1 153 ? -32.891 -11.151 42.254 1.00 56.16 153 PRO A N 1
ATOM 1171 C CA . PRO A 1 153 ? -32.274 -12.440 42.524 1.00 56.16 153 PRO A CA 1
ATOM 1172 C C . PRO A 1 153 ? -31.277 -12.745 41.396 1.00 56.16 153 PRO A C 1
ATOM 1174 O O . PRO A 1 153 ? -31.623 -12.660 40.220 1.00 56.16 153 PRO A O 1
ATOM 1177 N N . ASN A 1 154 ? -30.033 -13.055 41.772 1.00 62.81 154 ASN A N 1
ATOM 1178 C CA . ASN A 1 154 ? -28.888 -13.279 40.878 1.00 62.81 154 ASN A CA 1
ATOM 1179 C C . ASN A 1 154 ? -28.326 -12.040 40.150 1.00 62.81 154 ASN A C 1
ATOM 1181 O O . ASN A 1 154 ? -27.575 -12.205 39.192 1.00 62.81 154 ASN A O 1
ATOM 1185 N N . SER A 1 155 ? -28.625 -10.812 40.588 1.00 68.25 155 SER A N 1
ATOM 1186 C CA . SER A 1 155 ? -27.890 -9.630 40.112 1.00 68.25 155 SER A CA 1
ATOM 1187 C C . SER A 1 155 ? -26.744 -9.254 41.038 1.00 68.25 155 SER A C 1
ATOM 1189 O O . SER A 1 155 ? -26.902 -9.241 42.260 1.00 68.25 155 SER A O 1
ATOM 1191 N N . ILE A 1 156 ? -25.633 -8.855 40.429 1.00 75.25 156 ILE A N 1
ATOM 1192 C CA . ILE A 1 156 ? -24.512 -8.196 41.085 1.00 75.25 156 ILE A CA 1
ATOM 1193 C C . ILE A 1 156 ? -24.495 -6.738 40.609 1.00 75.25 156 ILE A C 1
ATOM 1195 O O . ILE A 1 156 ? -24.348 -6.467 39.420 1.00 75.25 156 ILE A O 1
ATOM 1199 N N . GLY A 1 157 ? -24.706 -5.799 41.527 1.00 68.94 157 GLY A N 1
ATOM 1200 C CA . GLY A 1 157 ? -24.636 -4.360 41.289 1.00 68.94 157 GLY A CA 1
ATOM 1201 C C . GLY A 1 157 ? -23.206 -3.817 41.347 1.00 68.94 157 GLY A C 1
ATOM 1202 O O . GLY A 1 157 ? -22.295 -4.463 41.864 1.00 68.94 157 GLY A O 1
ATOM 1203 N N . SER A 1 158 ? -23.023 -2.584 40.869 1.00 65.88 158 SER A N 1
ATOM 1204 C CA . SER A 1 158 ? -21.711 -1.934 40.693 1.00 65.88 158 SER A CA 1
ATOM 1205 C C . SER A 1 158 ? -20.897 -1.718 41.974 1.00 65.88 158 SER A C 1
ATOM 1207 O O . SER A 1 158 ? -19.723 -1.381 41.896 1.00 65.88 158 SER A O 1
ATOM 1209 N N . THR A 1 159 ? -21.490 -1.908 43.154 1.00 76.62 159 THR A N 1
ATOM 1210 C CA . THR A 1 159 ? -20.816 -1.774 44.456 1.00 76.62 159 THR A CA 1
ATOM 1211 C C . THR A 1 159 ? -20.479 -3.114 45.111 1.00 76.62 159 THR A C 1
ATOM 1213 O O . THR A 1 159 ? -19.814 -3.142 46.146 1.00 76.62 159 THR A O 1
ATOM 1216 N N . GLN A 1 160 ? -20.953 -4.230 44.549 1.00 79.75 160 GLN A N 1
ATOM 1217 C CA . GLN A 1 160 ? -20.820 -5.560 45.150 1.00 79.75 160 GLN A CA 1
ATOM 1218 C C . GLN A 1 160 ? -19.527 -6.279 44.739 1.00 79.75 160 GLN A C 1
ATOM 1220 O O . GLN A 1 160 ? -19.113 -7.216 45.420 1.00 79.75 160 GLN A O 1
ATOM 1225 N N . ILE A 1 161 ? -18.873 -5.829 43.666 1.00 84.25 161 ILE A N 1
ATOM 1226 C CA . ILE A 1 161 ? -17.572 -6.319 43.200 1.00 84.25 161 ILE A CA 1
ATOM 1227 C C . ILE A 1 161 ? -16.550 -5.238 43.539 1.00 84.25 161 ILE A C 1
ATOM 1229 O O . ILE A 1 161 ? -16.686 -4.099 43.101 1.00 84.25 161 ILE A O 1
ATOM 1233 N N . LYS A 1 162 ? -15.548 -5.577 44.351 1.00 84.94 162 LYS A N 1
ATOM 1234 C CA . LYS A 1 162 ? -14.411 -4.678 44.586 1.00 84.94 162 LYS A CA 1
ATOM 1235 C C . LYS A 1 162 ? -13.484 -4.694 43.373 1.00 84.94 162 LYS A C 1
ATOM 1237 O O . LYS A 1 162 ? -13.440 -5.689 42.649 1.00 84.94 162 LYS A O 1
ATOM 1242 N N . ASP A 1 163 ? -12.692 -3.641 43.209 1.00 82.62 163 ASP A N 1
ATOM 1243 C CA . ASP A 1 163 ? -11.647 -3.594 42.187 1.00 82.62 163 ASP A CA 1
ATOM 1244 C C . ASP A 1 163 ? -10.763 -4.848 42.258 1.00 82.62 163 ASP A C 1
ATOM 1246 O O . ASP A 1 163 ? -10.307 -5.243 43.335 1.00 82.62 163 ASP A O 1
ATOM 1250 N N . ASN A 1 164 ? -10.533 -5.476 41.102 1.00 81.94 164 ASN A N 1
ATOM 1251 C CA . ASN A 1 164 ? -9.754 -6.711 40.940 1.00 81.94 164 ASN A CA 1
ATOM 1252 C C . ASN A 1 164 ? -10.307 -7.952 41.670 1.00 81.94 164 ASN A C 1
ATOM 1254 O O . ASN A 1 164 ? -9.592 -8.942 41.802 1.00 81.94 164 ASN A O 1
ATOM 1258 N N . ALA A 1 165 ? -11.555 -7.937 42.153 1.00 87.88 165 ALA A N 1
ATOM 1259 C CA . ALA A 1 165 ? -12.124 -9.086 42.864 1.00 87.88 165 ALA A CA 1
ATOM 1260 C C . ALA A 1 165 ? -12.462 -10.283 41.956 1.00 87.88 165 ALA A C 1
ATOM 1262 O O . ALA A 1 165 ? -12.669 -11.378 42.470 1.00 87.88 165 ALA A O 1
ATOM 1263 N N . VAL A 1 166 ? -12.536 -10.081 40.636 1.00 88.50 166 VAL A N 1
ATOM 1264 C CA . VAL A 1 166 ? -12.760 -11.142 39.645 1.00 88.50 166 VAL A CA 1
ATOM 1265 C C . VAL A 1 166 ? -11.500 -11.280 38.797 1.00 88.50 166 VAL A C 1
ATOM 1267 O O . VAL A 1 166 ? -11.215 -10.417 37.968 1.00 88.50 166 VAL A O 1
ATOM 1270 N N . GLY A 1 167 ? -10.736 -12.345 39.028 1.00 86.38 167 GLY A N 1
ATOM 1271 C CA . GLY A 1 167 ? -9.579 -12.738 38.236 1.00 86.38 167 GLY A CA 1
ATOM 1272 C C . GLY A 1 167 ? -9.842 -14.015 37.436 1.00 86.38 167 GLY A C 1
ATOM 1273 O O . GLY A 1 167 ? -10.975 -14.473 37.279 1.00 86.38 167 GLY A O 1
ATOM 1274 N N . ALA A 1 168 ? -8.770 -14.607 36.907 1.00 83.19 168 ALA A N 1
ATOM 1275 C CA . ALA A 1 168 ? -8.870 -15.784 36.044 1.00 83.19 168 ALA A CA 1
ATOM 1276 C C . ALA A 1 168 ? -9.424 -17.029 36.764 1.00 83.19 168 ALA A C 1
ATOM 1278 O O . ALA A 1 168 ? -10.033 -17.875 36.120 1.00 83.19 168 ALA A O 1
ATOM 1279 N N . SER A 1 169 ? -9.235 -17.160 38.083 1.00 88.69 169 SER A N 1
ATOM 1280 C CA . SER A 1 169 ? -9.761 -18.290 38.865 1.00 88.69 169 SER A CA 1
ATOM 1281 C C . SER A 1 169 ? -11.270 -18.221 39.084 1.00 88.69 169 SER A C 1
ATOM 1283 O O . SER A 1 169 ? -11.910 -19.252 39.284 1.00 88.69 169 SER A O 1
ATOM 1285 N N . GLU A 1 170 ? -11.841 -17.020 39.037 1.00 90.62 170 GLU A N 1
ATOM 1286 C CA . GLU A 1 170 ? -13.266 -16.777 39.249 1.00 90.62 170 GLU A CA 1
ATOM 1287 C C . GLU A 1 170 ? -14.072 -16.914 37.946 1.00 90.62 170 GLU A C 1
ATOM 1289 O O . GLU A 1 170 ? -15.298 -17.017 37.994 1.00 90.62 170 GLU A O 1
ATOM 1294 N N . ILE A 1 171 ? -13.398 -16.960 36.788 1.00 89.88 171 ILE A N 1
ATOM 1295 C CA . ILE A 1 171 ? -14.005 -17.126 35.463 1.00 89.88 171 ILE A CA 1
ATOM 1296 C C . ILE A 1 171 ? -13.629 -18.501 34.908 1.00 89.88 171 ILE A C 1
ATOM 1298 O O . ILE A 1 171 ? -12.499 -18.741 34.488 1.00 89.88 171 ILE A O 1
ATOM 1302 N N . ALA A 1 172 ? -14.595 -19.420 34.868 1.00 89.88 172 ALA A N 1
ATOM 1303 C CA . ALA A 1 172 ? -14.372 -20.727 34.258 1.00 89.88 172 ALA A CA 1
ATOM 1304 C C . ALA A 1 172 ? -14.048 -20.600 32.755 1.00 89.88 172 ALA A C 1
ATOM 1306 O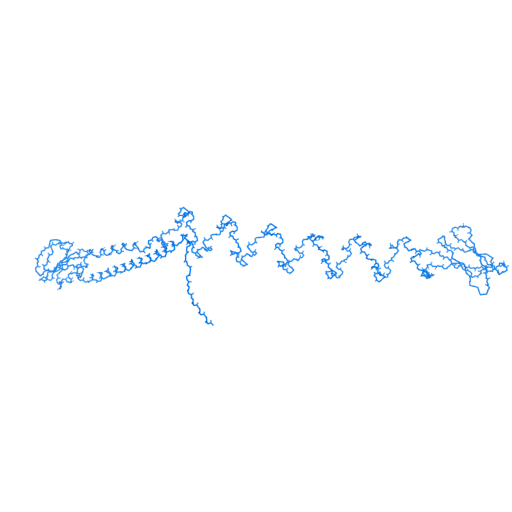 O . ALA A 1 172 ? -14.536 -19.703 32.065 1.00 89.88 172 ALA A O 1
ATOM 1307 N N . THR A 1 173 ? -13.246 -21.525 32.222 1.00 87.00 173 THR A N 1
ATOM 1308 C CA . THR A 1 173 ? -12.902 -21.548 30.793 1.00 87.00 173 THR A CA 1
ATOM 1309 C C . THR A 1 173 ? -14.163 -21.587 29.927 1.00 87.00 173 THR A C 1
ATOM 1311 O O . THR A 1 173 ? -15.002 -22.471 30.086 1.00 87.00 173 THR A O 1
ATOM 1314 N N . GLY A 1 174 ? -14.287 -20.627 29.006 1.00 85.00 174 GLY A N 1
ATOM 1315 C CA . GLY A 1 174 ? -15.447 -20.495 28.120 1.00 85.00 174 GLY A CA 1
ATOM 1316 C C . GLY A 1 174 ? -16.704 -19.916 28.779 1.00 85.00 174 GLY A C 1
ATOM 1317 O O . GLY A 1 174 ? -17.743 -19.882 28.130 1.00 85.00 174 GLY A O 1
ATOM 1318 N N . ALA A 1 175 ? -16.636 -19.459 30.036 1.00 89.12 175 ALA A N 1
ATOM 1319 C CA . ALA A 1 175 ? -17.784 -18.869 30.726 1.00 89.12 175 ALA A CA 1
ATOM 1320 C C . ALA A 1 175 ? -18.219 -17.513 30.147 1.00 89.12 175 ALA A C 1
ATOM 1322 O O . ALA A 1 175 ? -19.375 -17.139 30.304 1.00 89.12 175 ALA A O 1
ATOM 1323 N N . VAL A 1 176 ? -17.306 -16.787 29.495 1.00 89.88 176 VAL A N 1
ATOM 1324 C CA . VAL A 1 176 ? -17.601 -15.528 28.800 1.00 89.88 176 VAL A CA 1
ATOM 1325 C C . VAL A 1 176 ? -17.498 -15.778 27.298 1.00 89.88 176 VAL A C 1
ATOM 1327 O O . VAL A 1 176 ? -16.398 -15.949 26.771 1.00 89.88 176 VAL A O 1
ATOM 1330 N N . GLY A 1 177 ? -18.642 -15.840 26.621 1.00 86.81 177 GLY A N 1
ATOM 1331 C CA . GLY A 1 177 ? -18.760 -15.970 25.174 1.00 86.81 177 GLY A CA 1
ATOM 1332 C C . GLY A 1 177 ? -19.468 -14.766 24.547 1.00 86.81 177 GLY A C 1
ATOM 1333 O O . GLY A 1 177 ? -19.582 -13.692 25.134 1.00 86.81 177 GLY A O 1
ATOM 1334 N N . ALA A 1 178 ? -19.951 -14.945 23.317 1.00 82.31 178 ALA A N 1
ATOM 1335 C CA . ALA A 1 178 ? -20.565 -13.865 22.543 1.00 82.31 178 ALA A CA 1
ATOM 1336 C C . ALA A 1 178 ? -21.908 -13.364 23.108 1.00 82.31 178 ALA A C 1
ATOM 1338 O O . ALA A 1 178 ? -22.351 -12.284 22.739 1.00 82.31 178 ALA A O 1
ATOM 1339 N N . LEU A 1 179 ? -22.584 -14.141 23.962 1.00 87.69 179 LEU A N 1
ATOM 1340 C CA . LEU A 1 179 ? -23.854 -13.727 24.572 1.00 87.69 179 LEU A CA 1
ATOM 1341 C C . LEU A 1 179 ? -23.636 -12.888 25.834 1.00 87.69 179 LEU A C 1
ATOM 1343 O O . LEU A 1 179 ? -24.487 -12.077 26.194 1.00 87.69 179 LEU A O 1
ATOM 1347 N N . GLU A 1 180 ? -22.505 -13.093 26.500 1.00 88.88 180 GLU A N 1
ATOM 1348 C CA . GLU A 1 180 ? -22.123 -12.424 27.737 1.00 88.88 180 GLU A CA 1
ATOM 1349 C C . GLU A 1 180 ? -21.466 -11.060 27.473 1.00 88.88 180 GLU A C 1
ATOM 1351 O O . GLU A 1 180 ? -21.480 -10.195 28.349 1.00 88.88 180 GLU A O 1
ATOM 1356 N N . ILE A 1 181 ? -20.932 -10.844 26.265 1.00 90.44 181 ILE A N 1
ATOM 1357 C CA . ILE A 1 181 ? -20.353 -9.573 25.818 1.00 90.44 181 ILE A CA 1
ATOM 1358 C C . ILE A 1 181 ? -21.364 -8.860 24.918 1.00 90.44 181 ILE A C 1
ATOM 1360 O O . ILE A 1 181 ? -21.640 -9.294 23.802 1.00 90.44 181 ILE A O 1
ATOM 1364 N N . ALA A 1 182 ? -21.921 -7.747 25.397 1.00 88.06 182 ALA A N 1
ATOM 1365 C CA . ALA A 1 182 ? -22.793 -6.917 24.573 1.00 88.06 182 ALA A CA 1
ATOM 1366 C C . ALA A 1 182 ? -22.018 -6.286 23.401 1.00 88.06 182 ALA A C 1
ATOM 1368 O O . ALA A 1 182 ? -20.809 -6.067 23.484 1.00 88.06 182 ALA A O 1
ATOM 1369 N N . ASN A 1 183 ? -22.729 -5.949 22.321 1.00 86.69 183 ASN A N 1
ATOM 1370 C CA . ASN A 1 183 ? -22.138 -5.206 21.206 1.00 86.69 183 ASN A CA 1
ATOM 1371 C C . ASN A 1 183 ? -21.453 -3.933 21.723 1.00 86.69 183 ASN A C 1
ATOM 1373 O O . ASN A 1 183 ? -22.009 -3.237 22.573 1.00 86.69 183 ASN A O 1
ATOM 1377 N N . ASP A 1 184 ? -20.254 -3.659 21.209 1.00 87.00 184 ASP A N 1
ATOM 1378 C CA . ASP A 1 184 ? -19.421 -2.505 21.566 1.00 87.00 184 ASP A CA 1
ATOM 1379 C C . ASP A 1 184 ? -18.989 -2.437 23.048 1.00 87.00 184 ASP A C 1
ATOM 1381 O O . ASP A 1 184 ? -18.448 -1.424 23.486 1.00 87.00 184 ASP A O 1
ATOM 1385 N N . ALA A 1 185 ? -19.189 -3.502 23.838 1.00 91.19 185 ALA A N 1
ATOM 1386 C CA . ALA A 1 185 ? -18.824 -3.515 25.259 1.00 91.19 185 ALA A CA 1
ATOM 1387 C C . ALA A 1 185 ? -17.308 -3.560 25.514 1.00 91.19 185 ALA A C 1
ATOM 1389 O O . ALA A 1 185 ? -16.869 -3.219 26.610 1.00 91.19 185 ALA A O 1
ATOM 1390 N N . VAL A 1 186 ? -16.518 -3.992 24.527 1.00 91.56 186 VAL A N 1
ATOM 1391 C CA . VAL A 1 186 ? -15.051 -4.025 24.589 1.00 91.56 186 VAL A CA 1
ATOM 1392 C C . VAL A 1 186 ? -14.509 -3.004 23.594 1.00 91.56 186 VAL A C 1
ATOM 1394 O O . VAL A 1 186 ? -14.519 -3.245 22.387 1.00 91.56 186 VAL A O 1
ATOM 1397 N N . GLY A 1 187 ? -14.063 -1.855 24.098 1.00 90.56 187 GLY A N 1
ATOM 1398 C CA . GLY A 1 187 ? -13.440 -0.791 23.322 1.00 90.56 187 GLY A CA 1
ATOM 1399 C C . GLY A 1 187 ? -11.935 -0.690 23.571 1.00 90.56 187 GLY A C 1
ATOM 1400 O O . GLY A 1 187 ? -11.286 -1.587 24.112 1.00 90.56 187 GLY A O 1
ATOM 1401 N N . SER A 1 188 ? -11.355 0.441 23.171 1.00 85.44 188 SER A N 1
ATOM 1402 C CA . SER A 1 188 ? -9.910 0.679 23.276 1.00 85.44 188 SER A CA 1
ATOM 1403 C C . SER A 1 188 ? -9.400 0.823 24.711 1.00 85.44 188 SER A C 1
ATOM 1405 O O . SER A 1 188 ? -8.205 0.682 24.937 1.00 85.44 188 SER A O 1
ATOM 1407 N N . ASN A 1 189 ? -10.267 1.141 25.676 1.00 90.50 189 ASN A N 1
ATOM 1408 C CA . ASN A 1 189 ? -9.864 1.266 27.080 1.00 90.50 189 ASN A CA 1
ATOM 1409 C C . ASN A 1 189 ? -9.826 -0.099 27.777 1.00 90.50 189 ASN A C 1
ATOM 1411 O O . ASN A 1 189 ? -9.076 -0.291 28.732 1.00 90.50 189 ASN A O 1
ATOM 1415 N N . GLU A 1 190 ? -10.634 -1.038 27.293 1.00 91.94 190 GLU A N 1
ATOM 1416 C CA . GLU A 1 190 ? -10.767 -2.388 27.826 1.00 91.94 190 GLU A CA 1
ATOM 1417 C C . GLU A 1 190 ? -9.662 -3.317 27.296 1.00 91.94 190 GLU A C 1
ATOM 1419 O O . GLU A 1 190 ? -9.314 -4.297 27.955 1.00 91.94 190 GLU A O 1
ATOM 1424 N N . ILE A 1 191 ? -9.065 -2.991 26.142 1.00 93.12 191 ILE A N 1
ATOM 1425 C CA . ILE A 1 191 ? -7.921 -3.704 25.559 1.00 93.12 191 ILE A CA 1
ATOM 1426 C C . ILE A 1 191 ? -6.641 -2.909 25.825 1.00 93.12 191 ILE A C 1
ATOM 1428 O O . ILE A 1 191 ? -6.401 -1.865 25.223 1.00 93.12 191 ILE A O 1
ATOM 1432 N N . GLN A 1 192 ? -5.781 -3.416 26.710 1.00 91.00 192 GLN A N 1
ATOM 1433 C CA . GLN A 1 192 ? -4.482 -2.784 26.946 1.00 91.00 192 GLN A CA 1
ATOM 1434 C C . GLN A 1 192 ? -3.584 -2.856 25.702 1.00 91.00 192 GLN A C 1
ATOM 1436 O O . GLN A 1 192 ? -3.688 -3.764 24.875 1.00 91.00 192 GLN A O 1
ATOM 1441 N N . VAL A 1 193 ? -2.646 -1.913 25.592 1.00 88.69 193 VAL A N 1
ATOM 1442 C CA . VAL A 1 193 ? -1.627 -1.932 24.533 1.00 88.69 193 VAL A CA 1
ATOM 1443 C C . VAL A 1 193 ? -0.866 -3.262 24.582 1.00 88.69 193 VAL A C 1
ATOM 1445 O O . VAL A 1 193 ? -0.408 -3.675 25.645 1.00 88.69 193 VAL A O 1
ATOM 1448 N N . ASN A 1 194 ? -0.728 -3.917 23.425 1.00 86.94 194 ASN A N 1
ATOM 1449 C CA . ASN A 1 194 ? -0.124 -5.247 23.258 1.00 86.94 194 ASN A CA 1
ATOM 1450 C C . ASN A 1 194 ? -0.874 -6.413 23.938 1.00 86.94 194 ASN A C 1
ATOM 1452 O O . ASN A 1 194 ? -0.312 -7.501 24.034 1.00 86.94 194 ASN A O 1
ATOM 1456 N N . ALA A 1 195 ? -2.116 -6.227 24.400 1.00 92.69 195 ALA A N 1
ATOM 1457 C CA . ALA A 1 195 ? -2.885 -7.309 25.026 1.00 92.69 195 ALA A CA 1
ATOM 1458 C C . ALA A 1 195 ? -3.318 -8.407 24.039 1.00 92.69 195 ALA A C 1
ATOM 1460 O O . ALA A 1 195 ? -3.538 -9.540 24.453 1.00 92.69 195 ALA A O 1
ATOM 1461 N N . VAL A 1 196 ? -3.447 -8.074 22.751 1.00 92.75 196 VAL A N 1
ATOM 1462 C CA . VAL A 1 196 ? -3.789 -9.019 21.679 1.00 92.75 196 VAL A CA 1
ATOM 1463 C C . VAL A 1 196 ? -2.550 -9.232 20.814 1.00 92.75 196 VAL A C 1
ATOM 1465 O O . VAL A 1 196 ? -2.186 -8.366 20.019 1.00 92.75 196 VAL A O 1
ATOM 1468 N N . GLY A 1 197 ? -1.878 -10.365 21.003 1.00 91.06 197 GLY A N 1
ATOM 1469 C CA . GLY A 1 197 ? -0.734 -10.809 20.219 1.00 91.06 197 GLY A CA 1
ATOM 1470 C C . GLY A 1 197 ? -1.099 -11.931 19.245 1.00 91.06 197 GLY A C 1
ATOM 1471 O O . GLY A 1 197 ? -2.263 -12.192 18.938 1.00 91.06 197 GLY A O 1
ATOM 1472 N N . SER A 1 198 ? -0.077 -12.615 18.731 1.00 87.62 198 SER A N 1
ATOM 1473 C CA . SER A 1 198 ? -0.261 -13.693 17.754 1.00 87.62 198 SER A CA 1
ATOM 1474 C C . SER A 1 198 ? -0.879 -14.966 18.340 1.00 87.62 198 SER A C 1
ATOM 1476 O O . SER A 1 198 ? -1.439 -15.753 17.584 1.00 87.62 198 SER A O 1
ATOM 1478 N N . SER A 1 199 ? -0.804 -15.188 19.657 1.00 91.69 199 SER A N 1
ATOM 1479 C CA . SER A 1 199 ? -1.461 -16.324 20.320 1.00 91.69 199 SER A CA 1
ATOM 1480 C C . SER A 1 199 ? -2.969 -16.135 20.465 1.00 91.69 199 SER A C 1
ATOM 1482 O O . SER A 1 199 ? -3.706 -17.118 20.518 1.00 91.69 199 SER A O 1
ATOM 1484 N N . GLU A 1 200 ? -3.430 -14.887 20.506 1.00 93.00 200 GLU A N 1
ATOM 1485 C CA . GLU A 1 200 ? -4.836 -14.529 20.684 1.00 93.00 200 GLU A CA 1
ATOM 1486 C C . GLU A 1 200 ? -5.583 -14.464 19.342 1.00 93.00 200 GLU A C 1
ATOM 1488 O O . GLU A 1 200 ? -6.804 -14.612 19.306 1.00 93.00 200 GLU A O 1
ATOM 1493 N N . ILE A 1 201 ? -4.859 -14.287 18.231 1.00 93.81 201 ILE A N 1
ATOM 1494 C CA . ILE A 1 201 ? -5.410 -14.252 16.872 1.00 93.81 201 ILE A CA 1
ATOM 1495 C C . ILE A 1 201 ? -5.155 -15.598 16.192 1.00 93.81 201 ILE A C 1
ATOM 1497 O O . ILE A 1 201 ? -4.052 -15.892 15.733 1.00 93.81 201 ILE A O 1
ATOM 1501 N N . ALA A 1 202 ? -6.197 -16.425 16.088 1.00 92.12 202 ALA A N 1
ATOM 1502 C CA . ALA A 1 202 ? -6.099 -17.689 15.366 1.00 92.12 202 ALA A CA 1
ATOM 1503 C C . ALA A 1 202 ? -5.772 -17.470 13.875 1.00 92.12 202 ALA A C 1
ATOM 1505 O O . ALA A 1 202 ? -6.120 -16.450 13.274 1.00 92.12 202 ALA A O 1
ATOM 1506 N N . SER A 1 203 ? -5.131 -18.456 13.241 1.00 90.44 203 SER A N 1
ATOM 1507 C CA . SER A 1 203 ? -4.839 -18.394 11.805 1.00 90.44 203 SER A CA 1
ATOM 1508 C C . SER A 1 203 ? -6.118 -18.187 10.989 1.00 90.44 203 SER A C 1
ATOM 1510 O O . SER A 1 203 ? -7.097 -18.909 11.173 1.00 90.44 203 SER A O 1
ATOM 1512 N N . ASN A 1 204 ? -6.086 -17.227 10.060 1.00 87.69 204 ASN A N 1
ATOM 1513 C CA . ASN A 1 204 ? -7.227 -16.797 9.240 1.00 87.69 204 ASN A CA 1
ATOM 1514 C C . ASN A 1 204 ? -8.401 -16.169 10.019 1.00 87.69 204 ASN A C 1
ATOM 1516 O O . ASN A 1 204 ? -9.472 -16.007 9.443 1.00 87.69 204 ASN A O 1
ATOM 1520 N N . ALA A 1 205 ? -8.233 -15.814 11.299 1.00 93.56 205 ALA A N 1
ATOM 1521 C CA . ALA A 1 205 ? -9.296 -15.172 12.078 1.00 93.56 205 ALA A CA 1
ATOM 1522 C C . ALA A 1 205 ? -9.617 -13.744 11.607 1.00 93.56 205 ALA A C 1
ATOM 1524 O O . ALA A 1 205 ? -10.738 -13.284 11.793 1.00 93.56 205 ALA A O 1
ATOM 1525 N N . VAL A 1 206 ? -8.644 -13.056 11.001 1.00 93.81 206 VAL A N 1
ATOM 1526 C CA . VAL A 1 206 ? -8.818 -11.721 10.417 1.00 93.81 206 VAL A CA 1
ATOM 1527 C C . VAL A 1 206 ? -8.819 -11.858 8.896 1.00 93.81 206 VAL A C 1
ATOM 1529 O O . VAL A 1 206 ? -7.769 -12.073 8.289 1.00 93.81 206 VAL A O 1
ATOM 1532 N N . GLY A 1 207 ? -10.000 -11.781 8.288 1.00 91.88 207 GLY A N 1
ATOM 1533 C CA . GLY A 1 207 ? -10.206 -11.792 6.845 1.00 91.88 207 GLY A CA 1
ATOM 1534 C C . GLY A 1 207 ? -10.606 -10.420 6.303 1.00 91.88 207 GLY A C 1
ATOM 1535 O O . GLY A 1 207 ? -10.491 -9.385 6.959 1.00 91.88 207 GLY A O 1
ATOM 1536 N N . SER A 1 208 ? -11.095 -10.400 5.062 1.00 88.38 208 SER A N 1
ATOM 1537 C CA . SER A 1 208 ? -11.489 -9.158 4.387 1.00 88.38 208 SER A CA 1
ATOM 1538 C C . SER A 1 208 ? -12.743 -8.499 4.972 1.00 88.38 208 SER A C 1
ATOM 1540 O O . SER A 1 208 ? -12.972 -7.324 4.713 1.00 88.38 208 SER A O 1
ATOM 1542 N N . SER A 1 209 ? -13.586 -9.234 5.706 1.00 92.62 209 SER A N 1
ATOM 1543 C CA . SER A 1 209 ? -14.767 -8.671 6.380 1.00 92.62 209 SER A CA 1
ATOM 1544 C C . SER A 1 209 ? -14.406 -7.930 7.664 1.00 92.62 209 SER A C 1
ATOM 1546 O O . SER A 1 209 ? -15.129 -7.022 8.064 1.00 92.62 209 SER A O 1
ATOM 1548 N N . GLU A 1 210 ? -13.288 -8.295 8.287 1.00 93.62 210 GLU A N 1
ATOM 1549 C CA . GLU A 1 210 ? -12.811 -7.719 9.544 1.00 93.62 210 GLU A CA 1
ATOM 1550 C C . GLU A 1 210 ? -11.919 -6.493 9.303 1.00 93.62 210 GLU A C 1
ATOM 1552 O O . GLU A 1 210 ? -11.802 -5.632 10.173 1.00 93.62 210 GLU A O 1
ATOM 1557 N N . ILE A 1 211 ? -11.322 -6.377 8.112 1.00 94.62 211 ILE A N 1
ATOM 1558 C CA . ILE A 1 211 ? -10.502 -5.232 7.703 1.00 94.62 211 ILE A CA 1
ATOM 1559 C C . ILE A 1 211 ? -11.340 -4.305 6.819 1.00 94.62 211 ILE A C 1
ATOM 1561 O O . ILE A 1 211 ? -11.604 -4.595 5.652 1.00 94.62 211 ILE A O 1
ATOM 1565 N N . ALA A 1 212 ? -11.741 -3.155 7.361 1.00 93.00 212 ALA A N 1
ATOM 1566 C CA . ALA A 1 212 ? -12.439 -2.139 6.580 1.00 93.00 212 ALA A CA 1
ATOM 1567 C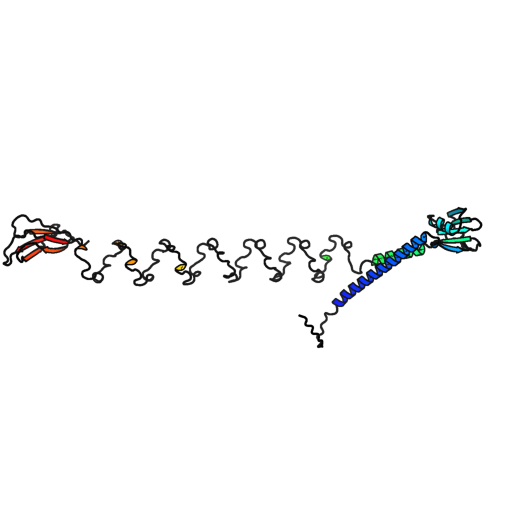 C . ALA A 1 212 ? -11.561 -1.594 5.434 1.00 93.00 212 ALA A C 1
ATOM 1569 O O . ALA A 1 212 ? -10.330 -1.590 5.501 1.00 93.00 212 ALA A O 1
ATOM 1570 N N . SER A 1 213 ? -12.191 -1.088 4.370 1.00 90.88 213 SER A N 1
ATOM 1571 C CA . SER A 1 213 ? -11.461 -0.468 3.258 1.00 90.88 213 SER A CA 1
ATOM 1572 C C . SER A 1 213 ? -10.579 0.683 3.750 1.00 90.88 213 SER A C 1
ATOM 1574 O O . SER A 1 213 ? -11.051 1.564 4.466 1.00 90.88 213 SER A O 1
ATOM 1576 N N . ASN A 1 214 ? -9.312 0.690 3.323 1.00 88.38 214 ASN A N 1
ATOM 1577 C CA . ASN A 1 214 ? -8.276 1.643 3.746 1.00 88.38 214 ASN A CA 1
ATOM 1578 C C . ASN A 1 214 ? -7.907 1.594 5.243 1.00 88.38 214 ASN A C 1
ATOM 1580 O O . ASN A 1 214 ? -7.269 2.523 5.726 1.00 88.38 214 ASN A O 1
ATOM 1584 N N . ALA A 1 215 ? -8.289 0.546 5.985 1.00 94.00 215 ALA A N 1
ATOM 1585 C CA . ALA A 1 215 ? -7.933 0.420 7.402 1.00 94.00 215 ALA A CA 1
ATOM 1586 C C . ALA A 1 215 ? -6.439 0.136 7.638 1.00 94.00 215 ALA A C 1
ATOM 1588 O O . ALA A 1 215 ? -5.931 0.442 8.710 1.00 94.00 215 ALA A O 1
ATOM 1589 N N . VAL A 1 216 ? -5.746 -0.440 6.650 1.00 94.31 216 VAL A N 1
ATOM 1590 C CA . VAL A 1 216 ? -4.297 -0.682 6.685 1.00 94.31 216 VAL A CA 1
ATOM 1591 C C . VAL A 1 216 ? -3.627 0.310 5.737 1.00 94.31 216 VAL A C 1
ATOM 1593 O O . VAL A 1 216 ? -3.713 0.161 4.517 1.00 94.31 216 VAL A O 1
ATOM 1596 N N . GLY A 1 217 ? -3.009 1.347 6.296 1.00 92.69 217 GLY A N 1
ATOM 1597 C CA . GLY A 1 217 ? -2.216 2.342 5.587 1.00 92.69 217 GLY A CA 1
ATOM 1598 C C . GLY A 1 217 ? -0.714 2.125 5.777 1.00 92.69 217 GLY A C 1
ATOM 1599 O O . GLY A 1 217 ? -0.252 1.092 6.259 1.00 92.69 217 GLY A O 1
ATOM 1600 N N . SER A 1 218 ? 0.077 3.123 5.381 1.00 89.06 218 SER A N 1
ATOM 1601 C CA . SER A 1 218 ? 1.540 3.048 5.470 1.00 89.06 218 SER A CA 1
ATOM 1602 C C . SER A 1 218 ? 2.070 3.069 6.906 1.00 89.06 218 SER A C 1
ATOM 1604 O O . SER A 1 218 ? 3.181 2.616 7.132 1.00 89.06 218 SER A O 1
ATOM 1606 N N . SER A 1 219 ? 1.320 3.602 7.877 1.00 93.00 219 SER A N 1
ATOM 1607 C CA . SER A 1 219 ? 1.722 3.588 9.292 1.00 93.00 219 SER A CA 1
ATOM 1608 C C . SER A 1 219 ? 1.561 2.216 9.943 1.00 93.00 219 SER A C 1
ATOM 1610 O O . SER A 1 219 ? 2.239 1.923 10.924 1.00 93.00 219 SER A O 1
ATOM 1612 N N . GLU A 1 220 ? 0.682 1.376 9.398 1.00 94.00 220 GLU A N 1
ATOM 1613 C CA . GLU A 1 220 ? 0.386 0.038 9.912 1.00 94.00 220 GLU A CA 1
ATOM 1614 C C . GLU A 1 220 ? 1.300 -1.032 9.291 1.00 94.00 220 GLU A C 1
ATOM 1616 O O . GLU A 1 220 ? 1.436 -2.124 9.842 1.00 94.00 220 GLU A O 1
ATOM 1621 N N . ILE A 1 221 ? 1.948 -0.721 8.164 1.00 94.50 221 ILE A N 1
ATOM 1622 C CA . ILE A 1 221 ? 2.905 -1.595 7.481 1.00 94.50 221 ILE A CA 1
ATOM 1623 C C . ILE A 1 221 ? 4.317 -1.097 7.786 1.00 94.50 221 ILE A C 1
ATOM 1625 O O . ILE A 1 221 ? 4.750 -0.074 7.266 1.00 94.50 221 ILE A O 1
ATOM 1629 N N . ALA A 1 222 ? 5.050 -1.834 8.620 1.00 92.69 222 ALA A N 1
ATOM 1630 C CA . ALA A 1 222 ? 6.439 -1.500 8.916 1.00 92.69 222 ALA A CA 1
ATOM 1631 C C . ALA A 1 222 ? 7.333 -1.587 7.663 1.00 92.69 222 ALA A C 1
ATOM 1633 O O . ALA A 1 222 ? 7.073 -2.363 6.739 1.00 92.69 222 ALA A O 1
ATOM 1634 N N . ASP A 1 223 ? 8.433 -0.832 7.663 1.00 90.19 223 ASP A N 1
ATOM 1635 C CA . ASP A 1 223 ? 9.413 -0.862 6.577 1.00 90.19 223 ASP A CA 1
ATOM 1636 C C . ASP A 1 223 ? 9.910 -2.294 6.324 1.00 90.19 223 ASP A C 1
ATOM 1638 O O . ASP A 1 223 ? 10.365 -2.986 7.237 1.00 90.19 223 ASP A O 1
ATOM 1642 N N . ASN A 1 224 ? 9.867 -2.722 5.059 1.00 87.50 224 ASN A N 1
ATOM 1643 C CA . ASN A 1 224 ? 10.222 -4.075 4.607 1.00 87.50 224 ASN A CA 1
ATOM 1644 C C . ASN A 1 224 ? 9.323 -5.210 5.140 1.00 87.50 224 ASN A C 1
ATOM 1646 O O . ASN A 1 224 ? 9.681 -6.375 4.984 1.00 87.50 224 ASN A O 1
ATOM 1650 N N . ALA A 1 225 ? 8.165 -4.911 5.743 1.00 94.00 225 ALA A N 1
ATOM 1651 C CA . ALA A 1 225 ? 7.247 -5.944 6.234 1.00 94.00 225 ALA A CA 1
ATOM 1652 C C . ALA A 1 225 ? 6.605 -6.774 5.109 1.00 94.00 225 ALA A C 1
ATOM 1654 O O . ALA A 1 225 ? 6.230 -7.920 5.336 1.00 94.00 225 ALA A O 1
ATOM 1655 N N . VAL A 1 226 ? 6.478 -6.205 3.905 1.00 94.06 226 VAL A N 1
ATOM 1656 C CA . VAL A 1 226 ? 5.966 -6.900 2.717 1.00 94.06 226 VAL A CA 1
ATOM 1657 C C . VAL A 1 226 ? 7.144 -7.266 1.817 1.00 94.06 226 VAL A C 1
ATOM 1659 O O . VAL A 1 226 ? 7.668 -6.420 1.090 1.00 94.06 226 VAL A O 1
ATOM 1662 N N . GLY A 1 227 ? 7.578 -8.522 1.889 1.00 91.75 227 GLY A N 1
ATOM 1663 C CA . GLY A 1 227 ? 8.633 -9.088 1.061 1.00 91.75 227 GLY A CA 1
ATOM 1664 C C . GLY A 1 227 ? 8.098 -10.008 -0.036 1.00 91.75 227 GLY A C 1
ATOM 1665 O O . GLY A 1 227 ? 6.903 -10.089 -0.323 1.00 91.75 227 GLY A O 1
ATOM 1666 N N . SER A 1 228 ? 9.018 -10.731 -0.678 1.00 88.12 228 SER A N 1
ATOM 1667 C CA . SER A 1 228 ? 8.673 -11.645 -1.777 1.00 88.12 228 SER A CA 1
ATOM 1668 C C . SER A 1 228 ? 7.812 -12.844 -1.354 1.00 88.12 228 SER A C 1
ATOM 1670 O O . SER A 1 228 ? 7.132 -13.412 -2.201 1.00 88.12 228 SER A O 1
ATOM 1672 N N . SER A 1 229 ? 7.823 -13.236 -0.075 1.00 91.88 229 SER A N 1
ATOM 1673 C CA . SER A 1 229 ? 6.975 -14.318 0.446 1.00 91.88 229 SER A CA 1
ATOM 1674 C C . SER A 1 229 ? 5.526 -13.887 0.661 1.00 91.88 229 SER A C 1
ATOM 1676 O O . SER A 1 229 ? 4.628 -14.724 0.601 1.00 91.88 229 SER A O 1
ATOM 1678 N N . GLU A 1 230 ? 5.292 -12.594 0.879 1.00 93.31 230 GLU A N 1
ATOM 1679 C CA . GLU A 1 230 ? 3.972 -12.018 1.144 1.00 93.31 230 GLU A CA 1
ATOM 1680 C C . GLU A 1 230 ? 3.253 -11.623 -0.154 1.00 93.31 230 GLU A C 1
ATOM 1682 O O . GLU A 1 230 ? 2.026 -11.527 -0.183 1.00 93.31 230 GLU A O 1
ATOM 1687 N N . ILE A 1 231 ? 4.000 -11.432 -1.246 1.00 94.00 231 ILE A N 1
ATOM 1688 C CA . ILE A 1 231 ? 3.464 -11.119 -2.573 1.00 94.00 231 ILE A CA 1
ATOM 1689 C C . ILE A 1 231 ? 3.416 -12.400 -3.408 1.00 94.00 231 ILE A C 1
ATOM 1691 O O . ILE A 1 231 ? 4.432 -12.886 -3.904 1.00 94.00 231 ILE A O 1
ATOM 1695 N N . ALA A 1 232 ? 2.213 -12.940 -3.607 1.00 92.06 232 ALA A N 1
ATOM 1696 C CA . ALA A 1 232 ? 2.028 -14.097 -4.477 1.00 92.06 232 ALA A CA 1
ATOM 1697 C C . ALA A 1 232 ? 2.453 -13.797 -5.929 1.00 92.06 232 ALA A C 1
ATOM 1699 O O . ALA A 1 232 ? 2.391 -12.661 -6.407 1.00 92.06 232 ALA A O 1
ATOM 1700 N N . ALA A 1 233 ? 2.851 -14.837 -6.666 1.00 89.56 233 ALA A N 1
ATOM 1701 C CA . ALA A 1 233 ? 3.226 -14.697 -8.070 1.00 89.56 233 ALA A CA 1
ATOM 1702 C C . ALA A 1 233 ? 2.085 -14.062 -8.888 1.00 89.56 233 ALA A C 1
ATOM 1704 O O . ALA A 1 233 ? 0.950 -14.537 -8.852 1.00 89.56 233 ALA A O 1
ATOM 1705 N N . ASN A 1 234 ? 2.408 -13.016 -9.656 1.00 86.81 234 ASN A N 1
ATOM 1706 C CA . ASN A 1 234 ? 1.463 -12.208 -10.440 1.00 86.81 234 ASN A CA 1
ATOM 1707 C C . ASN A 1 234 ? 0.418 -11.424 -9.617 1.00 86.81 234 ASN A C 1
ATOM 1709 O O . ASN A 1 234 ? -0.553 -10.947 -10.196 1.00 86.81 234 ASN A O 1
ATOM 1713 N N . ALA A 1 235 ? 0.591 -11.275 -8.297 1.00 93.38 235 ALA A N 1
ATOM 1714 C CA . ALA A 1 235 ? -0.340 -10.501 -7.469 1.00 93.38 235 ALA A CA 1
ATOM 1715 C C . ALA A 1 235 ? -0.308 -8.992 -7.768 1.00 93.38 235 ALA A C 1
ATOM 1717 O O . ALA A 1 235 ? -1.313 -8.316 -7.580 1.00 93.38 235 ALA A O 1
ATOM 1718 N N . VAL A 1 236 ? 0.831 -8.474 -8.241 1.00 93.38 236 VAL A N 1
ATOM 1719 C CA . VAL A 1 236 ? 0.979 -7.084 -8.691 1.00 93.38 236 VAL A CA 1
ATOM 1720 C C . VAL A 1 236 ? 0.970 -7.066 -10.217 1.00 93.38 236 VAL A C 1
ATOM 1722 O O . VAL A 1 236 ? 1.958 -7.435 -10.856 1.00 93.38 236 VAL A O 1
ATOM 1725 N N . GLY A 1 237 ? -0.163 -6.684 -10.799 1.00 91.31 237 GLY A N 1
ATOM 1726 C CA . GLY A 1 237 ? -0.354 -6.506 -12.231 1.00 91.31 237 GLY A CA 1
ATOM 1727 C C . GLY A 1 237 ? -0.288 -5.038 -12.653 1.00 91.31 237 GLY A C 1
ATOM 1728 O O . GLY A 1 237 ? 0.063 -4.138 -11.890 1.00 91.31 237 GLY A O 1
ATOM 1729 N N . ALA A 1 238 ? -0.629 -4.783 -13.917 1.00 87.38 238 ALA A N 1
ATOM 1730 C CA . ALA A 1 238 ? -0.581 -3.435 -14.483 1.00 87.38 238 ALA A CA 1
ATOM 1731 C C . ALA A 1 238 ? -1.614 -2.474 -13.863 1.00 87.38 238 ALA A C 1
ATOM 1733 O O . ALA A 1 238 ? -1.396 -1.267 -13.890 1.00 87.38 238 ALA A O 1
ATOM 1734 N N . SER A 1 239 ? -2.729 -2.977 -13.319 1.00 92.00 239 SER A N 1
ATOM 1735 C CA . SER A 1 239 ? -3.745 -2.155 -12.647 1.00 92.00 239 SER A CA 1
ATOM 1736 C C . SER A 1 239 ? -3.303 -1.663 -11.272 1.00 92.00 239 SER A C 1
ATOM 1738 O O . SER A 1 239 ? -3.768 -0.618 -10.822 1.00 92.00 239 SER A O 1
ATOM 1740 N N . GLU A 1 240 ? -2.398 -2.389 -10.620 1.00 92.75 240 GLU A N 1
ATOM 1741 C CA . GLU A 1 240 ? -1.889 -2.078 -9.284 1.00 92.75 240 GLU A CA 1
ATOM 1742 C C . GLU A 1 240 ? -0.709 -1.094 -9.338 1.00 92.75 240 GLU A C 1
ATOM 1744 O O . GLU A 1 240 ? -0.393 -0.445 -8.342 1.00 92.75 240 GLU A O 1
ATOM 1749 N N . ILE A 1 241 ? -0.076 -0.942 -10.507 1.00 93.44 241 ILE A N 1
ATOM 1750 C CA . ILE A 1 241 ? 1.033 -0.013 -10.737 1.00 93.44 241 ILE A CA 1
ATOM 1751 C C . ILE A 1 241 ? 0.491 1.253 -11.403 1.00 93.44 241 ILE A C 1
ATOM 1753 O O . ILE A 1 241 ? 0.166 1.270 -12.592 1.00 93.44 241 ILE A O 1
ATOM 1757 N N . ALA A 1 242 ? 0.424 2.349 -10.646 1.00 91.69 242 ALA A N 1
ATOM 1758 C CA . ALA A 1 242 ? 0.013 3.634 -11.201 1.00 91.69 242 ALA A CA 1
ATOM 1759 C C . ALA A 1 242 ? 0.962 4.098 -12.326 1.00 91.69 242 ALA A C 1
ATOM 1761 O O . ALA A 1 242 ? 2.163 3.815 -12.327 1.00 91.69 242 ALA A O 1
ATOM 1762 N N . THR A 1 243 ? 0.430 4.848 -13.296 1.00 88.38 243 THR A N 1
ATOM 1763 C CA . THR A 1 243 ? 1.240 5.389 -14.399 1.00 88.38 243 THR A CA 1
ATOM 1764 C C . THR A 1 243 ? 2.364 6.269 -13.853 1.00 88.38 243 THR A C 1
ATOM 1766 O O . THR A 1 243 ? 2.107 7.241 -13.149 1.00 88.38 243 THR A O 1
ATOM 1769 N N . GLY A 1 244 ? 3.609 5.926 -14.195 1.00 86.06 244 GLY A N 1
ATOM 1770 C CA . GLY A 1 244 ? 4.802 6.629 -13.716 1.00 86.06 244 GLY A CA 1
ATOM 1771 C C . GLY A 1 244 ? 5.251 6.258 -12.299 1.00 86.06 244 GLY A C 1
ATOM 1772 O O . GLY A 1 244 ? 6.200 6.863 -11.816 1.00 86.06 244 GLY A O 1
ATOM 1773 N N . ALA A 1 245 ? 4.616 5.279 -11.639 1.00 92.75 245 ALA A N 1
ATOM 1774 C CA . ALA A 1 245 ? 5.016 4.834 -10.300 1.00 92.75 245 ALA A CA 1
ATOM 1775 C C . ALA A 1 245 ? 6.388 4.141 -10.274 1.00 92.75 245 ALA A C 1
ATOM 1777 O O . ALA A 1 245 ? 7.072 4.184 -9.259 1.00 92.75 245 ALA A O 1
ATOM 1778 N N . VAL A 1 246 ? 6.789 3.514 -11.385 1.00 92.38 246 VAL A N 1
ATOM 1779 C CA . VAL A 1 246 ? 8.123 2.923 -11.553 1.00 92.38 246 VAL A CA 1
ATOM 1780 C C . VAL A 1 246 ? 8.972 3.887 -12.378 1.00 92.38 246 VAL A C 1
ATOM 1782 O O . VAL A 1 246 ? 8.819 3.971 -13.598 1.00 92.38 246 VAL A O 1
ATOM 1785 N N . GLY A 1 247 ? 9.831 4.646 -11.703 1.00 89.00 247 GLY A N 1
ATOM 1786 C CA . GLY A 1 247 ? 10.800 5.553 -12.302 1.00 89.00 247 GLY A CA 1
ATOM 1787 C C . GLY A 1 247 ? 12.203 4.946 -12.376 1.00 89.00 247 GLY A C 1
ATOM 1788 O O . GLY A 1 247 ? 12.418 3.741 -12.243 1.00 89.00 247 GLY A O 1
ATOM 1789 N N . THR A 1 248 ? 13.197 5.801 -12.622 1.00 84.44 248 THR A N 1
ATOM 1790 C CA . THR A 1 248 ? 14.596 5.368 -12.776 1.00 84.44 248 THR A CA 1
ATOM 1791 C C . THR A 1 248 ? 15.256 4.950 -11.464 1.00 84.44 248 THR A C 1
ATOM 1793 O O . THR A 1 248 ? 16.292 4.299 -11.509 1.00 84.44 248 THR A O 1
ATOM 1796 N N . LEU A 1 249 ? 14.715 5.354 -10.310 1.00 89.00 249 LEU A N 1
ATOM 1797 C CA . LEU A 1 249 ? 15.262 4.980 -9.000 1.00 89.00 249 LEU A CA 1
ATOM 1798 C C . LEU A 1 249 ? 14.771 3.597 -8.561 1.00 89.00 249 LEU A C 1
ATOM 1800 O O . LEU A 1 249 ? 15.470 2.891 -7.841 1.00 89.00 249 LEU A O 1
ATOM 1804 N N . GLU A 1 250 ? 13.589 3.209 -9.028 1.00 90.81 250 GLU A N 1
ATOM 1805 C CA . GLU A 1 250 ? 12.928 1.945 -8.724 1.00 90.81 250 GLU A CA 1
ATOM 1806 C C . GLU A 1 250 ? 13.488 0.791 -9.573 1.00 90.81 250 GLU A C 1
ATOM 1808 O O . GLU A 1 250 ? 13.419 -0.370 -9.172 1.00 90.81 250 GLU A O 1
ATOM 1813 N N . ILE A 1 251 ? 14.081 1.099 -10.734 1.00 91.56 251 ILE A N 1
ATOM 1814 C CA . ILE A 1 251 ? 14.740 0.124 -11.609 1.00 91.56 251 ILE A CA 1
ATOM 1815 C C . ILE A 1 251 ? 16.245 0.136 -11.331 1.00 91.56 251 ILE A C 1
ATOM 1817 O O . ILE A 1 251 ? 16.974 1.016 -11.788 1.00 91.56 251 ILE A O 1
ATOM 1821 N N . ALA A 1 252 ? 16.729 -0.874 -10.609 1.00 89.25 252 ALA A N 1
ATOM 1822 C CA . ALA A 1 252 ? 18.159 -1.031 -10.364 1.00 89.25 252 ALA A CA 1
ATOM 1823 C C . ALA A 1 252 ? 18.954 -1.241 -11.670 1.00 89.25 252 ALA A C 1
ATOM 1825 O O . ALA A 1 252 ? 18.449 -1.762 -12.669 1.00 89.25 252 ALA A O 1
ATOM 1826 N N . THR A 1 253 ? 20.240 -0.882 -11.656 1.00 85.88 253 THR A N 1
ATOM 1827 C CA . THR A 1 253 ? 21.144 -1.117 -12.790 1.00 85.88 253 THR A CA 1
ATOM 1828 C C . THR A 1 253 ? 21.151 -2.598 -13.178 1.00 85.88 253 THR A C 1
ATOM 1830 O O . THR A 1 253 ? 21.376 -3.461 -12.333 1.00 85.88 253 THR A O 1
ATOM 1833 N N . ASN A 1 254 ? 20.943 -2.884 -14.467 1.00 84.44 254 ASN A N 1
ATOM 1834 C CA . ASN A 1 254 ? 20.805 -4.234 -15.036 1.00 84.44 254 ASN A CA 1
ATOM 1835 C C . ASN A 1 254 ? 19.567 -5.033 -14.572 1.00 84.44 254 ASN A C 1
ATOM 1837 O O . ASN A 1 254 ? 19.516 -6.234 -14.820 1.00 84.44 254 ASN A O 1
ATOM 1841 N N . ALA A 1 255 ? 18.570 -4.408 -13.931 1.00 90.12 255 ALA A N 1
ATOM 1842 C CA . ALA A 1 255 ? 17.346 -5.104 -13.519 1.00 90.12 255 ALA A CA 1
ATOM 1843 C C . ALA A 1 255 ? 16.472 -5.549 -14.706 1.00 90.12 255 ALA A C 1
ATOM 1845 O O . ALA A 1 255 ? 15.772 -6.551 -14.607 1.00 90.12 255 ALA A O 1
ATOM 1846 N N . VAL A 1 256 ? 16.524 -4.822 -15.828 1.00 91.25 256 VAL A N 1
ATOM 1847 C CA . VAL A 1 256 ? 15.841 -5.188 -17.077 1.00 91.25 256 VAL A CA 1
ATOM 1848 C C . VAL A 1 256 ? 16.868 -5.784 -18.037 1.00 91.25 256 VAL A C 1
ATOM 1850 O O . VAL A 1 256 ? 17.673 -5.059 -18.626 1.00 91.25 256 VAL A O 1
ATOM 1853 N N . GLY A 1 257 ? 16.866 -7.108 -18.164 1.00 87.81 257 GLY A N 1
ATOM 1854 C CA . GLY A 1 257 ? 17.713 -7.851 -19.089 1.00 87.81 257 GLY A CA 1
ATOM 1855 C C . GLY A 1 257 ? 17.020 -8.156 -20.420 1.00 87.81 257 GLY A C 1
ATOM 1856 O O . GLY A 1 257 ? 15.958 -7.631 -20.759 1.00 87.81 257 GLY A O 1
ATOM 1857 N N . PHE A 1 258 ? 17.653 -9.020 -21.217 1.00 80.38 258 PHE A N 1
ATOM 1858 C CA . PHE A 1 258 ? 17.163 -9.360 -22.556 1.00 80.38 258 PHE A CA 1
ATOM 1859 C C . PHE A 1 258 ? 15.895 -10.228 -22.546 1.00 80.38 258 PHE A C 1
ATOM 1861 O O . PHE A 1 258 ? 15.167 -10.224 -23.533 1.00 80.38 258 PHE A O 1
ATOM 1868 N N . ASN A 1 259 ? 15.638 -10.979 -21.469 1.00 87.56 259 ASN A N 1
ATOM 1869 C CA . ASN A 1 259 ? 14.442 -11.820 -21.355 1.00 87.56 259 ASN A CA 1
ATOM 1870 C C . ASN A 1 259 ? 13.216 -11.004 -20.935 1.00 87.56 259 ASN A C 1
ATOM 1872 O O . ASN A 1 259 ? 12.085 -11.382 -21.226 1.00 87.56 259 ASN A O 1
ATOM 1876 N N . GLU A 1 260 ? 13.451 -9.883 -20.259 1.00 90.06 260 GLU A N 1
ATOM 1877 C CA . GLU A 1 260 ? 12.433 -8.989 -19.723 1.00 90.06 260 GLU A CA 1
ATOM 1878 C C . GLU A 1 260 ? 11.877 -8.052 -20.809 1.00 90.06 260 GLU A C 1
ATOM 1880 O O . GLU A 1 260 ? 10.762 -7.547 -20.688 1.00 90.06 260 GLU A O 1
ATOM 1885 N N . ILE A 1 261 ? 12.620 -7.852 -21.905 1.00 91.38 261 ILE A N 1
ATOM 1886 C CA . ILE A 1 261 ? 12.183 -7.082 -23.074 1.00 91.38 261 ILE A CA 1
ATOM 1887 C C . ILE A 1 261 ? 11.675 -8.048 -24.145 1.00 91.38 261 ILE A C 1
ATOM 1889 O O . ILE A 1 261 ? 12.449 -8.694 -24.852 1.00 91.38 261 ILE A O 1
ATOM 1893 N N . ALA A 1 262 ? 10.354 -8.118 -24.309 1.00 88.69 262 ALA A N 1
ATOM 1894 C CA . ALA A 1 262 ? 9.753 -8.935 -25.357 1.00 88.69 262 ALA A CA 1
ATOM 1895 C C . ALA A 1 262 ? 10.200 -8.493 -26.767 1.00 88.69 262 ALA A C 1
ATOM 1897 O O . ALA A 1 262 ? 10.499 -7.323 -27.026 1.00 88.69 262 ALA A O 1
ATOM 1898 N N . ALA A 1 263 ? 10.195 -9.431 -27.718 1.00 85.50 263 ALA A N 1
ATOM 1899 C CA . ALA A 1 263 ? 10.507 -9.125 -29.111 1.00 85.50 263 ALA A CA 1
ATOM 1900 C C . ALA A 1 263 ? 9.578 -8.022 -29.653 1.00 85.50 263 ALA A C 1
ATOM 1902 O O . ALA A 1 263 ? 8.356 -8.117 -29.542 1.00 85.50 263 ALA A O 1
ATOM 1903 N N . ASN A 1 264 ? 10.164 -6.993 -30.273 1.00 84.75 264 ASN A N 1
ATOM 1904 C CA . ASN A 1 264 ? 9.468 -5.799 -30.775 1.00 84.75 264 ASN A CA 1
ATOM 1905 C C . ASN A 1 264 ? 8.794 -4.921 -29.696 1.00 84.75 264 ASN A C 1
ATOM 1907 O O . ASN A 1 264 ? 7.970 -4.075 -30.047 1.00 84.75 264 ASN A O 1
ATOM 1911 N N . ALA A 1 265 ? 9.125 -5.094 -28.409 1.00 92.00 265 ALA A N 1
ATOM 1912 C CA . ALA A 1 265 ? 8.587 -4.254 -27.335 1.00 92.00 265 ALA A CA 1
ATOM 1913 C C . ALA A 1 265 ? 9.049 -2.792 -27.442 1.00 92.00 265 ALA A C 1
ATOM 1915 O O . ALA A 1 265 ? 8.274 -1.883 -27.164 1.00 92.00 265 ALA A O 1
ATOM 1916 N N . VAL A 1 266 ? 10.288 -2.564 -27.891 1.00 92.19 266 VAL A N 1
ATOM 1917 C CA . VAL A 1 266 ? 10.814 -1.227 -28.198 1.00 92.19 266 VAL A CA 1
ATOM 1918 C C . VAL A 1 266 ? 10.659 -0.987 -29.697 1.00 92.19 266 VAL A C 1
ATOM 1920 O O . VAL A 1 266 ? 11.323 -1.654 -30.495 1.00 92.19 266 VAL A O 1
ATOM 1923 N N . ARG A 1 267 ? 9.782 -0.060 -30.099 1.00 92.44 267 ARG A N 1
ATOM 1924 C CA . ARG A 1 267 ? 9.648 0.344 -31.507 1.00 92.44 267 ARG A CA 1
ATOM 1925 C C . ARG A 1 267 ? 10.452 1.617 -31.765 1.00 92.44 267 ARG A C 1
ATOM 1927 O O . ARG A 1 267 ? 10.994 2.250 -30.862 1.00 92.44 267 ARG A O 1
ATOM 1934 N N . ALA A 1 268 ? 10.573 1.975 -33.041 1.00 88.00 268 ALA A N 1
ATOM 1935 C CA . ALA A 1 268 ? 11.353 3.141 -33.448 1.00 88.00 268 ALA A CA 1
ATOM 1936 C C . ALA A 1 268 ? 10.790 4.464 -32.894 1.00 88.00 268 ALA A C 1
ATOM 1938 O O . ALA A 1 268 ? 11.551 5.399 -32.683 1.00 88.00 268 ALA A O 1
ATOM 1939 N N . SER A 1 269 ? 9.479 4.546 -32.647 1.00 90.75 269 SER A N 1
ATOM 1940 C CA . SER A 1 269 ? 8.811 5.724 -32.073 1.00 90.75 269 SER A CA 1
ATOM 1941 C C . SER A 1 269 ? 9.184 6.000 -30.615 1.00 90.75 269 SER A C 1
ATOM 1943 O O . SER A 1 269 ? 9.082 7.134 -30.159 1.00 90.75 269 SER A O 1
ATOM 1945 N N . GLU A 1 270 ? 9.598 4.968 -29.889 1.00 92.50 270 GLU A N 1
ATOM 1946 C CA . GLU A 1 270 ? 9.956 4.987 -28.475 1.00 92.50 270 GLU A CA 1
ATOM 1947 C C . GLU A 1 270 ? 11.432 5.370 -28.284 1.00 92.50 270 GLU A C 1
ATOM 1949 O O . GLU A 1 270 ? 11.841 5.750 -27.189 1.00 92.50 270 GLU A O 1
ATOM 1954 N N . ILE A 1 271 ? 12.231 5.309 -29.355 1.00 93.06 271 ILE A N 1
ATOM 1955 C CA . ILE A 1 271 ? 13.632 5.725 -29.369 1.00 93.06 271 ILE A CA 1
ATOM 1956 C C . ILE A 1 271 ? 13.693 7.166 -29.873 1.00 93.06 271 ILE A C 1
ATOM 1958 O O . ILE A 1 271 ? 13.480 7.443 -31.053 1.00 93.06 271 ILE A O 1
ATOM 1962 N N . ALA A 1 272 ? 14.008 8.100 -28.977 1.00 92.06 272 ALA A N 1
ATOM 1963 C CA . ALA A 1 272 ? 14.178 9.496 -29.358 1.00 92.06 272 ALA A CA 1
ATOM 1964 C C . ALA A 1 272 ? 15.306 9.671 -30.396 1.00 92.06 272 ALA A C 1
ATOM 1966 O O . ALA A 1 272 ? 16.290 8.928 -30.422 1.00 92.06 272 ALA A O 1
ATOM 1967 N N . SER A 1 273 ? 15.186 10.694 -31.246 1.00 90.12 273 SER A N 1
ATOM 1968 C CA . SER A 1 273 ? 16.224 11.037 -32.224 1.00 90.12 273 SER A CA 1
ATOM 1969 C C . SER A 1 273 ? 17.581 11.227 -31.542 1.00 90.12 273 SER A C 1
ATOM 1971 O O . SER A 1 273 ? 17.693 11.993 -30.587 1.00 90.12 273 SER A O 1
ATOM 1973 N N . ASN A 1 274 ? 18.615 10.563 -32.066 1.00 86.44 274 ASN A N 1
ATOM 1974 C CA . ASN A 1 274 ? 19.978 10.539 -31.517 1.00 86.44 274 ASN A CA 1
ATOM 1975 C C . ASN A 1 274 ? 20.126 9.879 -30.130 1.00 86.44 274 ASN A C 1
ATOM 1977 O O . ASN A 1 274 ? 21.182 10.017 -29.522 1.00 86.44 274 ASN A O 1
ATOM 1981 N N . ALA A 1 275 ? 19.119 9.152 -29.629 1.00 92.88 275 ALA A N 1
ATOM 1982 C CA . ALA A 1 275 ? 19.226 8.440 -28.350 1.00 92.88 275 ALA A CA 1
ATOM 1983 C C . ALA A 1 275 ? 20.217 7.263 -28.387 1.00 92.88 275 ALA A C 1
ATOM 1985 O O . ALA A 1 275 ? 20.743 6.879 -27.349 1.00 92.88 275 ALA A O 1
ATOM 1986 N N . VAL A 1 276 ? 20.471 6.697 -29.572 1.00 93.25 276 VAL A N 1
ATOM 1987 C CA . VAL A 1 276 ? 21.488 5.659 -29.788 1.00 93.25 276 VAL A CA 1
ATOM 1988 C C . VAL A 1 276 ? 22.672 6.289 -30.516 1.00 93.25 276 VAL A C 1
ATOM 1990 O O . VAL A 1 276 ? 22.605 6.537 -31.723 1.00 93.25 276 VAL A O 1
ATOM 1993 N N . GLY A 1 277 ? 23.735 6.581 -29.774 1.00 91.50 277 GLY A N 1
ATOM 1994 C CA . GLY A 1 277 ? 25.000 7.096 -30.275 1.00 91.50 277 GLY A CA 1
ATOM 1995 C C . GLY A 1 277 ? 26.053 6.000 -30.447 1.00 91.50 277 GLY A C 1
ATOM 1996 O O . GLY A 1 277 ? 25.777 4.800 -30.415 1.00 91.50 277 GLY A O 1
ATOM 1997 N N . SER A 1 278 ? 27.300 6.418 -30.668 1.00 87.38 278 SER A N 1
ATOM 1998 C CA . SER A 1 278 ? 28.419 5.491 -30.865 1.00 87.38 278 SER A CA 1
ATOM 1999 C C . SER A 1 278 ? 28.833 4.757 -29.589 1.00 87.38 278 SER A C 1
ATOM 2001 O O . SER A 1 278 ? 29.360 3.655 -29.691 1.00 87.38 278 SER A O 1
ATOM 2003 N N . SER A 1 279 ? 28.602 5.329 -28.403 1.00 90.25 279 SER A N 1
ATOM 2004 C CA . SER A 1 279 ? 28.879 4.676 -27.115 1.00 90.25 279 SER A CA 1
ATOM 2005 C C . SER A 1 279 ? 27.922 3.524 -26.821 1.00 90.25 279 SER A C 1
ATOM 2007 O O . SER A 1 279 ? 28.309 2.562 -26.163 1.00 90.25 279 SER A O 1
ATOM 2009 N N . GLU A 1 280 ? 26.697 3.592 -27.341 1.00 91.38 280 GLU A N 1
ATOM 2010 C CA . GLU A 1 280 ? 25.657 2.580 -27.141 1.00 91.38 280 GLU A CA 1
ATOM 2011 C C . GLU A 1 280 ? 25.790 1.417 -28.140 1.00 91.38 280 GLU A C 1
ATOM 2013 O O . GLU A 1 280 ? 25.240 0.336 -27.924 1.00 91.38 280 GLU A O 1
ATOM 2018 N N . ILE A 1 281 ? 26.543 1.608 -29.230 1.00 92.62 281 ILE A N 1
ATOM 2019 C CA . ILE A 1 281 ? 26.811 0.586 -30.245 1.00 92.62 281 ILE A CA 1
ATOM 2020 C C . ILE A 1 281 ? 28.208 0.009 -30.017 1.00 92.62 281 ILE A C 1
ATOM 2022 O O . ILE A 1 281 ? 29.217 0.586 -30.417 1.00 92.62 281 ILE A O 1
ATOM 2026 N N . ALA A 1 282 ? 28.272 -1.181 -29.419 1.00 90.56 282 ALA A N 1
ATOM 2027 C CA . ALA A 1 282 ? 29.540 -1.877 -29.221 1.00 90.56 282 ALA A CA 1
ATOM 2028 C C . ALA A 1 282 ? 30.279 -2.139 -30.551 1.00 90.56 282 ALA A C 1
ATOM 2030 O O . ALA A 1 282 ? 29.671 -2.366 -31.602 1.00 90.56 282 ALA A O 1
ATOM 2031 N N . THR A 1 283 ? 31.613 -2.175 -30.505 1.00 90.06 283 THR A N 1
ATOM 2032 C CA . THR A 1 283 ? 32.446 -2.515 -31.667 1.00 90.06 283 THR A CA 1
ATOM 2033 C C . THR A 1 283 ? 32.038 -3.870 -32.247 1.00 90.06 283 THR A C 1
ATOM 2035 O O . THR A 1 283 ? 32.000 -4.874 -31.542 1.00 90.06 283 THR A O 1
ATOM 2038 N N . GLY A 1 284 ? 31.732 -3.900 -33.547 1.00 88.19 284 GLY A N 1
ATOM 2039 C CA . GLY A 1 284 ? 31.265 -5.108 -34.234 1.00 88.19 284 GLY A CA 1
ATOM 2040 C C . GLY A 1 284 ? 29.790 -5.453 -33.998 1.00 88.19 284 GLY A C 1
ATOM 2041 O O . GLY A 1 284 ? 29.316 -6.453 -34.531 1.00 88.19 284 GLY A O 1
ATOM 2042 N N . ALA A 1 285 ? 29.032 -4.636 -33.256 1.00 92.62 285 ALA A N 1
ATOM 2043 C CA . ALA A 1 285 ? 27.604 -4.865 -33.047 1.00 92.62 285 ALA A CA 1
ATOM 2044 C C . ALA A 1 285 ? 26.798 -4.748 -34.348 1.00 92.62 285 ALA A C 1
ATOM 2046 O O . ALA A 1 285 ? 25.818 -5.475 -34.504 1.00 92.62 285 ALA A O 1
ATOM 2047 N N . VAL A 1 286 ? 27.211 -3.891 -35.288 1.00 94.00 286 VAL A N 1
ATOM 2048 C CA . VAL A 1 286 ? 26.626 -3.791 -36.633 1.00 94.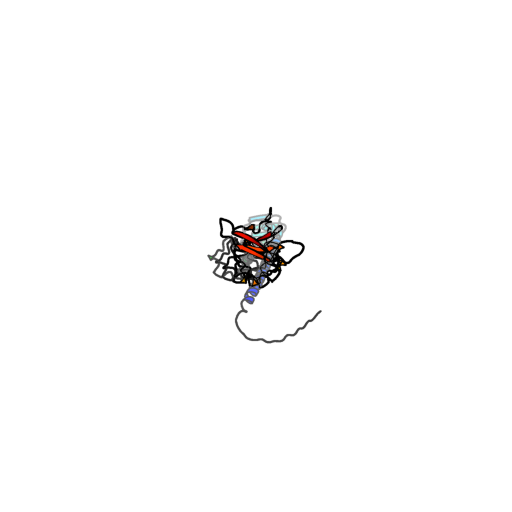00 286 VAL A CA 1
ATOM 2049 C C . VAL A 1 286 ? 27.494 -4.588 -37.609 1.00 94.00 286 VAL A C 1
ATOM 2051 O O . VAL A 1 286 ? 28.531 -4.115 -38.069 1.00 94.00 286 VAL A O 1
ATOM 2054 N N . THR A 1 287 ? 27.084 -5.822 -37.899 1.00 94.12 287 THR A N 1
ATOM 2055 C CA . THR A 1 287 ? 27.728 -6.695 -38.891 1.00 94.12 287 THR A CA 1
ATOM 2056 C C . THR A 1 287 ? 27.060 -6.548 -40.255 1.00 94.12 287 THR A C 1
ATOM 2058 O O . THR A 1 287 ? 25.930 -6.072 -40.346 1.00 94.12 287 THR A O 1
ATOM 2061 N N . SER A 1 288 ? 27.714 -7.019 -41.320 1.00 89.56 288 SER A N 1
ATOM 2062 C CA . SER A 1 288 ? 27.126 -7.033 -42.668 1.00 89.56 288 SER A CA 1
ATOM 2063 C C . SER A 1 288 ? 25.768 -7.737 -42.710 1.00 89.56 288 SER A C 1
ATOM 2065 O O . SER A 1 288 ? 24.841 -7.208 -43.296 1.00 89.56 288 SER A O 1
ATOM 2067 N N . SER A 1 289 ? 25.605 -8.856 -42.000 1.00 92.56 289 SER A N 1
ATOM 2068 C CA . SER A 1 289 ? 24.327 -9.580 -41.897 1.00 92.56 289 SER A CA 1
ATOM 2069 C C . SER A 1 289 ? 23.195 -8.810 -41.204 1.00 92.56 289 SER A C 1
ATOM 2071 O O . SER A 1 289 ? 22.040 -9.213 -41.310 1.00 92.56 289 SER A O 1
ATOM 2073 N N . LYS A 1 290 ? 23.503 -7.730 -40.476 1.00 93.25 290 LYS A N 1
ATOM 2074 C CA . LYS A 1 290 ? 22.510 -6.862 -39.821 1.00 93.25 290 LYS A CA 1
ATOM 2075 C C . LYS A 1 290 ? 22.137 -5.650 -40.674 1.00 93.25 290 LYS A C 1
ATOM 2077 O O . LYS A 1 290 ? 21.190 -4.943 -40.342 1.00 93.25 290 LYS A O 1
ATOM 2082 N N . ILE A 1 291 ? 22.879 -5.396 -41.749 1.00 94.44 291 ILE A N 1
ATOM 2083 C CA . ILE A 1 291 ? 22.584 -4.357 -42.728 1.00 94.44 291 ILE A CA 1
ATOM 2084 C C . ILE A 1 291 ? 21.901 -5.055 -43.900 1.00 94.44 291 ILE A C 1
ATOM 2086 O O . ILE A 1 291 ? 22.495 -5.921 -44.530 1.00 94.44 291 ILE A O 1
ATOM 2090 N N . ALA A 1 292 ? 20.648 -4.698 -44.179 1.00 93.25 292 ALA A N 1
ATOM 2091 C CA . ALA A 1 292 ? 19.960 -5.248 -45.341 1.00 93.25 292 ALA A CA 1
ATOM 2092 C C . ALA A 1 292 ? 20.695 -4.878 -46.642 1.00 93.25 292 ALA A C 1
ATOM 2094 O O . ALA A 1 292 ? 21.335 -3.823 -46.725 1.00 93.25 292 ALA A O 1
ATOM 2095 N N . ASP A 1 293 ? 20.569 -5.728 -47.660 1.00 91.81 293 ASP A N 1
ATOM 2096 C CA . ASP A 1 293 ? 21.122 -5.447 -48.984 1.00 91.81 293 ASP A CA 1
ATOM 2097 C C . ASP A 1 293 ? 20.607 -4.092 -49.496 1.00 91.81 293 ASP A C 1
ATOM 2099 O O . ASP A 1 293 ? 19.460 -3.708 -49.257 1.00 91.81 293 ASP A O 1
ATOM 2103 N N . ASP A 1 294 ? 21.500 -3.326 -50.126 1.00 89.19 294 ASP A N 1
ATOM 2104 C CA . ASP A 1 294 ? 21.259 -1.960 -50.614 1.00 89.19 294 ASP A CA 1
ATOM 2105 C C . ASP A 1 294 ? 20.831 -0.929 -49.547 1.00 89.19 294 ASP A C 1
ATOM 2107 O O . ASP A 1 294 ? 20.526 0.224 -49.870 1.00 89.19 294 ASP A O 1
ATOM 2111 N N . ALA A 1 295 ? 20.868 -1.272 -48.253 1.00 94.50 295 ALA A N 1
ATOM 2112 C CA . ALA A 1 295 ? 20.476 -0.342 -47.198 1.00 94.50 295 ALA A CA 1
ATOM 2113 C C . ALA A 1 295 ? 21.431 0.852 -47.071 1.00 94.50 295 ALA A C 1
ATOM 2115 O O . ALA A 1 295 ? 21.000 1.910 -46.609 1.00 94.50 295 ALA A O 1
ATOM 2116 N N . VAL A 1 296 ? 22.701 0.727 -47.469 1.00 94.50 296 VAL A N 1
ATOM 2117 C CA . VAL A 1 296 ? 23.664 1.841 -47.504 1.00 94.50 296 VAL A CA 1
ATOM 2118 C C . VAL A 1 296 ? 23.697 2.434 -48.912 1.00 94.50 296 VAL A C 1
ATOM 2120 O O . VAL A 1 296 ? 24.471 2.020 -49.770 1.00 94.50 296 VAL A O 1
ATOM 2123 N N . THR A 1 297 ? 22.832 3.417 -49.149 1.00 93.94 297 THR A N 1
ATOM 2124 C CA . THR A 1 297 ? 22.742 4.150 -50.418 1.00 93.94 297 THR A CA 1
ATOM 2125 C C . THR A 1 297 ? 23.785 5.265 -50.501 1.00 93.94 297 THR A C 1
ATOM 2127 O O . THR A 1 297 ? 24.293 5.736 -49.482 1.00 93.94 297 THR A O 1
ATOM 2130 N N . SER A 1 298 ? 24.055 5.771 -51.708 1.00 89.12 298 SER A N 1
ATOM 2131 C CA . SER A 1 298 ? 24.960 6.915 -51.912 1.00 89.12 298 SER A CA 1
ATOM 2132 C C . SER A 1 298 ? 24.560 8.150 -51.098 1.00 89.12 298 SER A C 1
ATOM 2134 O O . SER A 1 298 ? 25.425 8.842 -50.582 1.00 89.12 298 SER A O 1
ATOM 2136 N N . SER A 1 299 ? 23.260 8.389 -50.900 1.00 91.94 299 SER A N 1
ATOM 2137 C CA . SER A 1 299 ? 22.745 9.480 -50.060 1.00 91.94 299 SER A CA 1
ATOM 2138 C C . SER A 1 299 ? 23.052 9.336 -48.564 1.00 91.94 299 SER A C 1
ATOM 2140 O O . SER A 1 299 ? 23.006 10.330 -47.844 1.00 91.94 299 SER A O 1
ATOM 2142 N N . LYS A 1 300 ? 23.355 8.122 -48.084 1.00 93.25 300 LYS A N 1
ATOM 2143 C CA . LYS A 1 300 ? 23.738 7.848 -46.688 1.00 93.25 300 LYS A CA 1
ATOM 2144 C C . LYS A 1 300 ? 25.247 7.951 -46.461 1.00 93.25 300 LYS A C 1
ATOM 2146 O O . LYS A 1 300 ? 25.685 7.976 -45.314 1.00 93.25 300 LYS A O 1
ATOM 2151 N N . ILE A 1 301 ? 26.037 8.010 -47.532 1.00 93.44 301 ILE A N 1
ATOM 2152 C CA . ILE A 1 301 ? 27.488 8.170 -47.479 1.00 93.44 301 ILE A CA 1
ATOM 2153 C C . ILE A 1 301 ? 27.796 9.637 -47.769 1.00 93.44 301 ILE A C 1
ATOM 2155 O O . ILE A 1 301 ? 27.589 10.119 -48.879 1.00 93.44 301 ILE A O 1
ATOM 2159 N N . ALA A 1 302 ? 28.298 10.361 -46.770 1.00 91.75 302 ALA A N 1
ATOM 2160 C CA . ALA A 1 302 ? 28.712 11.742 -46.983 1.00 91.75 302 ALA A CA 1
ATOM 2161 C C . ALA A 1 302 ? 29.841 11.827 -48.029 1.00 91.75 302 ALA A C 1
ATOM 2163 O O . ALA A 1 302 ? 30.663 10.915 -48.164 1.00 91.75 302 ALA A O 1
ATOM 2164 N N . ASN A 1 303 ? 29.905 12.946 -48.754 1.00 88.12 303 ASN A N 1
ATOM 2165 C CA . ASN A 1 303 ? 30.976 13.186 -49.721 1.00 88.12 303 ASN A CA 1
ATOM 2166 C C . ASN A 1 303 ? 32.347 13.027 -49.045 1.00 88.12 303 ASN A C 1
ATOM 2168 O O . ASN A 1 303 ? 32.585 13.588 -47.976 1.00 88.12 303 ASN A O 1
ATOM 2172 N N . SER A 1 304 ? 33.235 12.258 -49.678 1.00 85.62 304 SER A N 1
ATOM 2173 C CA . SER A 1 304 ? 34.575 11.931 -49.167 1.00 85.62 304 SER A CA 1
ATOM 2174 C C . SER A 1 304 ? 34.616 11.100 -47.871 1.00 85.62 304 SER A C 1
ATOM 2176 O O . SER A 1 304 ? 35.689 10.961 -47.289 1.00 85.62 304 SER A O 1
ATOM 2178 N N . ALA A 1 305 ? 33.499 10.513 -47.420 1.00 91.75 305 ALA A N 1
ATOM 2179 C CA . ALA A 1 305 ? 33.482 9.667 -46.219 1.00 91.75 305 ALA A CA 1
ATOM 2180 C C . ALA A 1 305 ? 34.255 8.345 -46.390 1.00 91.75 305 ALA A C 1
ATOM 2182 O O . ALA A 1 305 ? 34.758 7.793 -45.413 1.00 91.75 305 ALA A O 1
ATOM 2183 N N . VAL A 1 306 ? 34.364 7.840 -47.623 1.00 91.75 306 VAL A N 1
ATOM 2184 C CA . VAL A 1 306 ? 35.170 6.657 -47.957 1.00 91.75 306 VAL A CA 1
ATOM 2185 C C . VAL A 1 306 ? 36.531 7.124 -48.470 1.00 91.75 306 VAL A C 1
ATOM 2187 O O . VAL A 1 306 ? 36.650 7.584 -49.605 1.00 91.75 306 VAL A O 1
ATOM 2190 N N . GLY A 1 307 ? 37.549 7.031 -47.616 1.00 86.69 307 GLY A N 1
ATOM 2191 C CA . GLY A 1 307 ? 38.937 7.352 -47.936 1.00 86.69 307 GLY A CA 1
ATOM 2192 C C . GLY A 1 307 ? 39.796 6.112 -48.190 1.00 86.69 307 GLY A C 1
ATOM 2193 O O . GLY A 1 307 ? 39.316 4.981 -48.260 1.00 86.69 307 GLY A O 1
ATOM 2194 N N . TRP A 1 308 ? 41.107 6.331 -48.308 1.00 81.31 308 TRP A N 1
ATOM 2195 C CA . TRP A 1 308 ? 42.078 5.281 -48.637 1.00 81.31 308 TRP A CA 1
ATOM 2196 C C . TRP A 1 308 ? 42.142 4.152 -47.606 1.00 81.31 308 TRP A C 1
ATOM 2198 O O . TRP A 1 308 ? 42.319 3.000 -47.982 1.00 81.31 308 TRP A O 1
ATOM 2208 N N . SER A 1 309 ? 41.983 4.454 -46.315 1.00 85.69 309 SER A N 1
ATOM 2209 C CA . SER A 1 309 ? 42.039 3.439 -45.255 1.00 85.69 309 SER A CA 1
ATOM 2210 C C . SER A 1 309 ? 40.794 2.552 -45.201 1.00 85.69 309 SER A C 1
ATOM 2212 O O . SER A 1 309 ? 40.851 1.468 -44.627 1.00 85.69 309 SER A O 1
ATOM 2214 N N . GLN A 1 310 ? 39.680 2.987 -45.798 1.00 89.50 310 GLN A N 1
ATOM 2215 C CA . GLN A 1 310 ? 38.432 2.226 -45.871 1.00 89.50 310 GLN A CA 1
ATOM 2216 C C . GLN A 1 310 ? 38.362 1.306 -47.099 1.00 89.50 310 GLN A C 1
ATOM 2218 O O . GLN A 1 310 ? 37.494 0.437 -47.156 1.00 89.50 310 GLN A O 1
ATOM 2223 N N . ILE A 1 311 ? 39.258 1.475 -48.076 1.00 88.12 311 ILE A N 1
ATOM 2224 C CA . ILE A 1 311 ? 39.314 0.655 -49.289 1.00 88.12 311 ILE A CA 1
ATOM 2225 C C . ILE A 1 311 ? 40.533 -0.259 -49.195 1.00 88.12 311 ILE A C 1
ATOM 2227 O O . ILE A 1 311 ? 41.674 0.180 -49.323 1.00 88.12 311 ILE A O 1
ATOM 2231 N N . ALA A 1 312 ? 40.297 -1.554 -48.989 1.00 85.81 312 ALA A N 1
ATOM 2232 C CA . ALA A 1 312 ? 41.379 -2.531 -48.996 1.00 85.81 312 ALA A CA 1
ATOM 2233 C C . ALA A 1 312 ? 42.071 -2.589 -50.379 1.00 85.81 312 ALA A C 1
ATOM 2235 O O . ALA A 1 312 ? 41.417 -2.373 -51.408 1.00 85.81 312 ALA A O 1
ATOM 2236 N N . PRO A 1 313 ? 43.374 -2.925 -50.445 1.00 80.62 313 PRO A N 1
ATOM 2237 C CA . PRO A 1 313 ? 44.061 -3.132 -51.715 1.00 80.62 313 PRO A CA 1
ATOM 2238 C C . PRO A 1 313 ? 43.302 -4.122 -52.606 1.00 80.62 313 PRO A C 1
ATOM 2240 O O . PRO A 1 313 ? 42.879 -5.180 -52.145 1.00 80.62 313 PRO A O 1
ATOM 2243 N N . ASN A 1 314 ? 43.137 -3.777 -53.884 1.00 81.44 314 ASN A N 1
ATOM 2244 C CA . ASN A 1 314 ? 42.384 -4.555 -54.880 1.00 81.44 314 ASN A CA 1
ATOM 2245 C C . ASN A 1 314 ? 40.872 -4.711 -54.611 1.00 81.44 314 ASN A C 1
ATOM 2247 O O . ASN A 1 314 ? 40.212 -5.446 -55.343 1.00 81.44 314 ASN A O 1
ATOM 2251 N N . ALA A 1 315 ? 40.294 -4.016 -53.621 1.00 86.06 315 ALA A N 1
ATOM 2252 C CA . ALA A 1 315 ? 38.850 -4.077 -53.362 1.00 86.06 315 ALA A CA 1
ATOM 2253 C C . ALA A 1 315 ? 38.015 -3.537 -54.538 1.00 86.06 315 ALA A C 1
ATOM 2255 O O . ALA A 1 315 ? 36.904 -4.006 -54.783 1.00 86.06 315 ALA A O 1
ATOM 2256 N N . ILE A 1 316 ? 38.563 -2.579 -55.293 1.00 86.75 316 ILE A N 1
ATOM 2257 C CA . ILE A 1 316 ? 37.956 -2.042 -56.513 1.00 86.75 316 ILE A CA 1
ATOM 2258 C C . ILE A 1 316 ? 38.686 -2.626 -57.728 1.00 86.75 316 ILE A C 1
ATOM 2260 O O . ILE A 1 316 ? 39.708 -2.105 -58.169 1.00 86.75 316 ILE A O 1
ATOM 2264 N N . GLY A 1 317 ? 38.173 -3.744 -58.244 1.00 83.31 317 GLY A N 1
ATOM 2265 C CA . GLY A 1 317 ? 38.661 -4.369 -59.478 1.00 83.31 317 GLY A CA 1
ATOM 2266 C C . GLY A 1 317 ? 38.073 -3.736 -60.743 1.00 83.31 317 GLY A C 1
ATOM 2267 O O . GLY A 1 317 ? 37.090 -2.998 -60.683 1.00 83.31 317 GLY A O 1
ATOM 2268 N N . THR A 1 318 ? 38.623 -4.081 -61.910 1.00 80.44 318 THR A N 1
ATOM 2269 C CA . THR A 1 318 ? 38.149 -3.579 -63.217 1.00 80.44 318 THR A CA 1
ATOM 2270 C C . THR A 1 318 ? 36.667 -3.864 -63.459 1.00 80.44 318 THR A C 1
ATOM 2272 O O . THR A 1 318 ? 35.962 -3.014 -63.978 1.00 80.44 318 THR A O 1
ATOM 2275 N N . SER A 1 319 ? 36.146 -4.997 -62.981 1.00 82.94 319 SER A N 1
ATOM 2276 C CA . SER A 1 319 ? 34.718 -5.339 -63.071 1.00 82.94 319 SER A CA 1
ATOM 2277 C C . SER A 1 319 ? 33.792 -4.431 -62.248 1.00 82.94 319 SER A C 1
ATOM 2279 O O . SER A 1 319 ? 32.575 -4.523 -62.376 1.00 82.94 319 SER A O 1
ATOM 2281 N N . LYS A 1 320 ? 34.343 -3.615 -61.341 1.00 84.44 320 LYS A N 1
ATOM 2282 C CA . LYS A 1 320 ? 33.610 -2.650 -60.505 1.00 84.44 320 LYS A CA 1
ATOM 2283 C C . LYS A 1 320 ? 33.713 -1.217 -61.039 1.00 84.44 320 LYS A C 1
ATOM 2285 O O . LYS A 1 320 ? 33.078 -0.327 -60.484 1.00 84.44 320 LYS A O 1
ATOM 2290 N N . ILE A 1 321 ? 34.486 -1.000 -62.104 1.00 85.56 321 ILE A N 1
ATOM 2291 C CA . ILE A 1 321 ? 34.675 0.293 -62.760 1.00 85.56 321 ILE A CA 1
ATOM 2292 C C . ILE A 1 321 ? 34.053 0.188 -64.147 1.00 85.56 321 ILE A C 1
ATOM 2294 O O . ILE A 1 321 ? 34.518 -0.583 -64.979 1.00 85.56 321 ILE A O 1
ATOM 2298 N N . SER A 1 322 ? 32.998 0.951 -64.415 1.00 85.44 322 SER A N 1
ATOM 2299 C CA . SER A 1 322 ? 32.407 0.959 -65.754 1.00 85.44 322 SER A CA 1
ATOM 2300 C C . SER A 1 322 ? 33.357 1.607 -66.766 1.00 85.44 322 SER A C 1
ATOM 2302 O O . SER A 1 322 ? 34.028 2.598 -66.455 1.00 85.44 322 SER A O 1
ATOM 2304 N N . ASP A 1 323 ? 33.385 1.080 -67.988 1.00 80.38 323 ASP A N 1
ATOM 2305 C CA . ASP A 1 323 ? 34.235 1.599 -69.061 1.00 80.38 323 ASP A CA 1
ATOM 2306 C C . ASP A 1 323 ? 34.010 3.103 -69.291 1.00 80.38 323 ASP A C 1
ATOM 2308 O O . ASP A 1 323 ? 32.885 3.606 -69.278 1.00 80.38 323 ASP A O 1
ATOM 2312 N N . GLY A 1 324 ? 35.106 3.848 -69.468 1.00 77.31 324 GLY A N 1
ATOM 2313 C CA . GLY A 1 324 ? 35.076 5.295 -69.716 1.00 77.31 324 GLY A CA 1
ATOM 2314 C C . GLY A 1 324 ? 34.803 6.182 -68.490 1.00 77.31 324 GLY A C 1
ATOM 2315 O O . GLY A 1 324 ? 34.824 7.409 -68.618 1.00 77.31 324 GLY A O 1
ATOM 2316 N N . THR A 1 325 ? 34.585 5.610 -67.298 1.00 82.25 325 THR A N 1
ATOM 2317 C CA . THR A 1 325 ? 34.382 6.394 -66.059 1.00 82.25 325 THR A CA 1
ATOM 2318 C C . THR A 1 325 ? 35.677 7.007 -65.522 1.00 82.25 325 THR A C 1
ATOM 2320 O O . THR A 1 325 ? 35.672 8.132 -65.016 1.00 82.25 325 THR A O 1
ATOM 2323 N N . VAL A 1 326 ? 36.812 6.325 -65.687 1.00 81.94 326 VAL A N 1
ATOM 2324 C CA . VAL A 1 326 ? 38.145 6.872 -65.401 1.00 81.94 326 VAL A CA 1
ATOM 2325 C C . VAL A 1 326 ? 38.649 7.613 -66.639 1.00 81.94 326 VAL A C 1
ATOM 2327 O O . VAL A 1 326 ? 39.022 7.007 -67.639 1.00 81.94 326 VAL A O 1
ATOM 2330 N N . LYS A 1 327 ? 38.641 8.947 -66.575 1.00 77.25 327 LYS A N 1
ATOM 2331 C CA . LYS A 1 327 ? 39.157 9.840 -67.622 1.00 77.25 327 LYS A CA 1
ATOM 2332 C C . LYS A 1 327 ? 40.596 10.245 -67.305 1.00 77.25 327 LYS A C 1
ATOM 2334 O O . LYS A 1 327 ? 41.022 10.151 -66.158 1.00 77.25 327 LYS A O 1
ATOM 2339 N N . SER A 1 328 ? 41.328 10.774 -68.286 1.00 68.31 328 SER A N 1
ATOM 2340 C CA . SER A 1 328 ? 42.698 11.284 -68.090 1.00 68.31 328 SER A CA 1
ATOM 2341 C C . SER A 1 328 ? 42.805 12.299 -66.944 1.00 68.31 328 SER A C 1
ATOM 2343 O O . SER A 1 328 ? 43.771 12.266 -66.198 1.00 68.31 328 SER A O 1
ATOM 2345 N N . GLN A 1 329 ? 41.775 13.126 -66.740 1.00 69.50 329 GLN A N 1
ATOM 2346 C CA . GLN A 1 329 ? 41.678 14.082 -65.628 1.00 69.50 329 GLN A CA 1
ATOM 2347 C C . GLN A 1 329 ? 41.554 13.430 -64.232 1.00 69.50 329 GLN A C 1
ATOM 2349 O O . GLN A 1 329 ? 41.800 14.092 -63.230 1.00 69.50 329 GLN A O 1
ATOM 2354 N N . HIS A 1 330 ? 41.136 12.159 -64.152 1.00 74.06 330 HIS A N 1
ATOM 2355 C CA . HIS A 1 330 ? 41.064 11.382 -62.904 1.00 74.06 330 HIS A CA 1
ATOM 2356 C C . HIS A 1 330 ? 42.401 10.697 -62.582 1.00 74.06 330 HIS A C 1
ATOM 2358 O O . HIS A 1 330 ? 42.577 10.170 -61.486 1.00 74.06 330 HIS A O 1
ATOM 2364 N N . LEU A 1 331 ? 43.341 10.696 -63.531 1.00 71.00 331 LEU A N 1
ATOM 2365 C CA . LEU A 1 331 ? 44.680 10.155 -63.370 1.00 71.00 331 LEU A CA 1
ATOM 2366 C C . LEU A 1 331 ? 45.646 11.311 -63.105 1.00 71.00 331 LEU A C 1
ATOM 2368 O O . LEU A 1 331 ? 45.632 12.327 -63.796 1.00 71.00 331 LEU A O 1
ATOM 2372 N N . SER A 1 332 ? 46.527 11.154 -62.121 1.00 62.62 332 SER A N 1
ATOM 2373 C CA . SER A 1 332 ? 47.617 12.105 -61.895 1.00 62.62 332 SER A CA 1
ATOM 2374 C C . SER A 1 332 ? 48.669 11.957 -63.003 1.00 62.62 332 SER A C 1
ATOM 2376 O O . SER A 1 332 ? 49.695 11.305 -62.813 1.00 62.62 332 SER A O 1
ATOM 2378 N N . THR A 1 333 ? 48.428 12.560 -64.166 1.00 58.81 333 THR A N 1
ATOM 2379 C CA . THR A 1 333 ? 49.400 12.645 -65.265 1.00 58.81 333 THR A CA 1
ATOM 2380 C C . THR A 1 333 ? 50.242 13.906 -65.114 1.00 58.81 333 THR A C 1
ATOM 2382 O O . THR A 1 333 ? 49.678 14.979 -64.903 1.00 58.81 333 THR A O 1
ATOM 2385 N N . TYR A 1 334 ? 51.563 13.824 -65.271 1.00 58.91 334 TYR A N 1
ATOM 2386 C CA . TYR A 1 334 ? 52.385 15.020 -65.455 1.00 58.91 334 TYR A CA 1
ATOM 2387 C C . TYR A 1 334 ? 53.179 14.901 -66.757 1.00 58.91 334 TYR A C 1
ATOM 2389 O O . TYR A 1 334 ? 53.731 13.850 -67.079 1.00 58.91 334 TYR A O 1
ATOM 2397 N N . TRP A 1 335 ? 53.184 15.979 -67.538 1.00 57.62 335 TRP A N 1
ATOM 2398 C CA . TRP A 1 335 ? 53.902 16.049 -68.805 1.00 57.62 335 TRP A CA 1
ATOM 2399 C C . TRP A 1 335 ? 55.368 16.355 -68.530 1.00 57.62 335 TRP A C 1
ATOM 2401 O O . TRP A 1 335 ? 55.678 17.279 -67.775 1.00 57.62 335 TRP A O 1
ATOM 2411 N N . LYS A 1 336 ? 56.274 15.588 -69.138 1.00 60.28 336 LYS A N 1
ATOM 2412 C CA . LYS A 1 336 ? 57.704 15.873 -69.080 1.00 60.28 336 LYS A CA 1
ATOM 2413 C C . LYS A 1 336 ? 58.179 16.255 -70.471 1.00 60.28 336 LYS A C 1
ATOM 2415 O O . LYS A 1 336 ? 58.466 15.395 -71.301 1.00 60.28 336 LYS A O 1
ATOM 2420 N N . ASP A 1 337 ? 58.246 17.560 -70.707 1.00 56.06 337 ASP A N 1
ATOM 2421 C CA . ASP A 1 337 ? 58.807 18.094 -71.941 1.00 56.06 337 ASP A CA 1
ATOM 2422 C C . ASP A 1 337 ? 60.307 17.816 -71.975 1.00 56.06 337 ASP A C 1
ATOM 2424 O O . ASP A 1 337 ? 61.090 18.325 -71.166 1.00 56.06 337 ASP A O 1
ATOM 2428 N N . CYS A 1 338 ? 60.723 17.007 -72.941 1.00 59.69 338 CYS A N 1
ATOM 2429 C CA . CYS A 1 338 ? 62.122 16.932 -73.310 1.00 59.69 338 CYS A CA 1
ATOM 2430 C C . CYS A 1 338 ? 62.448 18.216 -74.075 1.00 59.69 338 CYS A C 1
ATOM 2432 O O . CYS A 1 338 ? 62.108 18.341 -75.244 1.00 59.69 338 CYS A O 1
ATOM 2434 N N . LYS A 1 339 ? 63.064 19.211 -73.425 1.00 52.06 339 LYS A N 1
ATOM 2435 C CA . LYS A 1 339 ? 63.523 20.416 -74.133 1.00 52.06 339 LYS A CA 1
ATOM 2436 C C . LYS A 1 339 ? 64.632 20.036 -75.119 1.00 52.06 339 LYS A C 1
ATOM 2438 O O . LYS A 1 339 ? 65.706 19.603 -74.706 1.00 52.06 339 LYS A O 1
ATOM 2443 N N . ILE A 1 340 ? 64.356 20.203 -76.410 1.00 52.88 340 ILE A N 1
ATOM 2444 C CA . ILE A 1 340 ? 65.252 19.862 -77.521 1.00 52.88 340 ILE A CA 1
ATOM 2445 C C . ILE A 1 340 ? 66.053 21.104 -77.923 1.00 52.88 340 ILE A C 1
ATOM 2447 O O . ILE A 1 340 ? 65.476 22.161 -78.169 1.00 52.88 340 ILE A O 1
ATOM 2451 N N . SER A 1 341 ? 67.379 20.981 -78.022 1.00 48.31 341 SER A N 1
ATOM 2452 C CA . SER A 1 341 ? 68.225 21.957 -78.714 1.00 48.31 341 SER A CA 1
ATOM 2453 C C . SER A 1 341 ? 69.202 21.255 -79.672 1.00 48.31 341 SER A C 1
ATOM 2455 O O . SER A 1 341 ? 69.984 20.392 -79.271 1.00 48.31 341 SER A O 1
ATOM 2457 N N . GLY A 1 342 ? 69.145 21.643 -80.953 1.00 55.09 342 GLY A N 1
ATOM 2458 C CA . GLY A 1 342 ? 70.053 21.216 -82.031 1.00 55.09 342 GLY A CA 1
ATOM 2459 C C . GLY A 1 342 ? 69.577 20.017 -82.864 1.00 55.09 342 GLY A C 1
ATOM 2460 O O . GLY A 1 342 ? 68.837 19.180 -82.362 1.00 55.09 342 GLY A O 1
ATOM 2461 N N . TYR A 1 343 ? 70.051 19.923 -84.116 1.00 54.69 343 TYR A N 1
ATOM 2462 C CA . TYR A 1 343 ? 69.766 18.839 -85.073 1.00 54.69 343 TYR A CA 1
ATOM 2463 C C . TYR A 1 343 ? 70.464 17.530 -84.669 1.00 54.69 343 TYR A C 1
ATOM 2465 O O . TYR A 1 343 ? 71.683 17.393 -84.811 1.00 54.69 343 TYR A O 1
ATOM 2473 N N . LYS A 1 344 ? 69.708 16.539 -84.191 1.00 60.34 344 LYS A N 1
ATOM 2474 C CA . LYS A 1 344 ? 70.184 15.166 -83.989 1.00 60.34 344 LYS A CA 1
ATOM 2475 C C . LYS A 1 344 ? 69.125 14.180 -84.446 1.00 60.34 344 LYS A C 1
ATOM 2477 O O . LYS A 1 344 ? 67.936 14.384 -84.278 1.00 60.34 344 LYS A O 1
ATOM 2482 N N . SER A 1 345 ? 69.585 13.054 -84.975 1.00 55.97 345 SER A N 1
ATOM 2483 C CA . SER A 1 345 ? 68.686 12.011 -85.464 1.00 55.97 345 SER A CA 1
ATOM 2484 C C . SER A 1 345 ? 68.067 11.132 -84.368 1.00 55.97 345 SER A C 1
ATOM 2486 O O . SER A 1 345 ? 67.199 10.316 -84.671 1.00 55.97 345 SER A O 1
ATOM 2488 N N . HIS A 1 346 ? 68.508 11.283 -83.110 1.00 60.34 346 HIS A N 1
ATOM 2489 C CA . HIS A 1 346 ? 68.023 10.553 -81.935 1.00 60.34 346 HIS A CA 1
ATOM 2490 C C . HIS A 1 346 ? 68.105 11.422 -80.667 1.00 60.34 346 HIS A C 1
ATOM 2492 O O . HIS A 1 346 ? 69.110 12.114 -80.474 1.00 60.34 346 HIS A O 1
ATOM 2498 N N . TYR A 1 347 ? 67.109 11.312 -79.777 1.00 65.69 347 TYR A N 1
ATOM 2499 C CA . TYR A 1 347 ? 67.083 11.988 -78.468 1.00 65.69 347 TYR A CA 1
ATOM 2500 C C . TYR A 1 347 ? 66.679 11.041 -77.346 1.00 65.69 347 TYR A C 1
ATOM 2502 O O . TYR A 1 347 ? 65.826 10.182 -77.542 1.00 65.69 347 TYR A O 1
ATOM 2510 N N . ASP A 1 348 ? 67.273 11.231 -76.171 1.00 65.62 348 ASP A N 1
ATOM 2511 C CA . ASP A 1 348 ? 67.068 10.391 -74.996 1.00 65.62 348 ASP A CA 1
ATOM 2512 C C . ASP A 1 348 ? 66.205 11.142 -73.957 1.00 65.62 348 ASP A C 1
ATOM 2514 O O . ASP A 1 348 ? 66.596 12.189 -73.444 1.00 65.62 348 ASP A O 1
ATOM 2518 N N . CYS A 1 349 ? 65.024 10.603 -73.646 1.00 68.50 349 CYS A N 1
ATOM 2519 C CA . CYS A 1 349 ? 64.042 11.136 -72.696 1.00 68.50 349 CYS A CA 1
ATOM 2520 C C . CYS A 1 349 ? 63.882 10.193 -71.503 1.00 68.50 349 CYS A C 1
ATOM 2522 O O . CYS A 1 349 ? 63.745 8.997 -71.701 1.00 68.50 349 CYS A O 1
ATOM 2524 N N . SER A 1 350 ? 63.847 10.679 -70.262 1.00 69.25 350 SER A N 1
ATOM 2525 C CA . SER A 1 350 ? 63.748 9.795 -69.087 1.00 69.25 350 SER A CA 1
ATOM 2526 C C . SER A 1 350 ? 62.468 10.003 -68.278 1.00 69.25 350 SER A C 1
ATOM 2528 O O . SER A 1 350 ? 62.186 11.123 -67.846 1.00 69.25 350 SER A O 1
ATOM 2530 N N . CYS A 1 351 ? 61.778 8.897 -67.985 1.00 67.75 351 CYS A N 1
ATOM 2531 C CA . CYS A 1 351 ? 60.799 8.800 -66.898 1.00 67.75 351 CYS A CA 1
ATOM 2532 C C . CYS A 1 351 ? 61.467 8.219 -65.637 1.00 67.75 351 CYS A C 1
ATOM 2534 O O . CYS A 1 351 ? 62.539 7.599 -65.723 1.00 67.75 351 CYS A O 1
ATOM 2536 N N . ASP A 1 352 ? 60.852 8.426 -64.472 1.00 67.88 352 ASP A N 1
ATOM 2537 C CA . ASP A 1 352 ? 61.306 7.803 -63.226 1.00 67.88 352 ASP A CA 1
ATOM 2538 C C . ASP A 1 352 ? 61.032 6.287 -63.242 1.00 67.88 352 ASP A C 1
ATOM 2540 O O . ASP A 1 352 ? 60.239 5.770 -64.028 1.00 67.88 352 ASP A O 1
ATOM 2544 N N . THR A 1 353 ? 61.709 5.529 -62.377 1.00 66.75 353 THR A N 1
ATOM 2545 C CA . THR A 1 353 ? 61.637 4.055 -62.369 1.00 66.75 353 THR A CA 1
ATOM 2546 C C . THR A 1 353 ? 60.265 3.492 -61.995 1.00 66.75 353 THR A C 1
ATOM 2548 O O . THR A 1 353 ? 59.981 2.343 -62.324 1.00 66.75 353 THR A O 1
ATOM 2551 N N . ASN A 1 354 ? 59.419 4.284 -61.334 1.00 63.88 354 ASN A N 1
ATOM 2552 C CA . ASN A 1 354 ? 58.047 3.929 -60.967 1.00 63.88 354 ASN A CA 1
ATOM 2553 C C . ASN A 1 354 ? 56.993 4.492 -61.937 1.00 63.88 354 ASN A C 1
ATOM 2555 O O . ASN A 1 354 ? 55.815 4.591 -61.591 1.00 63.88 354 ASN A O 1
ATOM 2559 N N . GLU A 1 355 ? 57.410 4.878 -63.141 1.00 68.06 355 GLU A N 1
ATOM 2560 C CA . GLU A 1 355 ? 56.541 5.422 -64.177 1.00 68.06 355 GLU A CA 1
ATOM 2561 C C . GLU A 1 355 ? 56.518 4.521 -65.417 1.00 68.06 355 GLU A C 1
ATOM 2563 O O . GLU A 1 355 ? 57.506 3.897 -65.803 1.00 68.06 355 GLU A O 1
ATOM 2568 N N . THR A 1 356 ? 55.355 4.476 -66.054 1.00 65.75 356 THR A N 1
ATOM 2569 C CA . THR A 1 356 ? 55.053 3.813 -67.317 1.00 65.75 356 THR A CA 1
ATOM 2570 C C . THR A 1 356 ? 54.879 4.878 -68.397 1.00 65.75 356 THR A C 1
ATOM 2572 O O . THR A 1 356 ? 54.195 5.882 -68.185 1.00 65.75 356 THR A O 1
ATOM 2575 N N . VAL A 1 357 ? 55.492 4.664 -69.562 1.00 63.88 357 VAL A N 1
ATOM 2576 C CA . VAL A 1 357 ? 55.281 5.511 -70.743 1.00 63.88 357 VAL A CA 1
ATOM 2577 C C . VAL A 1 357 ? 54.032 5.035 -71.463 1.00 63.88 357 VAL A C 1
ATOM 2579 O O . VAL A 1 357 ? 53.969 3.873 -71.858 1.00 63.88 357 VAL A O 1
ATOM 2582 N N . LEU A 1 358 ? 53.050 5.919 -71.646 1.00 59.81 358 LEU A N 1
ATOM 2583 C CA . LEU A 1 358 ? 51.823 5.564 -72.366 1.00 59.81 358 LEU A CA 1
ATOM 2584 C C . LEU A 1 358 ? 51.906 5.807 -73.874 1.00 59.81 358 LEU A C 1
ATOM 2586 O O . LEU A 1 358 ? 51.306 5.056 -74.634 1.00 59.81 358 LEU A O 1
ATOM 2590 N N . SER A 1 359 ? 52.653 6.824 -74.310 1.00 58.91 359 SER A N 1
ATOM 2591 C CA . SER A 1 359 ? 52.923 7.122 -75.725 1.00 58.91 359 SER A CA 1
ATOM 2592 C C . SER A 1 359 ? 53.815 8.363 -75.858 1.00 58.91 359 SER A C 1
ATOM 2594 O O . SER A 1 359 ? 53.837 9.219 -74.969 1.00 58.91 359 SER A O 1
ATOM 2596 N N . GLY A 1 360 ? 54.516 8.483 -76.987 1.00 52.44 360 GLY A N 1
ATOM 2597 C CA . GLY A 1 360 ? 55.151 9.722 -77.448 1.00 52.44 360 GLY A CA 1
ATOM 2598 C C . GLY A 1 360 ? 54.296 10.363 -78.539 1.00 52.44 360 GLY A C 1
ATOM 2599 O O . GLY A 1 360 ? 53.706 9.650 -79.346 1.00 52.44 360 GLY A O 1
ATOM 2600 N N . GLY A 1 361 ? 54.202 11.688 -78.551 1.00 52.12 361 GLY A N 1
ATOM 2601 C CA . GLY A 1 361 ? 53.468 12.441 -79.568 1.00 52.12 361 GLY A CA 1
ATOM 2602 C C . GLY A 1 361 ? 54.113 13.807 -79.789 1.00 52.12 361 GLY A C 1
ATOM 2603 O O . GLY A 1 361 ? 54.669 14.388 -78.858 1.00 52.12 361 GLY A O 1
ATOM 2604 N N . GLY A 1 362 ? 54.076 14.301 -81.026 1.00 48.62 362 GLY A N 1
ATOM 2605 C CA . GLY A 1 362 ? 54.566 15.630 -81.399 1.00 48.62 362 GLY A CA 1
ATOM 2606 C C . GLY A 1 362 ? 53.454 16.473 -82.017 1.00 48.62 362 GLY A C 1
ATOM 2607 O O . GLY A 1 362 ? 52.596 15.945 -82.723 1.00 48.62 362 GLY A O 1
ATOM 2608 N N . TYR A 1 363 ? 53.478 17.782 -81.767 1.00 47.31 363 TYR A N 1
ATOM 2609 C CA . TYR A 1 363 ? 52.650 18.758 -82.478 1.00 47.31 363 TYR A CA 1
ATOM 2610 C C . TYR A 1 363 ? 53.458 19.318 -83.653 1.00 47.31 363 TYR A C 1
ATOM 2612 O O . TYR A 1 363 ? 54.246 20.241 -83.482 1.00 47.31 363 TYR A O 1
ATOM 2620 N N . GLY A 1 364 ? 53.284 18.740 -84.842 1.00 44.31 364 GLY A N 1
ATOM 2621 C CA . GLY A 1 364 ? 53.903 19.220 -86.078 1.00 44.31 364 GLY A CA 1
ATOM 2622 C C . GLY A 1 364 ? 52.843 19.487 -87.140 1.00 44.31 364 GLY A C 1
ATOM 2623 O O . GLY A 1 364 ? 52.075 18.597 -87.501 1.00 44.31 364 GLY A O 1
ATOM 2624 N N . SER A 1 365 ? 52.777 20.718 -87.638 1.00 43.78 365 SER A N 1
ATOM 2625 C CA . SER A 1 365 ? 51.940 21.081 -88.777 1.00 43.78 365 SER A CA 1
ATOM 2626 C C . SER A 1 365 ? 52.497 20.438 -90.051 1.00 43.78 365 SER A C 1
ATOM 2628 O O . SER A 1 365 ? 53.573 20.815 -90.501 1.00 43.78 365 SER A O 1
ATOM 2630 N N . SER A 1 366 ? 51.723 19.520 -90.639 1.00 44.19 366 SER A N 1
ATOM 2631 C CA . SER A 1 366 ? 51.936 18.803 -91.912 1.00 44.19 366 SER A CA 1
ATOM 2632 C C . SER A 1 366 ? 52.885 17.587 -91.880 1.00 44.19 366 SER A C 1
ATOM 2634 O O . SER A 1 366 ? 54.072 17.702 -91.607 1.00 44.19 366 SER A O 1
ATOM 2636 N N . GLY A 1 367 ? 52.341 16.406 -92.212 1.00 50.56 367 GLY A N 1
ATOM 2637 C CA . GLY A 1 367 ? 53.099 15.175 -92.487 1.00 50.56 367 GLY A CA 1
ATOM 2638 C C . GLY A 1 367 ? 52.910 14.050 -91.461 1.00 50.56 367 GLY A C 1
ATOM 2639 O O . GLY A 1 367 ? 53.015 14.257 -90.258 1.00 50.56 367 GLY A O 1
ATOM 2640 N N . SER A 1 368 ? 52.613 12.836 -91.937 1.00 51.78 368 SER A N 1
ATOM 2641 C CA . SER A 1 368 ? 52.554 11.618 -91.116 1.00 51.78 368 SER A CA 1
ATOM 2642 C C . SER A 1 368 ? 53.969 11.142 -90.771 1.00 51.78 368 SER A C 1
ATOM 2644 O O . SER A 1 368 ? 54.573 10.400 -91.542 1.00 51.78 368 SER A O 1
ATOM 2646 N N . TRP A 1 369 ? 54.493 11.567 -89.625 1.00 57.16 369 TRP A N 1
ATOM 2647 C CA . TRP A 1 369 ? 55.776 11.099 -89.097 1.00 57.16 369 TRP A CA 1
ATOM 2648 C C . TRP A 1 369 ? 55.635 9.703 -88.487 1.00 57.16 369 TRP A C 1
ATOM 2650 O O . TRP A 1 369 ? 54.695 9.444 -87.731 1.00 57.16 369 TRP A O 1
ATOM 2660 N N . GLN A 1 370 ? 56.578 8.806 -88.777 1.00 58.22 370 GLN A N 1
ATOM 2661 C CA . GLN A 1 370 ? 56.715 7.562 -88.023 1.00 58.22 370 GLN A CA 1
ATOM 2662 C C . GLN A 1 370 ? 57.744 7.779 -86.915 1.00 58.22 370 GLN A C 1
ATOM 2664 O O . GLN A 1 370 ? 58.875 8.192 -87.173 1.00 58.22 370 GLN A O 1
ATOM 2669 N N . PHE A 1 371 ? 57.353 7.502 -85.671 1.00 62.69 371 PHE A N 1
ATOM 2670 C CA . PHE A 1 371 ? 58.252 7.558 -84.524 1.00 62.69 371 PHE A CA 1
ATOM 2671 C C . PHE A 1 371 ? 58.426 6.168 -83.923 1.00 62.69 371 PHE A C 1
ATOM 2673 O O . PHE A 1 371 ? 57.476 5.398 -83.792 1.00 62.69 371 PHE A O 1
ATOM 2680 N N . SER A 1 372 ? 59.655 5.850 -83.525 1.00 60.97 372 SER A N 1
ATOM 2681 C CA . SER A 1 372 ? 59.941 4.644 -82.748 1.00 60.97 372 SER A CA 1
ATOM 2682 C C . SER A 1 372 ? 60.434 5.034 -81.364 1.00 60.97 372 SER A C 1
ATOM 2684 O O . SER A 1 372 ? 61.391 5.803 -81.250 1.00 60.97 372 SER A O 1
ATOM 2686 N N . LEU A 1 373 ? 59.806 4.473 -80.334 1.00 62.62 373 LEU A N 1
ATOM 2687 C CA . LEU A 1 373 ? 60.272 4.546 -78.954 1.00 62.62 373 LEU A CA 1
ATOM 2688 C C . LEU A 1 373 ? 61.036 3.265 -78.639 1.00 62.62 373 LEU A C 1
ATOM 2690 O O . LEU A 1 373 ? 60.495 2.167 -78.770 1.00 62.62 373 LEU A O 1
ATOM 2694 N N . ARG A 1 374 ? 62.298 3.390 -78.232 1.00 64.56 374 ARG A N 1
ATOM 2695 C CA . ARG A 1 374 ? 63.088 2.251 -77.749 1.00 64.56 374 ARG A CA 1
ATOM 2696 C C . ARG A 1 374 ? 63.643 2.548 -76.367 1.00 64.56 374 ARG A C 1
ATOM 2698 O O . ARG A 1 374 ? 64.262 3.588 -76.164 1.00 64.56 374 ARG A O 1
ATOM 2705 N N . GLU A 1 375 ? 63.446 1.623 -75.437 1.00 63.22 375 GLU A N 1
ATOM 2706 C CA . GLU A 1 375 ? 64.067 1.688 -74.115 1.00 63.22 375 GLU A CA 1
ATOM 2707 C C . GLU A 1 375 ? 65.588 1.485 -74.255 1.00 63.22 375 GLU A C 1
ATOM 2709 O O . GLU A 1 375 ? 66.053 0.507 -74.847 1.00 63.22 375 GLU A O 1
ATOM 2714 N N . SER A 1 376 ? 66.369 2.442 -73.759 1.00 59.06 376 SER A N 1
ATOM 2715 C CA . SER A 1 376 ? 67.831 2.390 -73.706 1.00 59.06 376 SER A CA 1
ATOM 2716 C C . SER A 1 376 ? 68.277 1.758 -72.383 1.00 59.06 376 SER A C 1
ATOM 2718 O O . SER A 1 376 ? 67.727 2.065 -71.325 1.00 59.06 376 SER A O 1
ATOM 2720 N N . ARG A 1 377 ? 69.264 0.851 -72.428 1.00 57.59 377 ARG A N 1
ATOM 2721 C CA . ARG A 1 377 ? 69.726 0.080 -71.254 1.00 57.59 377 ARG A CA 1
ATOM 2722 C C . ARG A 1 377 ? 70.441 0.987 -70.222 1.00 57.59 377 ARG A C 1
ATOM 2724 O O . ARG A 1 377 ? 71.139 1.909 -70.634 1.00 57.59 377 ARG A O 1
ATOM 2731 N N . PRO A 1 378 ? 70.281 0.761 -68.900 1.00 55.22 378 PRO A N 1
ATOM 2732 C CA . PRO A 1 378 ? 70.069 1.857 -67.948 1.00 55.22 378 PRO A CA 1
ATOM 2733 C C . PRO A 1 378 ? 71.276 2.216 -67.064 1.00 55.22 378 PRO A C 1
ATOM 2735 O O . PRO A 1 378 ? 72.096 1.364 -66.733 1.00 55.22 378 PRO A O 1
ATOM 2738 N N . THR A 1 379 ? 71.260 3.444 -66.534 1.00 49.16 379 THR A N 1
ATOM 2739 C CA . THR A 1 379 ? 71.732 3.768 -65.175 1.00 49.16 379 THR A CA 1
ATOM 2740 C C . THR A 1 379 ? 70.668 4.636 -64.486 1.00 49.16 379 THR A C 1
ATOM 2742 O O . THR A 1 379 ? 70.252 5.653 -65.029 1.00 49.16 379 THR A O 1
ATOM 2745 N N . SER A 1 380 ? 70.158 4.157 -63.340 1.00 57.19 380 SER A N 1
ATOM 2746 C CA . SER A 1 380 ? 69.170 4.756 -62.405 1.00 57.19 380 SER A CA 1
ATOM 2747 C C . SER A 1 380 ? 67.826 5.304 -62.931 1.00 57.19 380 SER A C 1
ATOM 2749 O O . SER A 1 380 ? 66.922 5.529 -62.127 1.00 57.19 380 SER A O 1
ATOM 2751 N N . LYS A 1 381 ? 67.639 5.472 -64.242 1.00 60.16 381 LYS A N 1
ATOM 2752 C CA . LYS A 1 381 ? 66.436 6.011 -64.887 1.00 60.16 381 LYS A CA 1
ATOM 2753 C C . LYS A 1 381 ? 66.082 5.205 -66.139 1.00 60.16 381 LYS A C 1
ATOM 2755 O O . LYS A 1 381 ? 66.979 4.747 -66.849 1.00 60.16 381 LYS A O 1
ATOM 2760 N N . ARG A 1 382 ? 64.782 5.038 -66.424 1.00 62.50 382 ARG A N 1
ATOM 2761 C CA . ARG A 1 382 ? 64.327 4.463 -67.701 1.00 62.50 382 ARG A CA 1
ATOM 2762 C C . ARG A 1 382 ? 64.405 5.547 -68.765 1.00 62.50 382 ARG A C 1
ATOM 2764 O O . ARG A 1 382 ? 63.613 6.490 -68.754 1.00 62.50 382 ARG A O 1
ATOM 2771 N N . THR A 1 383 ? 65.385 5.422 -69.649 1.00 63.75 383 THR A N 1
ATOM 2772 C CA . THR A 1 383 ? 65.617 6.367 -70.739 1.00 63.75 383 THR A CA 1
ATOM 2773 C C . THR A 1 383 ? 65.063 5.791 -72.037 1.00 63.75 383 THR A C 1
ATOM 2775 O O . THR A 1 383 ? 65.350 4.654 -72.396 1.00 63.75 383 THR A O 1
ATOM 2778 N N . TRP A 1 384 ? 64.280 6.580 -72.752 1.00 67.50 384 TRP A N 1
ATOM 2779 C CA . TRP A 1 384 ? 63.614 6.262 -74.001 1.00 67.50 384 TRP A CA 1
ATOM 2780 C C . TRP A 1 384 ? 64.241 7.068 -75.118 1.00 67.50 384 TRP A C 1
ATOM 2782 O O . TRP A 1 384 ? 64.273 8.297 -75.064 1.00 67.50 384 TRP A O 1
ATOM 2792 N N . ARG A 1 385 ? 64.723 6.371 -76.140 1.00 68.06 385 ARG A N 1
ATOM 2793 C CA . ARG A 1 385 ? 65.220 7.000 -77.351 1.00 68.06 385 ARG A CA 1
ATOM 2794 C C . ARG A 1 385 ? 64.071 7.230 -78.318 1.00 68.06 385 ARG A C 1
ATOM 2796 O O . ARG A 1 385 ? 63.389 6.276 -78.696 1.00 68.06 385 ARG A O 1
ATOM 2803 N N . ILE A 1 386 ? 63.901 8.480 -78.729 1.00 70.38 386 ILE A N 1
ATOM 2804 C CA . ILE A 1 386 ? 62.980 8.897 -79.783 1.00 70.38 386 ILE A CA 1
ATOM 2805 C C . ILE A 1 386 ? 63.782 9.029 -81.076 1.00 70.38 386 ILE A C 1
ATOM 2807 O O . ILE A 1 386 ? 64.827 9.686 -81.107 1.00 70.38 386 ILE A O 1
ATOM 2811 N N . ALA A 1 387 ? 63.304 8.379 -82.132 1.00 67.50 387 ALA A N 1
ATOM 2812 C CA . ALA A 1 387 ? 63.810 8.539 -83.488 1.00 67.50 387 ALA A CA 1
ATOM 2813 C C . ALA A 1 387 ? 62.658 8.954 -84.404 1.00 67.50 387 ALA A C 1
ATOM 2815 O O . ALA A 1 387 ? 61.610 8.302 -84.382 1.00 67.50 387 ALA A O 1
ATOM 2816 N N . CYS A 1 388 ? 62.883 10.002 -85.193 1.00 68.75 388 CYS A N 1
ATOM 2817 C CA . CYS A 1 388 ? 61.924 10.535 -86.153 1.00 68.75 388 CYS A CA 1
ATOM 2818 C C . CYS A 1 388 ? 62.414 10.241 -87.557 1.00 68.75 388 CYS A C 1
ATOM 2820 O O . CYS A 1 388 ? 63.583 10.484 -87.876 1.00 68.75 388 CYS A O 1
ATOM 2822 N N . VAL A 1 389 ? 61.524 9.689 -88.374 1.00 66.88 389 VAL A N 1
ATOM 2823 C CA . VAL A 1 389 ? 61.788 9.468 -89.790 1.00 66.88 389 VAL A CA 1
ATOM 2824 C C . VAL A 1 389 ? 60.656 10.030 -90.643 1.00 66.88 389 VAL A C 1
ATOM 2826 O O . VAL A 1 389 ? 59.491 10.006 -90.226 1.00 66.88 389 VAL A O 1
ATOM 2829 N N . ASP A 1 390 ? 61.001 10.540 -91.828 1.00 69.00 390 ASP A N 1
ATOM 2830 C CA . ASP A 1 390 ? 60.020 10.872 -92.862 1.00 69.00 390 ASP A CA 1
ATOM 2831 C C . ASP A 1 390 ? 59.343 9.593 -93.395 1.00 69.00 390 ASP A C 1
ATOM 2833 O O . ASP A 1 390 ? 59.673 8.458 -93.028 1.00 69.00 390 ASP A O 1
ATOM 2837 N N . ARG A 1 391 ? 58.376 9.774 -94.297 1.00 65.25 391 ARG A N 1
ATOM 2838 C CA . ARG A 1 391 ? 57.650 8.672 -94.945 1.00 65.25 391 ARG A CA 1
ATOM 2839 C C . ARG A 1 391 ? 58.553 7.741 -95.767 1.00 65.25 391 ARG A C 1
ATOM 2841 O O . ARG A 1 391 ? 58.171 6.600 -96.011 1.00 65.25 391 ARG A O 1
ATOM 2848 N N . ASP A 1 392 ? 59.731 8.216 -96.155 1.00 72.88 392 ASP A N 1
ATOM 2849 C CA . ASP A 1 392 ? 60.718 7.492 -96.951 1.00 72.88 392 ASP A CA 1
ATOM 2850 C C . ASP A 1 392 ? 61.824 6.865 -96.072 1.00 72.88 392 ASP A C 1
ATOM 2852 O O . ASP A 1 392 ? 62.788 6.296 -96.589 1.00 72.88 392 ASP A O 1
ATOM 2856 N N . GLY A 1 393 ? 61.701 6.946 -94.741 1.00 67.25 393 GLY A N 1
ATOM 2857 C CA . GLY A 1 393 ? 62.651 6.385 -93.780 1.00 67.25 393 GLY A CA 1
ATOM 2858 C C . GLY A 1 393 ? 63.919 7.219 -93.563 1.00 67.25 393 GLY A C 1
ATOM 2859 O O . GLY A 1 393 ? 64.862 6.736 -92.926 1.00 67.25 393 GLY A O 1
ATOM 2860 N N . ARG A 1 394 ? 63.985 8.456 -94.068 1.00 69.81 394 ARG A N 1
ATOM 2861 C CA . ARG A 1 394 ? 65.099 9.381 -93.812 1.00 69.81 394 ARG A CA 1
ATOM 2862 C C . ARG A 1 394 ? 64.972 9.968 -92.417 1.00 69.81 394 ARG A C 1
ATOM 2864 O O . ARG A 1 394 ? 63.873 10.233 -91.949 1.00 69.81 394 ARG A O 1
ATOM 2871 N N . LYS A 1 395 ? 66.106 10.146 -91.737 1.00 68.94 395 LYS A N 1
ATOM 2872 C CA . LYS A 1 395 ? 66.131 10.664 -90.364 1.00 68.94 395 LYS A CA 1
ATOM 2873 C C . LYS A 1 395 ? 65.846 12.160 -90.350 1.00 68.94 395 LYS A C 1
ATOM 2875 O O . LYS A 1 395 ? 66.496 12.902 -91.080 1.00 68.94 395 LYS A O 1
ATOM 2880 N N . GLU A 1 396 ? 64.945 12.568 -89.470 1.00 66.62 396 GLU A N 1
ATOM 2881 C CA . GLU A 1 396 ? 64.380 13.917 -89.435 1.00 66.62 396 GLU A CA 1
ATOM 2882 C C . GLU A 1 396 ? 64.494 14.531 -88.041 1.00 66.62 396 GLU A C 1
ATOM 2884 O O . GLU A 1 396 ? 64.760 13.828 -87.058 1.00 66.62 396 GLU A O 1
ATOM 2889 N N . ASP A 1 397 ? 64.345 15.854 -87.964 1.00 65.62 397 ASP A N 1
ATOM 2890 C CA . ASP A 1 397 ? 64.401 16.571 -86.692 1.00 65.62 397 ASP A CA 1
ATOM 2891 C C . ASP A 1 397 ? 63.178 16.221 -85.828 1.00 65.62 397 ASP A C 1
ATOM 2893 O O . ASP A 1 397 ? 62.034 16.285 -86.272 1.00 65.62 397 ASP A O 1
ATOM 2897 N N . CYS A 1 398 ? 63.428 15.850 -84.572 1.00 62.19 398 CYS A N 1
ATOM 2898 C CA . CYS A 1 398 ? 62.386 15.529 -83.597 1.00 62.19 398 CYS A CA 1
ATOM 2899 C C . CYS A 1 398 ? 61.933 16.745 -82.774 1.00 62.19 398 CYS A C 1
ATOM 2901 O O . CYS A 1 398 ? 61.265 16.569 -81.750 1.00 62.19 398 CYS A O 1
ATOM 2903 N N . ALA A 1 399 ? 62.332 17.964 -83.152 1.00 60.47 399 ALA A N 1
ATOM 2904 C CA . ALA A 1 399 ? 61.978 19.191 -82.448 1.00 60.47 399 ALA A CA 1
ATOM 2905 C C . ALA A 1 399 ? 60.466 19.276 -82.141 1.00 60.47 399 ALA A C 1
ATOM 2907 O O . ALA A 1 399 ? 59.622 19.159 -83.024 1.00 60.47 399 ALA A O 1
ATOM 2908 N N . GLY A 1 400 ? 60.124 19.484 -80.862 1.00 57.19 400 GLY A N 1
ATOM 2909 C CA . GLY A 1 400 ? 58.737 19.610 -80.390 1.00 57.19 400 GLY A CA 1
ATOM 2910 C C . GLY A 1 400 ? 58.043 18.310 -79.958 1.00 57.19 400 GLY A C 1
ATOM 2911 O O . GLY A 1 400 ? 56.840 18.333 -79.695 1.00 57.19 400 GLY A O 1
ATOM 2912 N N . MET A 1 401 ? 58.753 17.180 -79.867 1.00 62.72 401 MET A N 1
ATOM 2913 C CA . MET A 1 401 ? 58.189 15.935 -79.328 1.00 62.72 401 MET A CA 1
ATOM 2914 C C . MET A 1 401 ? 58.274 15.842 -77.800 1.00 62.72 401 MET A C 1
ATOM 2916 O O . MET A 1 401 ? 59.326 16.099 -77.212 1.00 62.72 401 MET A O 1
ATOM 2920 N N . SER A 1 402 ? 57.196 15.354 -77.179 1.00 62.69 402 SER A N 1
ATOM 2921 C CA . SER A 1 402 ? 57.128 15.058 -75.741 1.00 62.69 402 SER A CA 1
ATOM 2922 C C . SER A 1 402 ? 56.698 13.606 -75.495 1.00 62.69 402 SER A C 1
ATOM 2924 O O . SER A 1 402 ? 56.003 12.990 -76.310 1.00 62.69 402 SER A O 1
ATOM 2926 N N . ILE A 1 403 ? 57.115 13.043 -74.356 1.00 66.25 403 ILE A N 1
ATOM 2927 C CA . ILE A 1 403 ? 56.632 11.741 -73.871 1.00 66.25 403 ILE A CA 1
ATOM 2928 C C . ILE A 1 403 ? 55.741 11.928 -72.647 1.00 66.25 403 ILE A C 1
ATOM 2930 O O . ILE A 1 403 ? 55.975 12.806 -71.815 1.00 66.25 403 ILE A O 1
ATOM 2934 N N . ILE A 1 404 ? 54.724 11.077 -72.528 1.00 67.75 404 ILE A N 1
ATOM 2935 C CA . ILE A 1 404 ? 53.842 11.049 -71.362 1.00 67.75 404 ILE A CA 1
ATOM 2936 C C . ILE A 1 404 ? 54.341 9.969 -70.406 1.00 67.75 404 ILE A C 1
ATOM 2938 O O . ILE A 1 404 ? 54.292 8.780 -70.735 1.00 67.75 404 ILE A O 1
ATOM 2942 N N . CYS A 1 405 ? 54.782 10.385 -69.220 1.00 68.06 405 CYS A N 1
ATOM 2943 C CA . CYS A 1 405 ? 55.076 9.494 -68.103 1.00 68.06 405 CYS A CA 1
ATOM 2944 C C . CYS A 1 405 ? 53.864 9.471 -67.158 1.00 68.06 405 CYS A C 1
ATOM 2946 O O . CYS A 1 405 ? 53.348 10.525 -66.781 1.00 68.06 405 CYS A O 1
ATOM 2948 N N . LEU A 1 406 ? 53.417 8.293 -66.722 1.00 65.12 406 LEU A N 1
ATOM 2949 C CA . LEU A 1 406 ? 52.567 8.196 -65.533 1.00 65.12 406 LEU A CA 1
ATOM 2950 C C . LEU A 1 406 ? 52.987 7.049 -64.614 1.00 65.12 406 LEU A C 1
ATOM 2952 O O . LEU A 1 406 ? 53.356 5.991 -65.076 1.00 65.12 406 LEU A O 1
ATOM 2956 N N . ARG A 1 407 ? 53.026 7.163 -63.290 1.00 62.09 407 ARG A N 1
ATOM 2957 C CA . ARG A 1 407 ? 52.212 8.003 -62.423 1.00 62.09 407 ARG A CA 1
ATOM 2958 C C . ARG A 1 407 ? 51.101 7.213 -61.731 1.00 62.09 407 ARG A C 1
ATOM 2960 O O . ARG A 1 407 ? 50.153 7.849 -61.292 1.00 62.09 407 ARG A O 1
ATOM 2967 N N . ALA A 1 408 ? 51.174 5.880 -61.643 1.00 56.81 408 ALA A N 1
ATOM 2968 C CA . ALA A 1 408 ? 50.253 5.136 -60.785 1.00 56.81 408 ALA A CA 1
ATOM 2969 C C . ALA A 1 408 ? 50.499 5.577 -59.332 1.00 56.81 408 ALA A C 1
ATOM 2971 O O . ALA A 1 408 ? 51.610 5.415 -58.821 1.00 56.81 408 ALA A O 1
ATOM 2972 N N . ARG A 1 409 ? 49.507 6.232 -58.725 1.00 51.81 409 ARG A N 1
ATOM 2973 C CA . ARG A 1 409 ? 49.487 6.532 -57.292 1.00 51.81 409 ARG A CA 1
ATOM 2974 C C . ARG A 1 409 ? 48.611 5.523 -56.589 1.00 51.81 409 ARG A C 1
ATOM 2976 O O . ARG A 1 409 ? 47.524 5.248 -57.144 1.00 51.81 409 ARG A O 1
#

InterPro domains:
  IPR003609 PAN/Apple domain [PF00024] (68-120)
  IPR003609 PAN/Apple domain [PS50948] (59-137)

Organism: NCBI:txid1513793

Radius of gyration: 71.3 Å; chains: 1; bounding box: 137×54×187 Å

Sequence (409 aa):
MKIKMKNMFKLAPIFLGSTLAFTSGIYAQTDASNSVVATTRARVQILENRIKDQENTSLSASRFRIEPNNRYLGMVSSTTNGVANYQQCAKICIAATNCQIFVYTESEAKCELQNSRGSKRAQSGVVSGVLVDSELSKLELQVKNLEDTKNLPNSIGSTQIKDNAVGASEIATGAVGALEIANDAVGSNEIQVNAVGSSEIASNAVGSSEIASNAVGSSEIADNAVGSSEIAANAVGASEIATGAVGTLEIATNAVGFNEIAANAVRASEIASNAVGSSEIATGAVTSSKIADDAVTSSKIANSAVGWSQIAPNAIGTSKISDGTVKSQHLSTYWKDCKISGYKSHYDCSCDTNETVLSGGGYGSSGSWQFSLRESRPTSKRTWRIACVDRDGRKEDCAGMSIICLRAR

Secondary structure (DSSP, 8-state):
-------------------TTSHHHHHHHHHHHHHHHHHHHHHHHHHHHHHHHHHHHTTTGGGEEEEEEEEE---EEEEEE---SHHHHHHHHHHSTT-SEEEEEGGGTEEEEESS---EEEEEEEEEEEE-THHHHHHHHHHHHHHTT-SPTT---TTTS-TT---TTTS-TT-S-TTTS-TT-S-TTTS-TT-S-TTTS-TT-S-TTTS-TT-S-TTTS-TT-S-TTTS-TT-S-TTTS-TT-S-TTTS-TT-S-TTTS-TT-S-GGGS-TT-S-TTTS-TT-S-GGGSPTT-S-GGGS-TT-S-GGGS-TTSS-GGGS-TT-S-GGGS--EEE-----S--S-EEEEE-TT-EEEEEEE--SS---EEEEEEEEEESEEEEEEEEE-TTS-B---TTEEEEEE---

pLDDT: mean 75.94, std 17.68, range [26.33, 94.62]

Foldseek 3Di:
DDDDDDDDDDDDDDDDDDDPPPVVVVVVLVVVLVVVLVVLVVVLVVLVVVLVVVVVCLQWLVQWDKDAQKDFPADFPDKDFPAQDVRSLSNVQSVDPQFQKWKAAQVGSMITGHNDRHDMDGHHRIMMTGGDCVVSVVSVVVSVVSVVVSDRVPDDDPVNADVPNDDPVNQPVPNDDPVNQDPPNCDPVNQDVVNDDPVNQDVPNDDPVNQDVPNDDPVNQDVPNCDPVNQPVPNDDPVNQPVPNCDPVNQDVPNQDPVNQDVCNDDPVNQDVPNCDPVNQDVPNDDPVNQDPPNCDPVNQPVPNCDPVNQDVCNCPPVNDDPPPDDPVNAPWDWDDPQDDDDDQKDKDWDAPPKDWPDKDFDDDDADKDWDWDFDDDDRTGIIMIGIAHPVRHRDGPPGMTIIIDDDD